Protein AF-A0A956TPA8-F1 (afdb_monomer)

Sequence (389 aa):
PYFHRTILRAEAQQQVDDAGLQKSSTLLAVACAQPASVFDPKPFPGALTVSFPDGMPDGTQQLTMPLDLYGPLLADPSDYYHADAGDYPVDASSTVQADTSWPVASDAQYLASNACVIAVYDWLKRAGTKADVNSVVGMHNTPFDAQGPPVAFGPGGILGTIPAGIVHIYRIDSDGLVSYQSKDQAPKPWYVVGENQGFVESFDVLDDGAIPFTVSPISLPSAFMAWPVTTSNASLEFTSSYDIYVRLYSRRMSTMTGGKHAGEPMDNTVTAKRPGILRLSHLVPGRAAFETVFSGRGAQGKKWWKKGQTGFNGAPPGLSAREDFPSAGSSGNLDTNPALYEKYDDAGGGPRLSYKTNGSVSDIRFRRVLKIDDDVSPPNSEFAYVAER

Structure (mmCIF, N/CA/C/O backbone):
data_AF-A0A956TPA8-F1
#
_entry.id   AF-A0A956TPA8-F1
#
loop_
_atom_site.group_PDB
_atom_site.id
_atom_site.type_symbol
_atom_site.label_atom_id
_atom_site.label_alt_id
_atom_site.label_comp_id
_atom_site.label_asym_id
_atom_site.label_entity_id
_atom_site.label_seq_id
_atom_site.pdbx_PDB_ins_code
_atom_site.Cartn_x
_atom_site.Cartn_y
_atom_site.Cartn_z
_atom_site.occupancy
_atom_site.B_iso_or_equiv
_atom_site.auth_seq_id
_atom_site.auth_comp_id
_atom_site.auth_asym_id
_atom_site.auth_atom_id
_atom_site.pdbx_PDB_model_num
ATOM 1 N N . PRO A 1 1 ? -4.328 -10.170 27.180 1.00 36.25 1 PRO A N 1
ATOM 2 C CA . PRO A 1 1 ? -5.425 -9.662 28.038 1.00 36.25 1 PRO A CA 1
ATOM 3 C C . PRO A 1 1 ? -5.990 -8.348 27.475 1.00 36.25 1 PRO A C 1
ATOM 5 O O . PRO A 1 1 ? -5.396 -7.288 27.647 1.00 36.25 1 PRO A O 1
ATOM 8 N N . TYR A 1 2 ? -7.095 -8.436 26.734 1.00 31.62 2 TYR A N 1
ATOM 9 C CA . TYR A 1 2 ? -7.781 -7.277 26.163 1.00 31.62 2 TYR A CA 1
ATOM 10 C C . TYR A 1 2 ? -8.676 -6.644 27.235 1.00 31.62 2 TYR A C 1
ATOM 12 O O . TYR A 1 2 ? -9.663 -7.242 2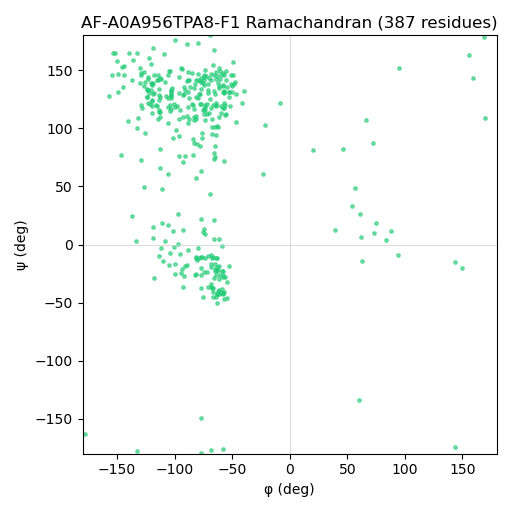7.655 1.00 31.62 2 TYR A O 1
ATOM 20 N N . PHE A 1 3 ? -8.331 -5.446 27.707 1.00 38.81 3 PHE A N 1
ATOM 21 C CA . PHE A 1 3 ? -9.206 -4.667 28.584 1.00 38.81 3 PHE A CA 1
ATOM 22 C C . PHE A 1 3 ? -10.220 -3.901 27.729 1.00 38.81 3 PHE A C 1
ATOM 24 O O . PHE A 1 3 ? -9.993 -2.747 27.364 1.00 38.81 3 PHE A O 1
ATOM 31 N N . HIS A 1 4 ? -11.350 -4.529 27.402 1.00 44.84 4 HIS A N 1
ATOM 32 C CA . HIS A 1 4 ? -12.496 -3.784 26.887 1.00 44.84 4 HIS A CA 1
ATOM 33 C C . HIS A 1 4 ? -13.120 -2.975 28.029 1.00 44.84 4 HIS A C 1
ATOM 35 O O . HIS A 1 4 ? -13.531 -3.519 29.057 1.00 44.84 4 HIS A O 1
ATOM 41 N N . ARG A 1 5 ? -13.164 -1.648 27.860 1.00 47.94 5 ARG A N 1
ATOM 42 C CA . ARG A 1 5 ? -13.798 -0.722 28.806 1.00 47.94 5 ARG A CA 1
ATOM 43 C C . ARG A 1 5 ? -15.305 -0.965 28.781 1.00 47.94 5 ARG A C 1
ATOM 45 O O . ARG A 1 5 ? -16.004 -0.450 27.918 1.00 47.94 5 ARG A O 1
ATOM 52 N N . THR A 1 6 ? -15.783 -1.782 29.707 1.00 52.88 6 THR A N 1
ATOM 53 C CA . THR A 1 6 ? -17.193 -2.170 29.795 1.00 52.88 6 THR A CA 1
ATOM 54 C C . THR A 1 6 ? -17.842 -1.364 30.915 1.00 52.88 6 THR A C 1
ATOM 56 O O . THR A 1 6 ? -17.254 -1.217 31.987 1.00 52.88 6 THR A O 1
ATOM 59 N N . ILE A 1 7 ? -19.032 -0.811 30.678 1.00 60.03 7 ILE A N 1
ATOM 60 C CA . ILE A 1 7 ? -19.837 -0.221 31.752 1.00 60.03 7 ILE A CA 1
ATOM 61 C C . ILE A 1 7 ? -20.398 -1.387 32.565 1.00 60.03 7 ILE A C 1
ATOM 63 O O . ILE A 1 7 ? -21.141 -2.207 32.030 1.00 60.03 7 ILE A O 1
ATOM 67 N N . LEU A 1 8 ? -20.038 -1.473 33.844 1.00 60.03 8 LEU A N 1
ATOM 68 C CA . LEU A 1 8 ? -20.611 -2.460 34.754 1.00 60.03 8 LEU A CA 1
ATOM 69 C C . LEU A 1 8 ? -21.767 -1.806 35.513 1.00 60.03 8 LEU A C 1
ATOM 71 O O . LEU A 1 8 ? -21.565 -0.859 36.282 1.00 60.03 8 LEU A O 1
ATOM 75 N N . ARG A 1 9 ? -22.978 -2.316 35.281 1.00 74.56 9 ARG A N 1
ATOM 76 C CA . ARG A 1 9 ? -24.160 -2.028 36.094 1.00 74.56 9 ARG A CA 1
ATOM 77 C C . ARG A 1 9 ? -24.356 -3.197 37.053 1.00 74.56 9 ARG A C 1
ATOM 79 O O . ARG A 1 9 ? -24.560 -4.322 36.608 1.00 74.56 9 ARG A O 1
ATOM 86 N N . ALA A 1 10 ? -24.278 -2.927 38.350 1.00 73.94 10 ALA A N 1
ATOM 87 C CA . ALA A 1 10 ? -24.653 -3.881 39.383 1.00 73.94 10 ALA A CA 1
ATOM 88 C C . ALA A 1 10 ? -26.025 -3.485 39.934 1.00 73.94 10 ALA A C 1
ATOM 90 O O . ALA A 1 10 ? -26.229 -2.340 40.348 1.00 73.94 10 ALA A O 1
ATOM 91 N N . GLU A 1 11 ? -26.960 -4.430 39.918 1.00 86.31 11 GLU A N 1
ATOM 92 C CA . GLU A 1 11 ? -28.310 -4.255 40.449 1.00 86.31 11 GLU A CA 1
ATOM 93 C C . GLU A 1 11 ? -28.533 -5.255 41.576 1.00 86.31 11 GLU A C 1
ATOM 95 O O . GLU A 1 11 ? -28.296 -6.450 41.409 1.00 86.31 11 GLU A O 1
ATOM 100 N N . ALA A 1 12 ? -28.998 -4.759 42.719 1.00 85.44 12 ALA A N 1
ATOM 101 C CA . ALA A 1 12 ? -29.437 -5.579 43.832 1.00 85.44 12 ALA A CA 1
ATOM 102 C C . ALA A 1 12 ? -30.875 -5.198 44.183 1.00 85.44 12 ALA A C 1
ATOM 104 O O . ALA A 1 12 ? -31.188 -4.025 44.393 1.00 85.44 12 ALA A O 1
ATOM 105 N N . GLN A 1 13 ? -31.747 -6.200 44.236 1.00 88.62 13 GLN A N 1
ATOM 106 C CA . GLN A 1 13 ? -33.119 -6.054 44.704 1.00 88.62 13 GLN A CA 1
ATOM 107 C C . GLN A 1 13 ? -33.268 -6.826 46.005 1.00 88.62 13 GLN A C 1
ATOM 109 O O . GLN A 1 13 ? -32.940 -8.010 46.069 1.00 88.62 13 GLN A O 1
ATOM 114 N N . GLN A 1 14 ? -33.768 -6.156 47.036 1.00 87.62 14 GLN A N 1
ATOM 115 C CA . GLN A 1 14 ? -34.110 -6.781 48.302 1.00 87.62 14 GLN A CA 1
ATOM 116 C C . GLN A 1 14 ? -35.586 -6.539 48.583 1.00 87.62 14 GLN A C 1
ATOM 118 O O . GLN A 1 14 ? -36.032 -5.397 48.682 1.00 87.62 14 GLN A O 1
ATOM 123 N N . GLN A 1 15 ? -36.345 -7.620 48.722 1.00 87.25 15 GLN A N 1
ATOM 124 C CA . GLN A 1 15 ? -37.694 -7.542 49.255 1.00 87.25 15 GLN A CA 1
ATOM 125 C C . GLN A 1 15 ? -37.604 -7.453 50.781 1.00 87.25 15 GLN A C 1
ATOM 127 O O . GLN A 1 15 ? -36.931 -8.265 51.417 1.00 87.25 15 GLN A O 1
ATOM 132 N N . VAL A 1 16 ? -38.239 -6.437 51.352 1.00 86.06 16 VAL A N 1
ATOM 133 C CA . VAL A 1 16 ? -38.328 -6.226 52.794 1.00 86.06 16 VAL A CA 1
ATOM 134 C C . VAL A 1 16 ? -39.784 -6.388 53.190 1.00 86.06 16 VAL A C 1
ATOM 136 O O . VAL A 1 16 ? -40.648 -5.612 52.768 1.00 86.06 16 VAL A O 1
ATOM 139 N N . ASP A 1 17 ? -40.033 -7.411 53.998 1.00 83.38 17 ASP A N 1
ATOM 140 C CA . ASP A 1 17 ? -41.318 -7.629 54.639 1.00 83.38 17 ASP A CA 1
ATOM 141 C C . ASP A 1 17 ? -41.270 -6.963 56.018 1.00 83.38 17 ASP A C 1
ATOM 143 O O . ASP A 1 17 ? -40.544 -7.402 56.912 1.00 83.38 17 ASP A O 1
ATOM 147 N N . ASP A 1 18 ? -42.015 -5.870 56.185 1.00 74.69 18 ASP A N 1
ATOM 148 C CA . ASP A 1 18 ? -42.133 -5.206 57.482 1.00 74.69 18 ASP A CA 1
ATOM 149 C C . ASP A 1 18 ? -42.979 -6.079 58.412 1.00 74.69 18 ASP A C 1
ATOM 151 O O . ASP A 1 18 ? -44.185 -6.256 58.212 1.00 74.69 18 ASP A O 1
ATOM 155 N N . ALA A 1 19 ? -42.347 -6.632 59.449 1.00 65.06 19 ALA A N 1
ATOM 156 C CA . ALA A 1 19 ? -43.006 -7.454 60.456 1.00 65.06 19 ALA A CA 1
ATOM 157 C C . ALA A 1 19 ? -44.018 -6.615 61.262 1.00 65.06 19 ALA A C 1
ATOM 159 O O . ALA A 1 19 ? -43.711 -6.079 62.324 1.00 65.06 19 ALA A O 1
ATOM 160 N N . GLY A 1 20 ? -45.236 -6.486 60.731 1.00 66.38 20 GLY A N 1
ATOM 161 C CA . GLY A 1 20 ? -46.350 -5.762 61.350 1.00 66.38 20 GLY A CA 1
ATOM 162 C C . GLY A 1 20 ? -47.249 -4.994 60.377 1.00 66.38 20 GLY A C 1
ATOM 163 O O . GLY A 1 20 ? -48.364 -4.634 60.749 1.00 66.38 20 GLY A O 1
ATOM 164 N N . LEU A 1 21 ? -46.824 -4.779 59.128 1.00 60.47 21 LEU A N 1
ATOM 165 C CA . LEU A 1 21 ? -47.636 -4.161 58.076 1.00 60.47 21 LEU A CA 1
ATOM 166 C C . LEU A 1 21 ? -47.735 -5.144 56.901 1.00 60.47 21 LEU A C 1
ATOM 168 O O . LEU A 1 21 ? -46.722 -5.656 56.447 1.00 60.47 21 LEU A O 1
ATOM 172 N N . GLN A 1 22 ? -48.941 -5.414 56.379 1.00 64.50 22 GLN A N 1
ATOM 173 C CA . GLN A 1 22 ? -49.160 -6.256 55.181 1.00 64.50 22 GLN A CA 1
ATOM 174 C C . GLN A 1 22 ? -48.650 -5.591 53.883 1.00 64.50 22 GLN A C 1
ATOM 176 O O . GLN A 1 22 ? -49.339 -5.548 52.864 1.00 64.50 22 GLN A O 1
ATOM 181 N N . LYS A 1 23 ? -47.463 -4.992 53.908 1.00 60.97 23 LYS A N 1
ATOM 182 C CA . LYS A 1 23 ? -46.899 -4.261 52.785 1.00 60.97 23 LYS A CA 1
ATOM 183 C C . LYS A 1 23 ? -45.456 -4.703 52.600 1.00 60.97 23 LYS A C 1
ATOM 185 O O . LYS A 1 23 ? -44.569 -4.258 53.317 1.00 60.97 23 LYS A O 1
ATOM 190 N N . SER A 1 24 ? -45.236 -5.583 51.628 1.00 73.56 24 SER A N 1
ATOM 191 C CA . SER A 1 24 ? -43.894 -5.875 51.132 1.00 73.56 24 SER A CA 1
ATOM 192 C C . SER A 1 24 ? -43.394 -4.661 50.352 1.00 73.56 24 SER A C 1
ATOM 194 O O . SER A 1 24 ? -44.101 -4.155 49.473 1.00 73.56 24 SER A O 1
ATOM 196 N N . SER A 1 25 ? -42.186 -4.196 50.645 1.00 80.00 25 SER A N 1
ATOM 197 C CA . SER A 1 25 ? -41.514 -3.169 49.846 1.00 80.00 25 SER A CA 1
ATOM 198 C C . SER A 1 25 ? -40.300 -3.770 49.146 1.00 80.00 25 SER A C 1
ATOM 200 O O . SER A 1 25 ? -39.630 -4.645 49.688 1.00 80.00 25 SER A O 1
ATOM 202 N N . THR A 1 26 ? -40.020 -3.337 47.918 1.00 85.50 26 THR A N 1
ATOM 203 C CA . THR A 1 26 ? -38.812 -3.744 47.191 1.00 85.50 26 THR A CA 1
ATOM 204 C C . THR A 1 26 ? -37.828 -2.589 47.216 1.00 85.50 26 THR A C 1
ATOM 206 O O . THR A 1 26 ? -38.086 -1.530 46.644 1.00 85.50 26 THR A O 1
ATOM 209 N N . LEU A 1 27 ? -36.693 -2.792 47.876 1.00 84.06 27 LEU A N 1
ATOM 210 C CA . LEU A 1 27 ? -35.561 -1.883 47.826 1.00 84.06 27 LEU A CA 1
ATOM 211 C C . LEU A 1 27 ? -34.714 -2.231 46.604 1.00 84.06 27 LEU A C 1
ATOM 213 O O . LEU A 1 27 ? -34.232 -3.355 46.471 1.00 84.06 27 LEU A O 1
ATOM 217 N N . LEU A 1 28 ? -34.540 -1.258 45.713 1.00 87.19 28 LEU A N 1
ATOM 218 C CA . LEU A 1 28 ? -33.656 -1.361 44.558 1.00 87.19 28 LEU A CA 1
ATOM 219 C C . LEU A 1 28 ? -32.402 -0.525 44.818 1.00 87.19 28 LEU A C 1
ATOM 221 O O . LEU A 1 28 ? -32.484 0.695 44.951 1.00 87.19 28 LEU A O 1
ATOM 225 N N . ALA A 1 29 ? -31.244 -1.179 44.844 1.00 80.94 29 ALA A N 1
ATOM 226 C CA . ALA A 1 29 ? -29.945 -0.524 44.842 1.00 80.94 29 ALA A CA 1
ATOM 227 C C . ALA A 1 29 ? -29.278 -0.723 43.477 1.00 80.94 29 ALA A C 1
ATOM 229 O O . ALA A 1 29 ? -29.158 -1.846 42.984 1.00 80.94 29 ALA A O 1
ATOM 230 N N . VAL A 1 30 ? -28.834 0.376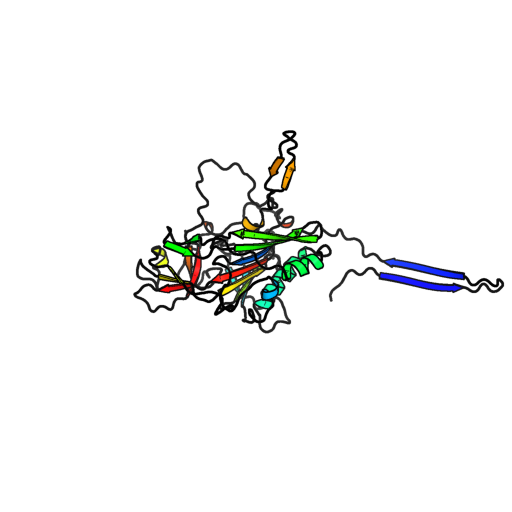 42.867 1.00 78.31 30 VAL A N 1
ATOM 231 C CA . VAL A 1 30 ? -28.108 0.357 41.592 1.00 78.31 30 VAL A CA 1
ATOM 232 C C . VAL A 1 30 ? -26.779 1.070 41.780 1.00 78.31 30 VAL A C 1
ATOM 234 O O . VAL A 1 30 ? -26.746 2.218 42.221 1.00 78.31 30 VAL A O 1
ATOM 237 N N . ALA A 1 31 ? -25.688 0.404 41.408 1.00 71.06 31 ALA A N 1
ATOM 238 C CA . ALA A 1 31 ? -24.366 1.006 41.315 1.00 71.06 31 ALA A CA 1
ATOM 239 C C . ALA A 1 31 ? -23.878 0.935 39.865 1.00 71.06 31 ALA A C 1
ATOM 241 O O . ALA A 1 31 ? -23.923 -0.118 39.227 1.00 71.06 31 ALA A O 1
ATOM 242 N N . CYS A 1 32 ? -23.411 2.069 39.344 1.00 68.88 32 CYS A N 1
ATOM 243 C CA . CYS A 1 32 ? -22.782 2.154 38.031 1.00 68.88 32 CYS A CA 1
ATOM 244 C C . CYS A 1 32 ? -21.329 2.581 38.223 1.00 68.88 32 CYS A C 1
ATOM 246 O O . CYS A 1 32 ? -21.066 3.663 38.745 1.00 68.88 32 CYS A O 1
ATOM 248 N N . ALA A 1 33 ? -20.390 1.745 37.788 1.00 58.78 33 ALA A N 1
ATOM 249 C CA . ALA A 1 33 ? -18.996 2.141 37.669 1.00 58.78 33 ALA A CA 1
ATOM 250 C C . ALA A 1 33 ? -18.742 2.508 36.206 1.00 58.78 33 ALA A C 1
ATOM 252 O O . ALA A 1 33 ? -18.548 1.637 35.356 1.00 58.78 33 ALA A O 1
ATOM 253 N N . GLN A 1 34 ? -18.780 3.805 35.900 1.00 54.19 34 GLN A N 1
ATOM 254 C CA . GLN A 1 34 ? -18.215 4.298 34.651 1.00 54.19 34 GLN A CA 1
ATOM 255 C C . GLN A 1 34 ? -16.695 4.344 34.858 1.00 54.19 34 GLN A C 1
ATOM 257 O O . GLN A 1 34 ? -16.244 5.033 35.780 1.00 54.19 34 GLN A O 1
ATOM 262 N N . PRO A 1 35 ? -15.884 3.626 34.056 1.00 56.09 35 PRO A N 1
ATOM 263 C CA . PRO A 1 35 ? -14.445 3.854 34.051 1.00 56.09 35 PRO A CA 1
ATOM 264 C C . PRO A 1 35 ? -14.227 5.351 33.871 1.00 56.09 35 PRO A C 1
ATOM 266 O O . PRO A 1 35 ? -14.948 5.952 33.070 1.00 56.09 35 PRO A O 1
ATOM 269 N N . ALA A 1 36 ? -13.284 5.953 34.607 1.00 48.28 36 ALA A N 1
ATOM 270 C CA . ALA A 1 36 ? -12.955 7.363 34.431 1.00 48.28 36 ALA A CA 1
ATOM 271 C C . ALA A 1 36 ? -12.933 7.656 32.928 1.00 48.28 36 ALA A C 1
ATOM 273 O O . ALA A 1 36 ? -12.242 6.958 32.180 1.00 48.28 36 ALA A O 1
ATOM 274 N N . SER A 1 37 ? -13.770 8.598 32.485 1.00 44.38 37 SER A N 1
ATOM 275 C CA . SER A 1 37 ? -13.779 9.079 31.108 1.00 44.38 37 SER A CA 1
ATOM 276 C C . SER A 1 37 ? -12.440 9.775 30.886 1.00 44.38 37 SER A C 1
ATOM 278 O O . SER A 1 37 ? -12.344 11.000 30.923 1.00 44.38 37 SER A O 1
ATOM 280 N N . VAL A 1 38 ? -11.379 8.984 30.726 1.00 45.53 38 VAL A N 1
ATOM 281 C CA . VAL A 1 38 ? -10.117 9.428 30.171 1.00 45.53 38 VAL A CA 1
ATOM 282 C C . VAL A 1 38 ? -10.523 9.976 28.827 1.00 45.53 38 VAL A C 1
ATOM 284 O O . VAL A 1 38 ? -11.022 9.201 28.010 1.00 45.53 38 VAL A O 1
ATOM 287 N N . PHE A 1 39 ? -10.410 11.301 28.700 1.00 43.56 39 PHE A N 1
ATOM 288 C CA . PHE A 1 39 ? -10.551 12.070 27.474 1.00 43.56 39 PHE A CA 1
ATOM 289 C C . PHE A 1 39 ? -10.323 11.146 26.285 1.00 43.56 39 PHE A C 1
ATOM 291 O O . PHE A 1 39 ? -9.188 10.731 26.068 1.00 43.56 39 PHE A O 1
ATOM 298 N N . ASP A 1 40 ? -11.407 10.731 25.625 1.00 47.47 40 ASP A N 1
ATOM 299 C CA . ASP A 1 40 ? -11.319 9.944 24.403 1.00 47.47 40 ASP A CA 1
ATOM 300 C C . ASP A 1 40 ? -10.712 10.913 23.394 1.00 47.47 40 ASP A C 1
ATOM 302 O O . ASP A 1 40 ? -11.394 11.879 23.017 1.00 47.47 40 ASP A O 1
ATOM 306 N N . PRO A 1 41 ? -9.399 10.809 23.102 1.00 53.16 41 PRO A N 1
ATOM 307 C CA . PRO A 1 41 ? -8.784 11.773 22.220 1.00 53.16 41 PRO A CA 1
ATOM 308 C C . PRO A 1 41 ? -9.581 11.719 20.927 1.00 53.16 41 PRO A C 1
ATOM 310 O O . PRO A 1 41 ? -9.869 10.629 20.432 1.00 53.16 41 PRO A O 1
ATOM 313 N N . LYS A 1 42 ? -9.991 12.895 20.424 1.00 54.31 42 LYS A N 1
ATOM 314 C CA . LYS A 1 42 ? -10.636 13.004 19.109 1.00 54.31 42 LYS A CA 1
ATOM 315 C C . LYS A 1 42 ? -9.912 12.045 18.174 1.00 54.31 42 LYS A C 1
ATOM 317 O O . LYS A 1 42 ? -8.676 12.076 18.203 1.00 54.31 42 LYS A O 1
ATOM 322 N N . PRO A 1 43 ? -10.634 11.207 17.410 1.00 52.62 43 PRO A N 1
ATOM 323 C CA . PRO A 1 43 ? -9.969 10.270 16.536 1.00 52.62 43 PRO A CA 1
ATOM 324 C C . PRO A 1 43 ? -8.948 11.085 15.740 1.00 52.62 43 PRO A C 1
ATOM 326 O O . PRO A 1 43 ? -9.256 12.164 15.216 1.00 52.62 43 PRO A O 1
ATOM 329 N N . PHE A 1 44 ? -7.717 10.586 15.692 1.00 64.31 44 PHE A N 1
ATOM 330 C CA . PHE A 1 44 ? -6.677 11.095 14.805 1.00 64.31 44 PHE A CA 1
ATOM 331 C C . PHE A 1 44 ? -6.502 10.073 13.678 1.00 64.31 44 PHE A C 1
ATOM 333 O O . PHE A 1 44 ? -5.438 9.441 13.584 1.00 64.31 44 PHE A O 1
ATOM 340 N N . PRO A 1 45 ? -7.574 9.822 12.897 1.00 63.97 45 PRO A N 1
ATOM 341 C CA . PRO A 1 45 ? -7.596 8.763 11.920 1.00 63.97 45 PRO A CA 1
ATOM 342 C C . PRO A 1 45 ? -6.733 9.244 10.769 1.00 63.97 45 PRO A C 1
ATOM 344 O O . PRO A 1 45 ? -7.015 10.241 10.103 1.00 63.97 45 PRO A O 1
ATOM 347 N N . GLY A 1 46 ? -5.607 8.575 10.589 1.00 79.31 46 GLY A N 1
ATOM 348 C CA . GLY A 1 46 ? -4.929 8.690 9.318 1.00 79.31 46 GLY A CA 1
ATOM 349 C C . GLY A 1 46 ? -5.736 8.013 8.215 1.00 79.31 46 GLY A C 1
ATOM 350 O O . GLY A 1 46 ? -6.845 7.513 8.428 1.00 79.31 46 GLY A O 1
ATOM 351 N N . ALA A 1 47 ? -5.165 7.999 7.024 1.00 88.31 47 ALA A N 1
ATOM 352 C CA . ALA A 1 47 ? -5.718 7.286 5.892 1.00 88.31 47 ALA A CA 1
ATOM 353 C C . ALA A 1 47 ? -5.219 5.835 5.852 1.00 88.31 47 ALA A C 1
ATOM 355 O O . ALA A 1 47 ? -4.045 5.579 6.122 1.00 88.31 47 ALA A O 1
ATOM 356 N N . LEU A 1 48 ? -6.103 4.914 5.486 1.00 93.44 48 LEU A N 1
ATOM 357 C CA . LEU A 1 48 ? -5.727 3.644 4.876 1.00 93.44 48 LEU A CA 1
ATOM 358 C C . LEU A 1 48 ? -5.751 3.858 3.364 1.00 93.44 48 LEU A C 1
ATOM 360 O O . LEU A 1 48 ? -6.745 4.371 2.840 1.00 93.44 48 LEU A O 1
ATOM 364 N N . THR A 1 49 ? -4.681 3.484 2.673 1.00 94.56 49 THR A N 1
ATOM 365 C CA . THR A 1 49 ? -4.639 3.519 1.211 1.00 94.56 49 THR A CA 1
ATOM 366 C C . THR A 1 49 ? -4.510 2.130 0.619 1.00 94.56 49 THR A C 1
ATOM 368 O O . THR A 1 49 ? -3.795 1.285 1.150 1.00 94.56 49 THR A O 1
ATOM 371 N N . VAL A 1 50 ? -5.217 1.917 -0.488 1.00 96.44 50 VAL A N 1
ATOM 372 C CA . VAL A 1 50 ? -5.002 0.794 -1.401 1.00 96.44 50 VAL A CA 1
ATOM 373 C C . VAL A 1 50 ? -4.659 1.397 -2.755 1.00 96.44 50 VAL A C 1
ATOM 375 O O . VAL A 1 50 ? -5.441 2.189 -3.279 1.00 96.44 50 VAL A O 1
ATOM 378 N N . SER A 1 51 ? -3.478 1.103 -3.282 1.00 94.00 51 SER A N 1
ATOM 379 C CA . SER A 1 51 ? -2.949 1.730 -4.491 1.00 94.00 51 SER A CA 1
ATOM 380 C C . SER A 1 51 ? -2.604 0.725 -5.577 1.00 94.00 51 SER A C 1
ATOM 382 O O . SER A 1 51 ? -2.041 -0.335 -5.311 1.00 94.00 51 SER A O 1
ATOM 384 N N . PHE A 1 52 ? -2.883 1.128 -6.813 1.00 94.00 52 PHE A N 1
ATOM 385 C CA . PHE A 1 52 ? -2.578 0.411 -8.044 1.00 94.00 52 PHE A CA 1
ATOM 386 C C . PHE A 1 52 ? -1.863 1.368 -9.011 1.00 94.00 52 PHE A C 1
ATOM 388 O O . PHE A 1 52 ? -2.487 1.855 -9.954 1.00 94.00 52 PHE A O 1
ATOM 395 N N . PRO A 1 53 ? -0.584 1.728 -8.783 1.00 87.88 53 PRO A N 1
ATOM 396 C CA . PRO A 1 53 ? 0.110 2.736 -9.591 1.00 87.88 53 PRO A CA 1
ATOM 397 C C . PRO A 1 53 ? 0.287 2.351 -11.066 1.00 87.88 53 PRO A C 1
ATOM 399 O O . PRO A 1 53 ? 0.429 3.242 -11.901 1.00 87.88 53 PRO A O 1
ATOM 402 N N . ASP A 1 54 ? 0.256 1.050 -11.370 1.00 87.50 54 ASP A N 1
ATOM 403 C CA . ASP A 1 54 ? 0.439 0.493 -12.719 1.00 87.50 54 ASP A CA 1
ATOM 404 C C . ASP A 1 54 ? -0.885 -0.001 -13.336 1.00 87.50 54 ASP A C 1
ATOM 406 O O . ASP A 1 54 ? -0.889 -0.765 -14.303 1.00 87.50 54 ASP A O 1
ATOM 410 N N . GLY A 1 55 ? -2.010 0.436 -12.763 1.00 91.25 55 GLY A N 1
ATOM 411 C CA . GLY A 1 55 ? -3.355 -0.005 -13.114 1.00 91.25 55 GLY A CA 1
ATOM 412 C C . GLY A 1 55 ? -3.872 -1.127 -12.221 1.00 91.25 55 GLY A C 1
ATOM 413 O O . GLY A 1 55 ? -3.106 -1.915 -11.659 1.00 91.25 55 GLY A O 1
ATOM 414 N N . MET A 1 56 ? -5.193 -1.174 -12.082 1.00 94.00 56 MET A N 1
ATOM 415 C CA . MET A 1 56 ? -5.895 -2.213 -11.337 1.00 94.00 56 MET A CA 1
ATOM 416 C C . MET A 1 56 ? -5.732 -3.586 -12.004 1.00 94.00 56 MET A C 1
ATOM 418 O O . MET A 1 56 ? -5.741 -3.649 -13.235 1.00 94.00 56 MET A O 1
ATOM 422 N N . PRO A 1 57 ? -5.664 -4.676 -11.217 1.00 94.06 57 PRO A N 1
ATOM 423 C CA . PRO A 1 57 ? -5.728 -6.030 -11.746 1.00 94.06 57 PRO A CA 1
ATOM 424 C C . PRO A 1 57 ? -7.014 -6.256 -12.560 1.00 94.06 57 PRO A C 1
ATOM 426 O O . PRO A 1 57 ? -8.120 -6.154 -12.024 1.00 94.06 57 PRO A O 1
ATOM 429 N N . ASP A 1 58 ? -6.865 -6.550 -13.852 1.00 91.19 58 ASP A N 1
ATOM 430 C CA . ASP A 1 58 ? -7.941 -6.794 -14.820 1.00 91.19 58 ASP A CA 1
ATOM 431 C C . ASP A 1 58 ? -7.914 -8.206 -15.447 1.00 91.19 58 ASP A C 1
ATOM 433 O O . ASP A 1 58 ? -8.725 -8.512 -16.324 1.00 91.19 58 ASP A O 1
ATOM 437 N N . GLY A 1 59 ? -7.019 -9.077 -14.969 1.00 92.31 59 GLY A N 1
ATOM 438 C CA . GLY A 1 59 ? -6.863 -10.476 -15.378 1.00 92.31 59 GLY A CA 1
ATOM 439 C C . GLY A 1 59 ? -7.920 -11.411 -14.781 1.00 92.31 59 GLY A C 1
ATOM 440 O O . GLY A 1 59 ? -9.059 -11.007 -14.538 1.00 92.31 59 GLY A O 1
ATOM 441 N N . THR A 1 60 ? -7.575 -12.682 -14.550 1.00 93.62 60 THR A N 1
ATOM 442 C CA . THR A 1 60 ? -8.494 -13.632 -13.890 1.00 93.62 60 THR A CA 1
ATOM 443 C C . THR A 1 60 ? -8.472 -13.508 -12.368 1.00 93.62 60 THR A C 1
ATOM 445 O O . THR A 1 60 ? -9.486 -13.774 -11.717 1.00 93.62 60 THR A O 1
ATOM 448 N N . GLN A 1 61 ? -7.360 -13.039 -11.800 1.00 93.44 61 GLN A N 1
ATOM 449 C CA . GLN A 1 61 ? -7.201 -12.768 -10.374 1.00 93.44 61 GLN A CA 1
ATOM 450 C C . GLN A 1 61 ? -7.466 -11.288 -10.076 1.00 93.44 61 GLN A C 1
ATOM 452 O O . GLN A 1 61 ? -6.555 -10.482 -9.889 1.00 93.44 61 GLN A O 1
ATOM 457 N N . GLN A 1 62 ? -8.744 -10.916 -10.064 1.00 89.94 62 GLN A N 1
ATOM 458 C CA . GLN A 1 62 ? -9.158 -9.526 -9.869 1.00 89.94 62 GLN A CA 1
ATOM 459 C C . GLN A 1 62 ? -9.306 -9.175 -8.390 1.00 89.94 62 GLN A C 1
ATOM 461 O O . GLN A 1 62 ? -9.855 -9.945 -7.602 1.00 89.94 62 GLN A O 1
ATOM 466 N N . LEU A 1 63 ? -8.888 -7.958 -8.044 1.00 94.44 63 LEU A N 1
ATOM 467 C CA . LEU A 1 63 ? -9.194 -7.322 -6.766 1.00 94.44 63 LEU A CA 1
ATOM 468 C C . LEU A 1 63 ? -10.243 -6.242 -7.018 1.00 94.44 63 LEU A C 1
ATOM 470 O O . LEU A 1 63 ? -9.947 -5.184 -7.571 1.00 94.44 63 LEU A O 1
ATOM 474 N N . THR A 1 64 ? -11.484 -6.523 -6.640 1.00 94.62 64 THR A N 1
ATOM 475 C CA . THR A 1 64 ? -12.645 -5.680 -6.956 1.00 94.62 64 THR A CA 1
ATOM 476 C C . THR A 1 64 ? -13.062 -4.789 -5.795 1.00 94.62 64 THR A C 1
ATOM 478 O O . THR A 1 64 ? -13.647 -3.729 -6.015 1.00 94.62 64 THR A O 1
ATOM 481 N N . MET A 1 65 ? -12.755 -5.191 -4.561 1.00 95.56 65 MET A N 1
ATOM 482 C CA . MET A 1 65 ? -13.097 -4.459 -3.343 1.00 95.56 65 MET A CA 1
ATOM 483 C C . MET A 1 65 ? -12.092 -4.746 -2.213 1.00 95.56 65 MET A C 1
ATOM 485 O O . MET A 1 65 ? -11.361 -5.735 -2.276 1.00 95.56 65 MET A O 1
ATOM 489 N N . PRO A 1 66 ? -12.056 -3.942 -1.131 1.00 96.12 66 PRO A N 1
ATOM 490 C CA . PRO A 1 66 ? -11.109 -4.164 -0.036 1.00 96.12 66 PRO A CA 1
ATOM 491 C C . PRO A 1 66 ? -11.251 -5.516 0.670 1.00 96.12 66 PRO A C 1
ATOM 493 O O . PRO A 1 66 ? -10.272 -6.002 1.228 1.00 96.12 66 PRO A O 1
ATOM 496 N N . LEU A 1 67 ? -12.438 -6.135 0.659 1.00 96.06 67 LEU A N 1
ATOM 497 C CA . LEU A 1 67 ? -12.639 -7.469 1.235 1.00 96.06 67 LEU A CA 1
ATOM 498 C C . LEU A 1 67 ? -11.780 -8.548 0.551 1.00 96.06 67 LEU A C 1
ATOM 500 O O . LEU A 1 67 ? -11.361 -9.497 1.216 1.00 96.06 67 LEU A O 1
ATOM 504 N N . ASP A 1 68 ? -11.472 -8.380 -0.737 1.00 96.44 68 ASP A N 1
ATOM 505 C CA . ASP A 1 68 ? -10.677 -9.339 -1.513 1.00 96.44 68 ASP A CA 1
ATOM 506 C C . ASP A 1 68 ? -9.231 -9.439 -0.988 1.00 96.44 68 ASP A C 1
ATOM 508 O O . ASP A 1 68 ? -8.581 -10.471 -1.143 1.00 96.44 68 ASP A O 1
ATOM 512 N N . LEU A 1 69 ? -8.754 -8.414 -0.266 1.00 96.62 69 LEU A N 1
ATOM 513 C CA . LEU A 1 69 ? -7.416 -8.361 0.338 1.00 96.62 69 LEU A CA 1
ATOM 514 C C . LEU A 1 69 ? -7.205 -9.381 1.471 1.00 96.62 69 LEU A C 1
ATOM 516 O O . LEU A 1 69 ? -6.085 -9.557 1.947 1.00 96.62 69 LEU A O 1
ATOM 520 N N . TYR A 1 70 ? -8.270 -10.031 1.939 1.00 94.25 70 TYR A N 1
ATOM 521 C CA . TYR A 1 70 ? -8.205 -11.074 2.973 1.00 94.25 70 TYR A CA 1
ATOM 522 C C . TYR A 1 70 ? -8.462 -12.469 2.406 1.00 94.25 70 TYR A C 1
ATOM 524 O O . TYR A 1 70 ? -8.575 -13.438 3.158 1.00 94.25 70 TYR A O 1
ATOM 532 N N . GLY A 1 71 ? -8.632 -12.554 1.088 1.00 92.12 71 GLY A N 1
ATOM 533 C CA . GLY A 1 71 ? -8.956 -13.780 0.390 1.00 92.12 71 GLY A CA 1
ATOM 534 C C . GLY A 1 71 ? -7.744 -14.686 0.162 1.00 92.12 71 GLY A C 1
ATOM 535 O O . GLY A 1 71 ? -6.598 -14.299 0.394 1.00 92.12 71 GLY A O 1
ATOM 536 N N . PRO A 1 72 ? -7.998 -15.896 -0.362 1.00 92.94 72 PRO A N 1
ATOM 537 C CA . PRO A 1 72 ? -6.955 -16.864 -0.693 1.00 92.94 72 PRO A CA 1
ATOM 538 C C . PRO A 1 72 ? -6.055 -16.422 -1.855 1.00 92.94 72 PRO A C 1
ATOM 540 O O . PRO A 1 72 ? -5.032 -17.054 -2.074 1.00 92.94 72 PRO A O 1
ATOM 543 N N . LEU A 1 73 ? -6.425 -15.363 -2.588 1.00 92.81 73 LEU A N 1
ATOM 544 C CA . LEU A 1 73 ? -5.591 -14.793 -3.649 1.00 92.81 73 LEU A CA 1
ATOM 545 C C . LEU A 1 73 ? -4.275 -14.224 -3.112 1.00 92.81 73 LEU A C 1
ATOM 547 O O . LEU A 1 73 ? -3.313 -14.182 -3.849 1.00 92.81 73 LEU A O 1
ATOM 551 N N . LEU A 1 74 ? -4.225 -13.809 -1.842 1.00 95.50 74 LEU A N 1
ATOM 552 C CA . LEU A 1 74 ? -3.021 -13.258 -1.210 1.00 95.50 74 LEU A CA 1
ATOM 553 C C . LEU A 1 74 ? -2.487 -14.229 -0.143 1.00 95.50 74 LEU A C 1
ATOM 555 O O . LEU A 1 74 ? -2.257 -13.857 1.014 1.00 95.50 74 LEU A O 1
ATOM 559 N N . ALA A 1 75 ? -2.386 -15.510 -0.502 1.00 94.94 75 ALA A N 1
ATOM 560 C CA . ALA A 1 75 ? -1.923 -16.584 0.381 1.00 94.94 75 ALA A CA 1
ATOM 561 C C . ALA A 1 75 ? -0.412 -16.853 0.269 1.00 94.94 75 ALA A C 1
ATOM 563 O O . ALA A 1 75 ? 0.076 -17.856 0.795 1.00 94.94 75 ALA A O 1
ATOM 564 N N . ASP A 1 76 ? 0.328 -15.966 -0.388 1.00 94.50 76 ASP A N 1
ATOM 565 C CA . ASP A 1 76 ? 1.771 -16.088 -0.522 1.00 94.50 76 ASP A CA 1
ATOM 566 C C . ASP A 1 76 ? 2.499 -15.668 0.759 1.00 94.50 76 ASP A C 1
ATOM 568 O O . ASP A 1 76 ? 2.103 -14.693 1.421 1.00 94.50 76 ASP A O 1
ATOM 572 N N . PRO A 1 77 ? 3.571 -16.391 1.131 1.00 94.44 77 PRO A N 1
ATOM 573 C CA . PRO A 1 77 ? 4.486 -15.952 2.168 1.00 94.44 77 PRO A CA 1
ATOM 574 C C . PRO A 1 77 ? 5.071 -14.578 1.843 1.00 94.44 77 PRO A C 1
ATOM 576 O O . PRO A 1 77 ? 5.312 -14.221 0.689 1.00 94.44 77 PRO A O 1
ATOM 579 N N . SER A 1 78 ? 5.295 -13.802 2.888 1.00 94.06 78 SER A N 1
ATOM 580 C CA . SER A 1 78 ? 5.805 -12.443 2.809 1.00 94.06 78 SER A CA 1
ATOM 581 C C . SER A 1 78 ? 6.977 -12.265 3.753 1.00 94.06 78 SER A C 1
ATOM 583 O O . SER A 1 78 ? 7.037 -12.876 4.824 1.00 94.06 78 SER A O 1
ATOM 585 N N . ASP A 1 79 ? 7.860 -11.350 3.385 1.00 89.88 79 ASP A N 1
ATOM 586 C CA . ASP A 1 79 ? 8.949 -10.912 4.237 1.00 89.88 79 ASP A CA 1
ATOM 587 C C . ASP A 1 79 ? 8.558 -9.629 4.970 1.00 89.88 79 ASP A C 1
ATOM 589 O O . ASP A 1 79 ? 7.842 -8.774 4.445 1.00 89.88 79 ASP A O 1
ATOM 593 N N . TYR A 1 80 ? 9.008 -9.495 6.217 1.00 91.75 80 TYR A N 1
ATOM 594 C CA . TYR A 1 80 ? 8.774 -8.309 7.035 1.00 91.75 80 TYR A CA 1
ATOM 595 C C . TYR A 1 80 ? 10.083 -7.590 7.298 1.00 91.75 80 TYR A C 1
ATOM 597 O O . TYR A 1 80 ? 11.077 -8.196 7.692 1.00 91.75 80 TYR A O 1
ATOM 605 N N . TYR A 1 81 ? 10.058 -6.281 7.121 1.00 89.00 81 TYR A N 1
ATOM 606 C CA . TYR A 1 81 ? 11.212 -5.413 7.225 1.00 89.00 81 TYR A CA 1
ATOM 607 C C . TYR A 1 81 ? 10.896 -4.199 8.087 1.00 89.00 81 TYR A C 1
ATOM 609 O O . TYR A 1 81 ? 9.738 -3.862 8.351 1.00 89.00 81 TYR A O 1
ATOM 617 N N . HIS A 1 82 ? 11.946 -3.507 8.507 1.00 86.94 82 HIS A N 1
ATOM 618 C CA . HIS A 1 82 ? 11.849 -2.177 9.085 1.00 86.94 82 HIS A CA 1
ATOM 619 C C . HIS A 1 82 ? 13.040 -1.317 8.669 1.00 86.94 82 HIS A C 1
ATOM 621 O O . HIS A 1 82 ? 14.115 -1.837 8.368 1.00 86.94 82 HIS A O 1
ATOM 627 N N . ALA A 1 83 ? 12.840 -0.001 8.656 1.00 81.31 83 ALA A N 1
ATOM 628 C CA . ALA A 1 83 ? 13.951 0.939 8.572 1.00 81.31 83 ALA A CA 1
ATOM 629 C C . ALA A 1 83 ? 14.671 1.035 9.930 1.00 81.31 83 ALA A C 1
ATOM 631 O O . ALA A 1 83 ? 14.012 1.073 10.971 1.00 81.31 83 ALA A O 1
ATOM 632 N N . ASP A 1 84 ? 15.998 1.091 9.906 1.00 81.88 84 ASP A N 1
ATOM 633 C CA . ASP A 1 84 ? 16.873 1.253 11.071 1.00 81.88 84 ASP A CA 1
ATOM 634 C C . ASP A 1 84 ? 17.876 2.389 10.832 1.00 81.88 84 ASP A C 1
ATOM 636 O O . ASP A 1 84 ? 18.336 2.590 9.705 1.00 81.88 84 ASP A O 1
ATOM 640 N N . ALA A 1 85 ? 18.257 3.094 11.898 1.00 80.06 85 ALA A N 1
ATOM 641 C CA . ALA A 1 85 ? 19.242 4.175 11.914 1.00 80.06 85 ALA A CA 1
ATOM 642 C C . ALA A 1 85 ? 18.922 5.409 11.035 1.00 80.06 85 ALA A C 1
ATOM 644 O O . ALA A 1 85 ? 19.832 6.144 10.627 1.00 80.06 85 ALA A O 1
ATOM 645 N N . GLY A 1 86 ? 17.644 5.678 10.779 1.00 73.62 86 GLY A N 1
ATOM 646 C CA . GLY A 1 86 ? 17.114 6.905 10.190 1.00 73.62 86 GLY A CA 1
ATOM 647 C C . GLY A 1 86 ? 15.937 6.672 9.243 1.00 73.62 86 GLY A C 1
ATOM 648 O O . GLY A 1 86 ? 15.435 5.566 9.064 1.00 73.62 86 GLY A O 1
ATOM 649 N N . ASP A 1 87 ? 15.503 7.745 8.590 1.00 73.12 87 ASP A N 1
ATOM 650 C CA . ASP A 1 87 ? 14.513 7.653 7.524 1.00 73.12 87 ASP A CA 1
ATOM 651 C C . ASP A 1 87 ? 15.153 7.084 6.251 1.00 73.12 87 ASP A C 1
ATOM 653 O O . ASP A 1 87 ? 16.024 7.722 5.650 1.00 73.12 87 ASP A O 1
ATOM 657 N N . TYR A 1 88 ? 14.696 5.918 5.801 1.00 71.38 88 TYR A N 1
ATOM 658 C CA . TYR A 1 88 ? 15.230 5.249 4.621 1.00 71.38 88 TYR A CA 1
ATOM 659 C C . TYR A 1 88 ? 14.562 5.722 3.323 1.00 71.38 88 TYR A C 1
ATOM 661 O O . TYR A 1 88 ? 13.329 5.812 3.268 1.00 71.38 88 TYR A O 1
ATOM 669 N N . PRO A 1 89 ? 15.326 5.986 2.244 1.00 65.75 89 PRO A N 1
ATOM 670 C CA . PRO A 1 89 ? 16.797 5.993 2.128 1.00 65.75 89 PRO A CA 1
ATOM 671 C C . PRO A 1 89 ? 17.402 7.402 2.258 1.00 65.75 89 PRO A C 1
ATOM 673 O O . PRO A 1 89 ? 18.427 7.720 1.656 1.00 65.75 89 PRO A O 1
ATOM 676 N N . VAL A 1 90 ? 16.725 8.313 2.959 1.00 65.38 90 VAL A N 1
ATOM 677 C CA . VAL A 1 90 ? 17.102 9.733 2.984 1.00 65.38 90 VAL A CA 1
ATOM 678 C C . VAL A 1 90 ? 18.303 9.989 3.888 1.00 65.38 90 VAL A C 1
ATOM 680 O O . VAL A 1 90 ? 19.138 10.841 3.572 1.00 65.38 90 VAL A O 1
ATOM 683 N N . ASP A 1 91 ? 18.387 9.282 5.011 1.00 65.94 91 ASP A N 1
ATOM 684 C CA . ASP A 1 91 ? 19.469 9.426 5.974 1.00 65.94 91 ASP A CA 1
ATOM 685 C C . ASP A 1 91 ? 20.640 8.502 5.613 1.00 65.94 91 ASP A C 1
ATOM 687 O O . ASP A 1 91 ? 20.466 7.311 5.377 1.00 65.94 91 ASP A O 1
ATOM 691 N N . ALA A 1 92 ? 21.863 9.040 5.595 1.00 68.25 92 ALA A N 1
ATOM 692 C CA . ALA A 1 92 ? 23.046 8.323 5.099 1.00 68.25 92 ALA A CA 1
ATOM 693 C C . ALA A 1 92 ? 23.410 7.050 5.892 1.00 68.25 92 ALA A C 1
ATOM 695 O O . ALA A 1 92 ? 24.123 6.197 5.373 1.00 68.25 92 ALA A O 1
ATOM 696 N N . SER A 1 93 ? 22.965 6.942 7.147 1.00 74.06 93 SER A N 1
ATOM 697 C CA . SER A 1 93 ? 23.131 5.752 7.991 1.00 74.06 93 SER A CA 1
ATOM 698 C C . SER A 1 93 ? 21.934 4.809 7.962 1.00 74.06 93 SER A C 1
ATOM 700 O O . SER A 1 93 ? 22.026 3.735 8.549 1.00 74.06 93 SER A O 1
ATOM 702 N N . SER A 1 94 ? 20.822 5.216 7.343 1.00 71.69 94 SER A N 1
ATOM 703 C CA . SER A 1 94 ? 19.601 4.420 7.356 1.00 71.69 94 SER A CA 1
ATOM 704 C C . SER A 1 94 ? 19.779 3.141 6.545 1.00 71.69 94 SER A C 1
ATOM 706 O O . SER A 1 94 ? 20.413 3.131 5.488 1.00 71.69 94 SER A O 1
ATOM 708 N N . THR A 1 95 ? 19.204 2.053 7.040 1.00 76.56 95 THR A N 1
ATOM 709 C CA . THR A 1 95 ? 19.182 0.756 6.361 1.00 76.56 95 THR A CA 1
ATOM 710 C C . THR A 1 95 ? 17.799 0.137 6.457 1.00 76.56 95 THR A C 1
ATOM 712 O O . THR A 1 95 ? 17.019 0.479 7.341 1.00 76.56 95 THR A O 1
ATOM 715 N N . VAL A 1 96 ? 17.498 -0.788 5.552 1.00 79.12 96 VAL A N 1
ATOM 716 C CA . VAL A 1 96 ? 16.365 -1.702 5.687 1.00 79.12 96 VAL A CA 1
ATOM 717 C C . VAL A 1 96 ? 16.880 -3.005 6.280 1.00 79.12 96 VAL A C 1
ATOM 719 O O . VAL A 1 96 ? 17.852 -3.572 5.780 1.00 79.12 96 VAL A O 1
ATOM 722 N N . GLN A 1 97 ? 16.222 -3.493 7.326 1.00 82.69 97 GLN A N 1
ATOM 723 C CA . GLN A 1 97 ? 16.568 -4.746 7.985 1.00 82.69 97 GLN A CA 1
ATOM 724 C C . GLN A 1 97 ? 15.377 -5.695 7.996 1.00 82.69 97 GLN A C 1
ATOM 726 O O . GLN A 1 97 ? 14.264 -5.313 8.366 1.00 82.69 97 GLN A O 1
ATOM 731 N N . ALA A 1 98 ? 15.633 -6.950 7.618 1.00 86.50 98 ALA A N 1
ATOM 732 C CA . ALA A 1 98 ? 14.669 -8.026 7.784 1.00 86.50 98 ALA A CA 1
ATOM 733 C C . ALA A 1 98 ? 14.359 -8.208 9.271 1.00 86.50 98 ALA A C 1
ATOM 735 O O . ALA A 1 98 ? 15.255 -8.243 10.120 1.00 86.50 98 ALA A O 1
ATOM 736 N N . ASP A 1 99 ? 13.081 -8.334 9.584 1.00 86.50 99 ASP A N 1
ATOM 737 C CA . ASP A 1 99 ? 12.593 -8.504 10.931 1.00 86.50 99 ASP A CA 1
ATOM 738 C C . ASP A 1 99 ? 11.966 -9.883 11.110 1.00 86.50 99 ASP A C 1
ATOM 740 O O . ASP A 1 99 ? 10.915 -10.212 10.567 1.00 86.50 99 ASP A O 1
ATOM 744 N N . THR A 1 100 ? 12.615 -10.686 11.945 1.00 85.38 100 THR A N 1
ATOM 745 C CA . THR A 1 100 ? 12.171 -12.050 12.259 1.00 85.38 100 THR A CA 1
ATOM 746 C C . THR A 1 100 ? 10.942 -12.094 13.173 1.00 85.38 100 THR A C 1
ATOM 748 O O . THR A 1 100 ? 10.331 -13.148 13.347 1.00 85.38 100 THR A O 1
ATOM 751 N N . SER A 1 101 ? 10.558 -10.965 13.771 1.00 87.81 101 SER A N 1
ATOM 752 C CA . SER A 1 101 ? 9.390 -10.830 14.635 1.00 87.81 101 SER A CA 1
ATOM 753 C C . SER A 1 101 ? 8.153 -10.437 13.829 1.00 87.81 101 SER A C 1
ATOM 755 O O . SER A 1 101 ? 7.682 -9.294 13.868 1.00 87.81 101 SER A O 1
ATOM 757 N N . TRP A 1 102 ? 7.595 -11.420 13.113 1.00 90.38 102 TRP A N 1
ATOM 758 C CA . TRP A 1 102 ? 6.347 -11.216 12.385 1.00 90.38 102 TRP A CA 1
ATOM 759 C C . TRP A 1 102 ? 5.264 -10.643 13.318 1.00 90.38 102 TRP A C 1
ATOM 761 O O . TRP A 1 102 ? 5.043 -11.149 14.426 1.00 90.38 102 TRP A O 1
ATOM 771 N N . PRO A 1 103 ? 4.569 -9.572 12.904 1.00 86.31 103 PRO A N 1
ATOM 772 C CA . PRO A 1 103 ? 3.639 -8.835 13.752 1.00 86.31 103 PRO A CA 1
ATOM 773 C C . PRO A 1 103 ? 2.416 -9.618 14.256 1.00 86.31 103 PRO A C 1
ATOM 775 O O . PRO A 1 103 ? 1.709 -9.095 15.127 1.00 86.31 103 PRO A O 1
ATOM 778 N N . VAL A 1 104 ? 2.142 -10.816 13.731 1.00 87.19 104 VAL A N 1
ATOM 779 C CA . VAL A 1 104 ? 1.011 -11.674 14.116 1.00 87.19 104 VAL A CA 1
ATOM 780 C C . VAL A 1 104 ? 1.527 -13.056 14.506 1.00 87.19 104 VAL A C 1
ATOM 782 O O . VAL A 1 104 ? 1.703 -13.926 13.672 1.00 87.19 104 VAL A O 1
ATOM 785 N N . ALA A 1 105 ? 1.722 -13.294 15.803 1.00 86.31 105 ALA A N 1
ATOM 786 C CA . ALA A 1 105 ? 2.302 -14.550 16.296 1.00 86.31 105 ALA A CA 1
ATOM 787 C C . ALA A 1 105 ? 1.513 -15.823 15.916 1.00 86.31 105 ALA A C 1
ATOM 789 O O . ALA A 1 105 ? 2.071 -16.915 15.931 1.00 86.31 105 ALA A O 1
ATOM 790 N N . SER A 1 106 ? 0.216 -15.701 15.615 1.00 86.88 106 SER A N 1
ATOM 791 C CA . SER A 1 106 ? -0.622 -16.819 15.161 1.00 86.88 106 SER A CA 1
ATOM 792 C C . SER A 1 106 ? -0.487 -17.128 13.669 1.00 86.88 106 SER A C 1
ATOM 794 O O . SER A 1 106 ? -1.004 -18.146 13.219 1.00 86.88 106 SER A O 1
ATOM 796 N N . ASP A 1 107 ? 0.154 -16.250 12.903 1.00 90.69 107 ASP A N 1
ATOM 797 C CA . ASP A 1 107 ? 0.393 -16.424 11.480 1.00 90.69 107 ASP A CA 1
ATOM 798 C C . ASP A 1 107 ? 1.788 -17.007 11.269 1.00 90.69 107 ASP A C 1
ATOM 800 O O . ASP A 1 107 ? 2.782 -16.288 11.222 1.00 90.69 107 ASP A O 1
ATOM 804 N N . ALA A 1 108 ? 1.849 -18.332 11.185 1.00 90.12 108 ALA A N 1
ATOM 805 C CA . ALA A 1 108 ? 3.098 -19.057 10.987 1.00 90.12 108 ALA A CA 1
ATOM 806 C C . ALA A 1 108 ? 3.588 -19.048 9.529 1.00 90.12 108 ALA A C 1
ATOM 808 O O . ALA A 1 108 ? 4.706 -19.489 9.275 1.00 90.12 108 ALA A O 1
ATOM 809 N N . GLN A 1 109 ? 2.748 -18.620 8.581 1.00 92.38 109 GLN A N 1
ATOM 810 C CA . GLN A 1 109 ? 3.054 -18.638 7.147 1.00 92.38 109 GLN A CA 1
ATOM 811 C C . GLN A 1 109 ? 3.393 -17.249 6.595 1.00 92.38 109 GLN A C 1
ATOM 813 O O . GLN A 1 109 ? 3.816 -17.155 5.448 1.00 92.38 109 GLN A O 1
ATOM 818 N N . TYR A 1 110 ? 3.231 -16.201 7.411 1.00 93.94 110 TYR A N 1
ATOM 819 C CA . TYR A 1 110 ? 3.552 -14.813 7.076 1.00 93.94 110 TYR A CA 1
ATOM 820 C C . TYR A 1 110 ? 2.820 -14.347 5.815 1.00 93.94 110 TYR A C 1
ATOM 822 O O . TYR A 1 110 ? 3.422 -13.825 4.888 1.00 93.94 110 TYR A O 1
ATOM 830 N N . LEU A 1 111 ? 1.511 -14.596 5.755 1.00 95.56 111 LEU A N 1
ATOM 831 C CA . LEU A 1 111 ? 0.728 -14.413 4.530 1.00 95.56 111 LEU A CA 1
ATOM 832 C C . LEU A 1 111 ? 0.555 -12.930 4.161 1.00 95.56 111 LEU A C 1
ATOM 834 O O . LEU A 1 111 ? 0.271 -12.095 5.029 1.00 95.56 111 LEU A O 1
ATOM 838 N N . ALA A 1 112 ? 0.583 -12.616 2.864 1.00 95.69 112 ALA A N 1
ATOM 839 C CA . ALA A 1 112 ? 0.332 -11.264 2.348 1.00 95.69 112 ALA A CA 1
ATOM 840 C C . ALA A 1 112 ? -1.063 -10.731 2.735 1.00 95.69 112 ALA A C 1
ATOM 842 O O . ALA A 1 112 ? -1.231 -9.569 3.122 1.00 95.69 112 ALA A O 1
ATOM 843 N N . SER A 1 113 ? -2.073 -11.602 2.727 1.00 96.56 113 SER A N 1
ATOM 844 C CA . SER A 1 113 ? -3.420 -11.312 3.239 1.00 96.56 113 SER A CA 1
ATOM 845 C C . SER A 1 113 ? -3.400 -10.879 4.707 1.00 96.56 113 SER A C 1
ATOM 847 O O . SER A 1 113 ? -4.065 -9.909 5.081 1.00 96.56 113 SER A O 1
ATOM 849 N N . ASN A 1 114 ? -2.589 -11.521 5.553 1.00 95.94 114 ASN A N 1
ATOM 850 C CA . ASN A 1 114 ? -2.455 -11.133 6.957 1.00 95.94 114 ASN A CA 1
ATOM 851 C C . ASN A 1 114 ? -1.759 -9.777 7.108 1.00 95.94 114 ASN A C 1
ATOM 853 O O . ASN A 1 114 ? -2.150 -8.998 7.978 1.00 95.94 114 ASN A O 1
ATOM 857 N N . ALA A 1 115 ? -0.806 -9.430 6.240 1.00 95.19 115 ALA A N 1
ATOM 858 C CA . ALA A 1 115 ? -0.249 -8.078 6.194 1.00 95.19 115 ALA A CA 1
ATOM 859 C C . ALA A 1 115 ? -1.327 -7.022 5.890 1.00 95.19 115 ALA A C 1
ATOM 861 O O . ALA A 1 115 ? -1.399 -5.992 6.570 1.00 95.19 115 ALA A O 1
ATOM 862 N N . CYS A 1 116 ? -2.235 -7.307 4.952 1.00 96.88 116 CYS A N 1
ATOM 863 C CA . CYS A 1 116 ? -3.384 -6.447 4.654 1.00 96.88 116 CYS A CA 1
ATOM 864 C C . CYS A 1 116 ? -4.340 -6.320 5.852 1.00 96.88 116 CYS A C 1
ATOM 866 O O . CYS A 1 116 ? -4.776 -5.214 6.190 1.00 96.88 116 CYS A O 1
ATOM 868 N N . VAL A 1 117 ? -4.629 -7.426 6.548 1.00 95.50 117 VAL A N 1
ATOM 869 C CA . VAL A 1 117 ? -5.423 -7.418 7.792 1.00 95.50 117 VAL A CA 1
ATOM 870 C C . VAL A 1 117 ? -4.765 -6.528 8.847 1.00 95.50 117 VAL A C 1
ATOM 872 O O . VAL A 1 117 ? -5.448 -5.752 9.519 1.00 95.50 117 VAL A O 1
ATOM 875 N N . ILE A 1 118 ? -3.441 -6.595 8.988 1.00 94.19 118 ILE A N 1
ATOM 876 C CA . ILE A 1 118 ? -2.690 -5.774 9.942 1.00 94.19 118 ILE A CA 1
ATOM 877 C C . ILE A 1 118 ? -2.793 -4.289 9.601 1.00 94.19 118 ILE A C 1
ATOM 879 O O . ILE A 1 118 ? -3.045 -3.495 10.507 1.00 94.19 118 ILE A O 1
ATOM 883 N N . ALA A 1 119 ? -2.643 -3.914 8.330 1.00 94.75 119 ALA A N 1
ATOM 884 C CA . ALA A 1 119 ? -2.795 -2.533 7.877 1.00 94.75 119 ALA A CA 1
ATOM 885 C C . ALA A 1 119 ? -4.178 -1.968 8.242 1.00 94.75 119 ALA A C 1
ATOM 887 O O . ALA A 1 119 ? -4.293 -0.891 8.834 1.00 94.75 119 ALA A O 1
ATOM 888 N N . VAL A 1 120 ? -5.242 -2.732 7.978 1.00 94.56 120 VAL A N 1
ATOM 889 C CA . VAL A 1 120 ? -6.612 -2.333 8.334 1.00 94.56 120 VAL A CA 1
ATOM 890 C C . VAL A 1 120 ? -6.803 -2.281 9.848 1.00 94.56 120 VAL A C 1
ATOM 892 O O . VAL A 1 120 ? -7.397 -1.335 10.366 1.00 94.56 120 VAL A O 1
ATOM 895 N N . TYR A 1 121 ? -6.253 -3.242 10.588 1.00 92.56 121 TYR A N 1
ATOM 896 C CA . TYR A 1 121 ? -6.307 -3.252 12.047 1.00 92.56 121 TYR A CA 1
ATOM 897 C C . TYR A 1 121 ? -5.583 -2.048 12.669 1.00 92.56 121 TYR A C 1
ATOM 899 O O . TYR A 1 121 ? -6.100 -1.431 13.605 1.00 92.56 121 TYR A O 1
ATOM 907 N N . ASP A 1 122 ? -4.407 -1.683 12.160 1.00 88.94 122 ASP A N 1
ATOM 908 C CA . ASP A 1 122 ? -3.633 -0.530 12.625 1.00 88.94 122 ASP A CA 1
ATOM 909 C C . ASP A 1 122 ? -4.357 0.788 12.321 1.00 88.94 122 ASP A C 1
ATOM 911 O O . ASP A 1 122 ? -4.417 1.673 13.182 1.00 88.94 122 ASP A O 1
ATOM 915 N N . TRP A 1 123 ? -5.017 0.881 11.167 1.00 90.56 123 TRP A N 1
ATOM 916 C CA . TRP A 1 123 ? -5.908 1.989 10.833 1.00 90.56 123 TRP A CA 1
ATOM 917 C C . TRP A 1 123 ? -7.124 2.086 11.770 1.00 90.56 123 TRP A C 1
ATOM 919 O O . TRP A 1 123 ? -7.356 3.143 12.367 1.00 90.56 123 TRP A O 1
ATOM 929 N N . LEU A 1 124 ? -7.853 0.986 11.990 1.00 90.12 124 LEU A N 1
ATOM 930 C CA . LEU A 1 124 ? -9.031 0.946 12.868 1.00 90.12 124 LEU A CA 1
ATOM 931 C C . LEU A 1 124 ? -8.688 1.275 14.325 1.00 90.12 124 LEU A C 1
ATOM 933 O O . LEU A 1 124 ? -9.413 2.029 14.980 1.00 90.12 124 LEU A O 1
ATOM 937 N N . LYS A 1 125 ? -7.549 0.785 14.834 1.00 85.88 125 LYS A N 1
ATOM 938 C CA . LYS A 1 125 ? -7.081 1.093 16.195 1.00 85.88 125 LYS A CA 1
ATOM 939 C C . LYS A 1 125 ? -6.973 2.593 16.460 1.00 85.88 125 LYS A C 1
ATOM 941 O O . LYS A 1 125 ? -7.208 3.020 17.589 1.00 85.88 125 LYS A O 1
ATOM 946 N N . ARG A 1 126 ? -6.655 3.403 15.445 1.00 79.62 126 ARG A N 1
ATOM 947 C CA . ARG A 1 126 ? -6.539 4.864 15.593 1.00 79.62 126 ARG A CA 1
ATOM 948 C C . ARG A 1 126 ? -7.872 5.594 15.645 1.00 79.62 126 ARG A C 1
ATOM 950 O O . ARG A 1 126 ? -7.935 6.678 16.222 1.00 79.62 126 ARG A O 1
ATOM 957 N N . ALA A 1 127 ? -8.919 5.029 15.057 1.00 79.81 127 ALA A N 1
ATOM 958 C CA . ALA A 1 127 ? -10.268 5.558 15.219 1.00 79.81 127 ALA A CA 1
ATOM 959 C C . ALA A 1 127 ? -10.855 5.243 16.601 1.00 79.81 127 ALA A C 1
ATOM 961 O O . ALA A 1 127 ? -11.726 5.969 17.085 1.00 79.81 127 ALA A O 1
ATOM 962 N N . GLY A 1 128 ? -10.350 4.194 17.256 1.00 79.94 128 GLY A N 1
ATOM 963 C CA . GLY A 1 128 ? -10.733 3.836 18.614 1.00 79.94 128 GLY A CA 1
ATOM 964 C C . GLY A 1 128 ? -12.226 3.534 18.716 1.00 79.94 128 GLY A C 1
ATOM 965 O O . GLY A 1 128 ? -12.788 2.822 17.890 1.00 79.94 128 GLY A O 1
ATOM 966 N N . THR A 1 129 ? -12.886 4.084 19.736 1.00 79.56 129 THR A N 1
ATOM 967 C CA . THR A 1 129 ? -14.308 3.795 20.006 1.00 79.56 129 THR A CA 1
ATOM 968 C C . THR A 1 129 ? -15.287 4.563 19.120 1.00 79.56 129 THR A C 1
ATOM 970 O O . THR A 1 129 ? -16.494 4.363 19.234 1.00 79.56 129 THR A O 1
ATOM 973 N N . LYS A 1 130 ? -14.791 5.454 18.253 1.00 77.81 130 LYS A N 1
ATOM 974 C CA . LYS A 1 130 ? -15.633 6.280 17.385 1.00 77.81 130 LYS A CA 1
ATOM 975 C C . LYS A 1 130 ? -15.953 5.635 16.048 1.00 77.81 130 LYS A C 1
ATOM 977 O O . LYS A 1 130 ? -16.889 6.099 15.424 1.00 77.81 130 LYS A O 1
ATOM 982 N N . ALA A 1 131 ? -15.210 4.618 15.610 1.00 87.44 131 ALA A N 1
ATOM 983 C CA . ALA A 1 131 ? -15.454 3.991 14.315 1.00 87.44 131 ALA A CA 1
ATOM 984 C C . ALA A 1 131 ? -16.896 3.465 14.220 1.00 87.44 131 ALA A C 1
ATOM 986 O O . ALA A 1 131 ? -17.313 2.629 15.025 1.00 87.44 131 ALA A O 1
ATOM 987 N N . ASP A 1 132 ? -17.645 3.946 13.231 1.00 88.38 132 ASP A N 1
ATOM 988 C CA . ASP A 1 132 ? -18.961 3.409 12.923 1.00 88.38 132 ASP A CA 1
ATOM 989 C C . ASP A 1 132 ? -18.797 2.044 12.248 1.00 88.38 132 ASP A C 1
ATOM 991 O O . ASP A 1 132 ? -18.238 1.925 11.154 1.00 88.38 132 ASP A O 1
ATOM 995 N N . VAL A 1 133 ? -19.273 0.996 12.919 1.00 89.69 133 VAL A N 1
ATOM 996 C CA . VAL A 1 133 ? -19.091 -0.389 12.467 1.00 89.69 133 VAL A CA 1
ATOM 997 C C . VAL A 1 133 ? -19.748 -0.622 11.109 1.00 89.69 133 VAL A C 1
ATOM 999 O O . VAL A 1 133 ? -19.158 -1.289 10.263 1.00 89.69 133 VAL A O 1
ATOM 1002 N N . ASN A 1 134 ? -20.930 -0.051 10.865 1.00 93.19 134 ASN A N 1
ATOM 1003 C CA . ASN A 1 134 ? -21.624 -0.232 9.591 1.00 93.19 134 ASN A CA 1
ATOM 1004 C C . ASN A 1 134 ? -20.865 0.449 8.454 1.00 93.19 134 ASN A C 1
ATOM 1006 O O . ASN A 1 134 ? -20.776 -0.107 7.365 1.00 93.19 134 ASN A O 1
ATOM 1010 N N . SER A 1 135 ? -20.273 1.614 8.705 1.00 92.88 135 SER A N 1
ATOM 1011 C CA . SER A 1 135 ? -19.443 2.313 7.733 1.00 92.88 135 SER A CA 1
ATOM 1012 C C . SER A 1 135 ? -18.137 1.571 7.448 1.00 92.88 135 SER A C 1
ATOM 1014 O O . SER A 1 135 ? -17.702 1.543 6.299 1.00 92.88 135 SER A O 1
ATOM 1016 N N . VAL A 1 136 ? -17.529 0.935 8.456 1.00 93.44 136 VAL A N 1
ATOM 1017 C CA . VAL A 1 136 ? -16.358 0.062 8.270 1.00 93.44 136 VAL A CA 1
ATOM 1018 C C . VAL A 1 136 ? -16.732 -1.182 7.466 1.00 93.44 136 VAL A C 1
ATOM 1020 O O . VAL A 1 136 ? -16.022 -1.535 6.531 1.00 93.44 136 VAL A O 1
ATOM 1023 N N . VAL A 1 137 ? -17.854 -1.836 7.767 1.00 93.00 137 VAL A N 1
ATOM 1024 C CA . VAL A 1 137 ? -18.354 -2.968 6.967 1.00 93.00 137 VAL A CA 1
ATOM 1025 C C . VAL A 1 137 ? -18.669 -2.520 5.538 1.00 93.00 137 VAL A C 1
ATOM 1027 O O . VAL A 1 137 ? -18.289 -3.196 4.585 1.00 93.00 137 VAL A O 1
ATOM 1030 N N . GLY A 1 138 ? -19.301 -1.357 5.376 1.00 93.50 138 GLY A N 1
ATOM 1031 C CA . GLY A 1 138 ? -19.599 -0.758 4.078 1.00 93.50 138 GLY A CA 1
ATOM 1032 C C . GLY A 1 138 ? -18.342 -0.520 3.246 1.00 93.50 138 GLY A C 1
ATOM 1033 O O . GLY A 1 138 ? -18.337 -0.862 2.068 1.00 93.50 138 GLY A O 1
ATOM 1034 N N . MET A 1 139 ? -17.258 -0.035 3.862 1.00 95.25 139 MET A N 1
ATOM 1035 C CA . MET A 1 139 ? -15.964 0.145 3.195 1.00 95.25 139 MET A CA 1
ATOM 1036 C C . MET A 1 139 ? -15.465 -1.149 2.541 1.00 95.25 139 MET A C 1
ATOM 1038 O O . MET A 1 139 ? -15.103 -1.127 1.371 1.00 95.25 139 MET A O 1
ATOM 1042 N N . HIS A 1 140 ? -15.522 -2.280 3.248 1.00 95.62 140 HIS A N 1
ATOM 1043 C CA . HIS A 1 140 ? -15.031 -3.555 2.716 1.00 95.62 140 HIS A CA 1
ATOM 1044 C C . HIS A 1 140 ? -15.844 -4.073 1.526 1.00 95.62 140 HIS A C 1
ATOM 1046 O O . HIS A 1 140 ? -15.297 -4.758 0.670 1.00 95.62 140 HIS A O 1
ATOM 1052 N N . ASN A 1 141 ? -17.132 -3.730 1.469 1.00 95.56 141 ASN A N 1
ATOM 1053 C CA . ASN A 1 141 ? -18.052 -4.159 0.415 1.00 95.56 141 ASN A CA 1
ATOM 1054 C C . ASN A 1 141 ? -18.218 -3.116 -0.701 1.00 95.56 141 ASN A C 1
ATOM 1056 O O . ASN A 1 141 ? -19.010 -3.324 -1.617 1.00 95.56 141 ASN A O 1
ATOM 1060 N N . THR A 1 142 ? -17.537 -1.972 -0.607 1.00 93.94 142 THR A N 1
ATOM 1061 C CA . THR A 1 142 ? -17.594 -0.936 -1.639 1.00 93.94 142 THR A CA 1
ATOM 1062 C C . THR A 1 142 ? -16.589 -1.294 -2.730 1.00 93.94 142 THR A C 1
ATOM 1064 O O . THR A 1 142 ? -15.399 -1.395 -2.419 1.00 93.94 142 THR A O 1
ATOM 1067 N N . PRO A 1 143 ? -17.030 -1.485 -3.987 1.00 96.44 143 PRO A N 1
ATOM 1068 C CA . PRO A 1 143 ? -16.110 -1.727 -5.086 1.00 96.44 143 PRO A CA 1
ATOM 1069 C C . PRO A 1 143 ? -15.114 -0.581 -5.240 1.00 96.44 143 PRO A C 1
ATOM 1071 O O . PRO A 1 143 ? -15.436 0.584 -4.989 1.00 96.44 143 PRO A O 1
ATOM 1074 N N . PHE A 1 144 ? -13.909 -0.910 -5.680 1.00 95.62 144 PHE A N 1
ATOM 1075 C CA . PHE A 1 144 ? -12.944 0.085 -6.108 1.00 95.62 144 PHE A CA 1
ATOM 1076 C C . PHE A 1 144 ? -13.485 0.871 -7.312 1.00 95.62 144 PHE A C 1
ATOM 1078 O O . PHE A 1 144 ? -14.092 0.304 -8.223 1.00 95.62 144 PHE A O 1
ATOM 1085 N N . ASP A 1 145 ? -13.266 2.188 -7.316 1.00 94.50 145 ASP A N 1
ATOM 1086 C CA . ASP A 1 145 ? -13.524 3.020 -8.488 1.00 94.50 145 ASP A CA 1
ATOM 1087 C C . ASP A 1 145 ? -12.675 2.551 -9.675 1.00 94.50 145 ASP A C 1
ATOM 1089 O O . ASP A 1 145 ? -11.530 2.136 -9.508 1.00 94.50 145 ASP A O 1
ATOM 1093 N N . ALA A 1 146 ? -13.220 2.664 -10.885 1.00 90.44 146 ALA A N 1
ATOM 1094 C CA . ALA A 1 146 ? -12.489 2.316 -12.095 1.00 90.44 146 ALA A CA 1
ATOM 1095 C C . ALA A 1 146 ? -11.277 3.239 -12.305 1.00 90.44 146 ALA A C 1
ATOM 1097 O O . ALA A 1 146 ? -11.356 4.451 -12.085 1.00 90.44 146 ALA A O 1
ATOM 1098 N N . GLN A 1 147 ? -10.178 2.666 -12.796 1.00 90.25 147 GLN A N 1
ATOM 1099 C CA . GLN A 1 147 ? -9.002 3.43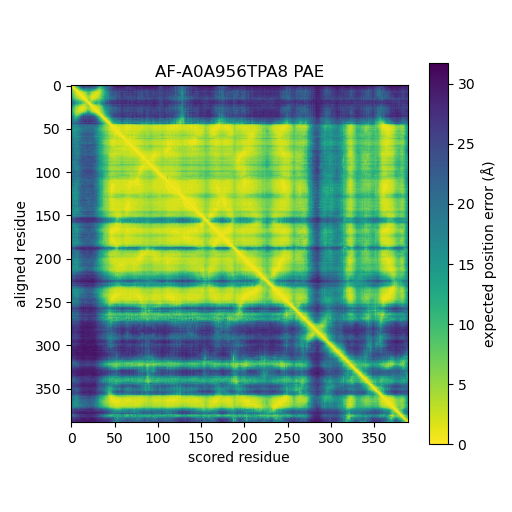6 -13.193 1.00 90.25 147 GLN A CA 1
ATOM 1100 C C . GLN A 1 147 ? -9.313 4.426 -14.329 1.00 90.25 147 GLN A C 1
ATOM 1102 O O . GLN A 1 147 ? -10.198 4.203 -15.161 1.00 90.25 147 GLN A O 1
ATOM 1107 N N . GLY A 1 148 ? -8.556 5.523 -14.371 1.00 85.75 148 GLY A N 1
ATOM 1108 C CA . GLY A 1 148 ? -8.659 6.543 -15.413 1.00 85.75 148 GLY A CA 1
ATOM 1109 C C . GLY A 1 148 ? -8.178 6.081 -16.802 1.00 85.75 148 GLY A C 1
ATOM 1110 O O . GLY A 1 148 ? -7.736 4.944 -16.987 1.00 85.75 148 GLY A O 1
ATOM 1111 N N . PRO A 1 149 ? -8.245 6.966 -17.815 1.00 87.56 149 PRO A N 1
ATOM 1112 C CA . PRO A 1 149 ? -7.740 6.666 -19.154 1.00 87.56 149 PRO A CA 1
ATOM 1113 C C . PRO A 1 149 ? -6.216 6.457 -19.141 1.00 87.56 149 PRO A C 1
ATOM 1115 O O . PRO A 1 149 ? -5.540 7.143 -18.375 1.00 87.56 149 PRO A O 1
ATOM 1118 N N . PRO A 1 150 ? -5.654 5.595 -20.012 1.00 88.19 150 PRO A N 1
ATOM 1119 C CA . PRO A 1 150 ? -4.216 5.340 -20.068 1.00 88.19 150 PRO A CA 1
ATOM 1120 C C . PRO A 1 150 ? -3.368 6.616 -20.087 1.00 88.19 150 PRO A C 1
ATOM 1122 O O . PRO A 1 150 ? -3.683 7.585 -20.783 1.00 88.19 150 PRO A O 1
ATOM 1125 N N . VAL A 1 151 ? -2.270 6.601 -19.336 1.00 84.31 151 VAL A N 1
ATOM 1126 C CA . VAL A 1 151 ? -1.355 7.735 -19.186 1.00 84.31 151 VAL A CA 1
ATOM 1127 C C . VAL A 1 151 ? -0.079 7.509 -19.979 1.00 84.31 151 VAL A C 1
ATOM 1129 O O . VAL A 1 151 ? 0.371 6.379 -20.160 1.00 84.31 151 VAL A O 1
ATOM 1132 N N . ALA A 1 152 ? 0.523 8.599 -20.448 1.00 81.19 152 ALA A N 1
ATOM 1133 C CA . ALA A 1 152 ? 1.814 8.547 -21.115 1.00 81.19 152 ALA A CA 1
ATOM 1134 C C . ALA A 1 152 ? 2.904 7.995 -20.178 1.00 81.19 152 ALA A C 1
ATOM 1136 O O . ALA A 1 152 ? 3.006 8.404 -19.020 1.00 81.19 152 ALA A O 1
ATOM 1137 N N . PHE A 1 153 ? 3.746 7.111 -20.707 1.00 76.50 153 PHE A N 1
ATOM 1138 C CA . PHE A 1 153 ? 4.829 6.455 -19.985 1.00 76.50 153 PHE A CA 1
ATOM 1139 C C . PHE A 1 153 ? 6.151 6.552 -20.748 1.00 76.50 153 PHE A C 1
ATOM 1141 O O . PHE A 1 153 ? 6.179 6.373 -21.966 1.00 76.50 153 PHE A O 1
ATOM 1148 N N . GLY A 1 154 ? 7.245 6.803 -20.023 1.00 63.56 154 GLY A N 1
ATOM 1149 C CA . GLY A 1 154 ? 8.608 6.687 -20.540 1.00 63.56 154 GLY A CA 1
ATOM 1150 C C . GLY A 1 154 ? 9.664 7.472 -19.737 1.00 63.56 154 GLY A C 1
ATOM 1151 O O . GLY A 1 154 ? 9.376 8.569 -19.243 1.00 63.56 154 GLY A O 1
ATOM 1152 N N . PRO A 1 155 ? 10.892 6.938 -19.572 1.00 52.91 155 PRO A N 1
ATOM 1153 C CA . PRO A 1 155 ? 12.047 7.715 -19.115 1.00 52.91 155 PRO A CA 1
ATOM 1154 C C . PRO A 1 155 ? 12.408 8.801 -20.125 1.00 52.91 155 PRO A C 1
ATOM 1156 O O . PRO A 1 155 ? 12.708 8.514 -21.277 1.00 52.91 155 PRO A O 1
ATOM 1159 N N . GLY A 1 156 ? 12.358 10.071 -19.711 1.00 52.53 156 GLY A N 1
ATOM 1160 C CA . GLY A 1 156 ? 12.810 11.194 -20.543 1.00 52.53 156 GLY A CA 1
ATOM 1161 C C . GLY A 1 156 ? 11.900 11.580 -21.722 1.00 52.53 156 GLY A C 1
ATOM 1162 O O . GLY A 1 156 ? 12.303 12.403 -22.540 1.00 52.53 156 GLY A O 1
ATOM 1163 N N . GLY A 1 157 ? 10.678 11.040 -21.817 1.00 59.91 157 GLY A N 1
ATOM 1164 C CA . GLY A 1 157 ? 9.727 11.352 -22.891 1.00 59.91 157 GLY A CA 1
ATOM 1165 C C . GLY A 1 157 ? 8.521 10.410 -22.924 1.00 59.91 157 GLY A C 1
ATOM 1166 O O . GLY A 1 157 ? 8.420 9.490 -22.118 1.00 59.91 157 GLY A O 1
ATOM 1167 N N . ILE A 1 158 ? 7.591 10.641 -23.856 1.00 66.81 158 ILE A N 1
ATOM 1168 C CA . ILE A 1 158 ? 6.460 9.731 -24.101 1.00 66.81 158 ILE A CA 1
ATOM 1169 C C . ILE A 1 158 ? 6.960 8.593 -24.999 1.00 66.81 158 ILE A C 1
ATOM 1171 O O . ILE A 1 158 ? 7.215 8.823 -26.178 1.00 66.81 158 ILE A O 1
ATOM 1175 N N . LEU A 1 159 ? 7.105 7.391 -24.442 1.00 69.38 159 LEU A N 1
ATOM 1176 C CA . LEU A 1 159 ? 7.522 6.173 -25.156 1.00 69.38 159 LEU A CA 1
ATOM 1177 C C . LEU A 1 159 ? 6.347 5.217 -25.411 1.00 69.38 159 LEU A C 1
ATOM 1179 O O . LEU A 1 159 ? 6.420 4.355 -26.278 1.00 69.38 159 LEU A O 1
ATOM 1183 N N . GLY A 1 160 ? 5.244 5.393 -24.685 1.00 77.12 160 GLY A N 1
ATOM 1184 C CA . GLY A 1 160 ? 4.005 4.648 -24.865 1.00 77.12 160 GLY A CA 1
ATOM 1185 C C . GLY A 1 160 ? 2.922 5.122 -23.904 1.00 77.12 160 GLY A C 1
ATOM 1186 O O . GLY A 1 160 ? 3.027 6.202 -23.312 1.00 77.12 160 GLY A O 1
ATOM 1187 N N . THR A 1 161 ? 1.889 4.304 -23.735 1.00 83.44 161 THR A N 1
ATOM 1188 C CA . THR A 1 161 ? 0.856 4.504 -22.714 1.00 83.44 161 THR A CA 1
ATOM 1189 C C . THR A 1 161 ? 0.759 3.281 -21.823 1.00 83.44 161 THR A C 1
ATOM 1191 O O . THR A 1 161 ? 0.865 2.161 -22.315 1.00 83.44 161 THR A O 1
ATOM 1194 N N . ILE A 1 162 ? 0.504 3.500 -20.542 1.00 86.56 162 ILE A N 1
ATOM 1195 C CA . ILE A 1 162 ? 0.228 2.451 -19.558 1.00 86.56 162 ILE A CA 1
ATOM 1196 C C . ILE A 1 162 ? -1.144 2.712 -18.929 1.00 86.56 162 ILE A C 1
ATOM 1198 O O . ILE A 1 162 ? -1.627 3.850 -19.002 1.00 86.56 162 ILE A O 1
ATOM 1202 N N . PRO A 1 163 ? -1.783 1.709 -18.309 1.00 89.56 163 PRO A N 1
ATOM 1203 C CA . PRO A 1 163 ? -2.958 1.938 -17.475 1.00 89.56 163 PRO A CA 1
ATOM 1204 C C . PRO A 1 163 ? -2.743 3.089 -16.482 1.00 89.56 163 PRO A C 1
ATOM 1206 O O . PRO A 1 163 ? -1.657 3.241 -15.922 1.00 89.56 163 PRO A O 1
ATOM 1209 N N . ALA A 1 164 ? -3.760 3.932 -16.279 1.00 88.44 164 ALA A N 1
ATOM 1210 C CA . ALA A 1 164 ? -3.665 4.979 -15.268 1.00 88.44 164 ALA A CA 1
ATOM 1211 C C . ALA A 1 164 ? -3.578 4.359 -13.879 1.00 88.44 164 ALA A C 1
ATOM 1213 O O . ALA A 1 164 ? -4.409 3.528 -13.515 1.00 88.44 164 ALA A O 1
ATOM 1214 N N . GLY A 1 165 ? -2.620 4.827 -13.084 1.00 89.62 165 GLY A N 1
ATOM 1215 C CA . GLY A 1 165 ? -2.577 4.467 -11.683 1.00 89.62 165 GLY A CA 1
ATOM 1216 C C . GLY A 1 165 ? -3.747 5.075 -10.911 1.00 89.62 165 GLY A C 1
ATOM 1217 O O . GLY A 1 165 ? -4.184 6.194 -11.197 1.00 89.62 165 GLY A O 1
ATOM 1218 N N . ILE A 1 166 ? -4.235 4.365 -9.898 1.00 91.88 166 ILE A N 1
ATOM 1219 C CA . ILE A 1 166 ? -5.310 4.830 -9.014 1.00 91.88 166 ILE A CA 1
ATOM 1220 C C . ILE A 1 166 ? -4.988 4.502 -7.557 1.00 91.88 166 ILE A C 1
ATOM 1222 O O . ILE A 1 166 ? -4.449 3.443 -7.245 1.00 91.88 166 ILE A O 1
ATOM 1226 N N . VAL A 1 167 ? -5.331 5.416 -6.649 1.00 93.50 167 VAL A N 1
ATOM 1227 C CA . VAL A 1 167 ? -5.298 5.173 -5.204 1.00 93.50 167 VAL A CA 1
ATOM 1228 C C . VAL A 1 167 ? -6.676 5.359 -4.594 1.00 93.50 167 VAL A C 1
ATOM 1230 O O . VAL A 1 167 ? -7.343 6.372 -4.807 1.00 93.50 167 VAL A O 1
ATOM 1233 N N . HIS A 1 168 ? -7.064 4.397 -3.771 1.00 95.25 168 HIS A N 1
ATOM 1234 C CA . HIS A 1 168 ? -8.271 4.387 -2.963 1.00 95.25 168 HIS A CA 1
ATOM 1235 C C . HIS A 1 168 ? -7.914 4.779 -1.537 1.00 95.25 168 HIS A C 1
ATOM 1237 O O . HIS A 1 168 ? -7.080 4.142 -0.897 1.00 95.25 168 HIS A O 1
ATOM 1243 N N . ILE A 1 169 ? -8.522 5.853 -1.044 1.00 93.88 169 ILE A N 1
ATOM 1244 C CA . ILE A 1 169 ? -8.159 6.476 0.224 1.00 93.88 169 ILE A CA 1
ATOM 1245 C C . ILE A 1 169 ? -9.355 6.436 1.167 1.00 93.88 169 ILE A C 1
ATOM 1247 O O . ILE A 1 169 ? -10.344 7.146 0.963 1.00 93.88 169 ILE A O 1
ATOM 1251 N N . TYR A 1 170 ? -9.220 5.667 2.241 1.00 93.69 170 TYR A N 1
ATOM 1252 C CA . TYR A 1 170 ? -10.220 5.525 3.290 1.00 93.69 170 TYR A CA 1
ATOM 1253 C C . TYR A 1 170 ? -9.799 6.327 4.514 1.00 93.69 170 TYR A C 1
ATOM 1255 O O . TYR A 1 170 ? -8.677 6.204 5.011 1.00 93.69 170 TYR A O 1
ATOM 1263 N N . ARG A 1 171 ? -10.693 7.170 5.022 1.00 90.12 171 ARG A N 1
ATOM 1264 C CA . ARG A 1 171 ? -10.473 7.955 6.241 1.00 90.12 171 ARG A CA 1
ATOM 1265 C C . ARG A 1 171 ? -11.650 7.757 7.163 1.00 90.12 171 ARG A C 1
ATOM 1267 O O . ARG A 1 171 ? -12.768 7.634 6.697 1.00 90.12 171 ARG A O 1
ATOM 1274 N N . ILE A 1 172 ? -11.402 7.760 8.461 1.00 86.12 172 ILE A N 1
ATOM 1275 C CA . ILE A 1 172 ? -12.490 7.871 9.430 1.00 86.12 172 ILE A CA 1
ATOM 1276 C C . ILE A 1 172 ? -12.660 9.362 9.714 1.00 86.12 172 ILE A C 1
ATOM 1278 O O . ILE A 1 172 ? -11.681 10.087 9.851 1.00 86.12 172 ILE A O 1
ATOM 1282 N N . ASP A 1 173 ? -13.874 9.877 9.699 1.00 82.69 173 ASP A N 1
ATOM 1283 C CA . ASP A 1 173 ? -14.145 11.275 9.993 1.00 82.69 173 ASP A CA 1
ATOM 1284 C C . ASP A 1 173 ? -14.380 11.485 11.489 1.00 82.69 173 ASP A C 1
ATOM 1286 O O . ASP A 1 173 ? -14.384 10.555 12.299 1.00 82.69 173 ASP A O 1
ATOM 1290 N N . SER A 1 174 ? -14.492 12.747 11.905 1.00 79.31 174 SER A N 1
ATOM 1291 C CA . SER A 1 174 ? -14.637 13.090 13.326 1.00 79.31 174 SER A CA 1
ATOM 1292 C C . SER A 1 174 ? -15.919 12.548 13.965 1.00 79.31 174 SER A C 1
ATOM 1294 O O . SER A 1 174 ? -16.009 12.496 15.190 1.00 79.31 174 SER A O 1
ATOM 1296 N N . ASP A 1 175 ? -16.905 12.201 13.144 1.00 80.44 175 ASP A N 1
ATOM 1297 C CA . ASP A 1 175 ? -18.164 11.560 13.522 1.00 80.44 175 ASP A CA 1
ATOM 1298 C C . ASP A 1 175 ? -18.083 10.026 13.538 1.00 80.44 175 ASP A C 1
ATOM 1300 O O . ASP A 1 175 ? -19.040 9.389 13.968 1.00 80.44 175 ASP A O 1
ATOM 1304 N N . GLY A 1 176 ? -16.951 9.438 13.134 1.00 81.88 176 GLY A N 1
ATOM 1305 C CA . GLY A 1 176 ? -16.762 7.993 13.098 1.00 81.88 176 GLY A CA 1
ATOM 1306 C C . GLY A 1 176 ? -17.061 7.328 11.761 1.00 81.88 176 GLY A C 1
ATOM 1307 O O . GLY A 1 176 ? -16.741 6.150 11.599 1.00 81.88 176 GLY A O 1
ATOM 1308 N N . LEU A 1 177 ? -17.642 8.058 10.807 1.00 87.38 177 LEU A N 1
ATOM 1309 C CA . LEU A 1 177 ? -17.974 7.524 9.491 1.00 87.38 177 LEU A CA 1
ATOM 1310 C C . LEU A 1 177 ? -16.715 7.359 8.644 1.00 87.38 177 LEU A C 1
ATOM 1312 O O . LEU A 1 177 ? -15.778 8.147 8.739 1.00 87.38 177 LEU A O 1
ATOM 1316 N N . VAL A 1 178 ? -16.688 6.338 7.795 1.00 90.38 178 VAL A N 1
ATOM 1317 C CA . VAL A 1 178 ? -15.625 6.151 6.810 1.00 90.38 178 VAL A CA 1
ATOM 1318 C C . VAL A 1 178 ? -15.945 6.997 5.581 1.00 90.38 178 VAL A C 1
ATOM 1320 O O . VAL A 1 178 ? -16.931 6.745 4.892 1.00 90.38 178 VAL A O 1
ATOM 1323 N N . SER A 1 179 ? -15.099 7.976 5.271 1.00 91.94 179 SER A N 1
ATOM 1324 C CA . SER A 1 179 ? -15.084 8.632 3.969 1.00 91.94 179 SER A CA 1
ATOM 1325 C C . SER A 1 179 ? -14.152 7.916 3.001 1.00 91.94 179 SER A C 1
ATOM 1327 O O . SER A 1 179 ? -13.051 7.478 3.347 1.00 91.94 179 SER A O 1
ATOM 1329 N N . TYR A 1 180 ? -14.613 7.835 1.758 1.00 93.25 180 TYR A N 1
ATOM 1330 C CA . TYR A 1 180 ? -13.905 7.247 0.634 1.00 93.25 180 TYR A CA 1
ATOM 1331 C C . TYR A 1 180 ? -13.569 8.317 -0.401 1.00 93.25 180 TYR A C 1
ATOM 1333 O O . TYR A 1 180 ? -14.360 9.226 -0.662 1.00 93.25 180 TYR A O 1
ATOM 1341 N N . GLN A 1 181 ? -12.382 8.211 -0.988 1.00 92.38 181 GLN A N 1
ATOM 1342 C CA . GLN A 1 181 ? -11.975 9.011 -2.130 1.00 92.38 181 GLN A CA 1
ATOM 1343 C C . GLN A 1 181 ? -11.005 8.215 -2.999 1.00 92.38 181 GLN A C 1
ATOM 1345 O O . GLN A 1 181 ? -9.993 7.738 -2.488 1.00 92.38 181 GLN A O 1
ATOM 1350 N N . SER A 1 182 ? -11.247 8.173 -4.304 1.00 92.06 182 SER A N 1
ATOM 1351 C CA . SER A 1 182 ? -10.250 7.776 -5.294 1.00 92.06 182 SER A CA 1
ATOM 1352 C C . SER A 1 182 ? -9.507 8.992 -5.854 1.00 92.06 182 SER A C 1
ATOM 1354 O O . SER A 1 182 ? -10.024 10.119 -5.870 1.00 92.06 182 SER A O 1
ATOM 1356 N N . LYS A 1 183 ? -8.257 8.790 -6.268 1.00 88.62 183 LYS A N 1
ATOM 1357 C CA . LYS A 1 183 ? -7.468 9.773 -7.017 1.00 88.62 183 LYS A CA 1
ATOM 1358 C C . LYS A 1 183 ? -6.598 9.062 -8.037 1.00 88.62 183 LYS A C 1
ATOM 1360 O O . LYS A 1 183 ? -6.048 8.007 -7.727 1.00 88.62 183 LYS A O 1
ATOM 1365 N N . ASP A 1 184 ? -6.396 9.706 -9.180 1.00 86.31 184 ASP A N 1
ATOM 1366 C CA . ASP A 1 184 ? -5.336 9.314 -10.100 1.00 86.31 184 ASP A CA 1
ATOM 1367 C C . ASP A 1 184 ? -4.000 9.352 -9.356 1.00 86.31 184 ASP A C 1
ATOM 1369 O O . ASP A 1 184 ? -3.664 10.324 -8.664 1.00 86.31 184 ASP A O 1
ATOM 1373 N N . GLN A 1 185 ? -3.247 8.274 -9.489 1.00 82.94 185 GLN A N 1
ATOM 1374 C CA . GLN A 1 185 ? -1.932 8.128 -8.907 1.00 82.94 185 GLN A CA 1
ATOM 1375 C C . GLN A 1 185 ? -0.930 8.062 -10.045 1.00 82.94 185 GLN A C 1
ATOM 1377 O O . GLN A 1 185 ? -1.062 7.276 -10.980 1.00 82.94 185 GLN A O 1
ATOM 1382 N N . ALA A 1 186 ? 0.099 8.901 -9.966 1.00 73.25 186 ALA A N 1
ATOM 1383 C CA . ALA A 1 186 ? 1.234 8.719 -10.848 1.00 73.25 186 ALA A CA 1
ATOM 1384 C C . ALA A 1 186 ? 1.852 7.333 -10.575 1.00 73.25 186 ALA A C 1
ATOM 1386 O O . ALA A 1 186 ? 1.894 6.928 -9.413 1.00 73.25 186 ALA A O 1
ATOM 1387 N N . PRO A 1 187 ? 2.450 6.666 -11.572 1.00 63.03 187 PRO A N 1
ATOM 1388 C CA . PRO A 1 187 ? 3.142 5.383 -11.387 1.00 63.03 187 PRO A CA 1
ATOM 1389 C C . PRO A 1 187 ? 4.303 5.412 -10.372 1.00 63.03 187 PRO A C 1
ATOM 1391 O O . PRO A 1 187 ? 4.998 4.421 -10.181 1.00 63.03 187 PRO A O 1
ATOM 1394 N N . LYS A 1 188 ? 4.604 6.570 -9.769 1.00 60.53 188 LYS A N 1
ATOM 1395 C CA . LYS A 1 188 ? 5.806 6.806 -8.969 1.00 60.53 188 LYS A CA 1
ATOM 1396 C C . LYS A 1 188 ? 5.600 7.774 -7.813 1.00 60.53 188 LYS A C 1
ATOM 1398 O O . LYS A 1 188 ? 6.066 8.913 -7.880 1.00 60.53 188 LYS A O 1
ATOM 1403 N N . PRO A 1 189 ? 4.979 7.357 -6.715 1.00 54.19 189 PRO A N 1
ATOM 1404 C CA . PRO A 1 189 ? 5.230 8.026 -5.468 1.00 54.19 189 PRO A CA 1
ATOM 1405 C C . PRO A 1 189 ? 6.212 7.165 -4.673 1.00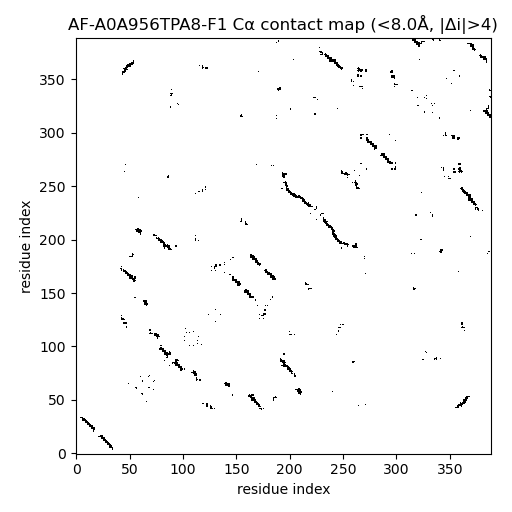 54.19 189 PRO A C 1
ATOM 1407 O O . PRO A 1 189 ? 5.837 6.231 -3.966 1.00 54.19 189 PRO A O 1
ATOM 1410 N N . TRP A 1 190 ? 7.501 7.447 -4.851 1.00 60.31 190 TRP A N 1
ATOM 1411 C CA . TRP A 1 190 ? 8.538 6.889 -3.993 1.00 60.31 190 TRP A CA 1
ATOM 1412 C C . TRP A 1 190 ? 8.399 7.542 -2.638 1.00 60.31 190 TRP A C 1
ATOM 1414 O O . TRP A 1 190 ? 8.610 8.750 -2.510 1.00 60.31 190 TRP A O 1
ATOM 1424 N N . TYR A 1 191 ? 8.017 6.763 -1.636 1.00 67.38 191 TYR A N 1
ATOM 1425 C CA . TYR A 1 191 ? 7.876 7.309 -0.299 1.00 67.38 191 TYR A CA 1
ATOM 1426 C C . TYR A 1 191 ? 8.985 6.804 0.594 1.00 67.38 191 TYR A C 1
ATOM 1428 O O . TYR A 1 191 ? 9.327 5.629 0.554 1.00 67.38 191 TYR A O 1
ATOM 1436 N N . VAL A 1 192 ? 9.484 7.711 1.418 1.00 68.44 192 VAL A N 1
ATOM 1437 C CA . VAL A 1 192 ? 10.404 7.425 2.513 1.00 68.44 192 VAL A CA 1
ATOM 1438 C C . VAL A 1 192 ? 9.746 6.461 3.505 1.00 68.44 192 VAL A C 1
ATOM 1440 O O . VAL A 1 192 ? 8.549 6.586 3.781 1.00 68.44 192 VAL A O 1
ATOM 1443 N N . VAL A 1 193 ? 10.519 5.530 4.064 1.00 73.94 193 VAL A N 1
ATOM 1444 C CA . VAL A 1 193 ? 10.130 4.764 5.260 1.00 73.94 193 VAL A CA 1
ATOM 1445 C C . VAL A 1 193 ? 10.787 5.434 6.445 1.00 73.94 193 VAL A C 1
ATOM 1447 O O . VAL A 1 193 ? 12.006 5.567 6.500 1.00 73.94 193 VAL A O 1
ATOM 1450 N N . GLY A 1 194 ? 9.972 5.910 7.373 1.00 75.00 194 GLY A N 1
ATOM 1451 C CA . GLY A 1 194 ? 10.462 6.530 8.589 1.00 75.00 194 GLY A CA 1
ATOM 1452 C C . GLY A 1 194 ? 11.183 5.528 9.483 1.00 75.00 194 GLY A C 1
ATOM 1453 O O . GLY A 1 194 ? 10.876 4.337 9.465 1.00 75.00 194 GLY A O 1
ATOM 1454 N N . GLU A 1 195 ? 12.089 6.030 10.316 1.00 77.75 195 GLU A N 1
ATOM 1455 C CA . GLU A 1 195 ? 12.817 5.213 11.294 1.00 77.75 195 GLU A CA 1
ATOM 1456 C C . GLU A 1 195 ? 11.891 4.267 12.082 1.00 77.75 195 GLU A C 1
ATOM 1458 O O . GLU A 1 195 ? 10.888 4.699 12.669 1.00 77.75 195 GLU A O 1
ATOM 1463 N N . ASN A 1 196 ? 12.262 2.985 12.141 1.00 82.75 196 ASN A N 1
ATOM 1464 C CA . ASN A 1 196 ? 11.535 1.883 12.779 1.00 82.75 196 ASN A CA 1
ATOM 1465 C C . ASN A 1 196 ? 10.142 1.576 12.192 1.00 82.75 196 ASN A C 1
ATOM 1467 O O . ASN A 1 196 ? 9.410 0.760 12.757 1.00 82.75 196 ASN A O 1
ATOM 1471 N N . GLN A 1 197 ? 9.725 2.201 11.086 1.00 84.44 197 GLN A N 1
ATOM 1472 C CA . GLN A 1 197 ? 8.465 1.843 10.435 1.00 84.44 197 GLN A CA 1
ATOM 1473 C C . GLN A 1 197 ? 8.596 0.479 9.761 1.00 84.44 197 GLN A C 1
ATOM 1475 O O . GLN A 1 197 ? 9.576 0.199 9.073 1.00 84.44 197 GLN A O 1
ATOM 1480 N N . GLY A 1 198 ? 7.591 -0.367 9.987 1.00 87.69 198 GLY A N 1
ATOM 1481 C CA . GLY A 1 198 ? 7.540 -1.701 9.411 1.00 87.69 198 GLY A CA 1
ATOM 1482 C C . GLY A 1 198 ? 6.950 -1.682 8.008 1.00 87.69 198 GLY A C 1
ATOM 1483 O O . GLY A 1 198 ? 6.039 -0.898 7.723 1.00 87.69 198 GLY A O 1
ATOM 1484 N N . PHE A 1 199 ? 7.413 -2.579 7.155 1.00 89.81 199 PHE A N 1
ATOM 1485 C CA . PHE A 1 199 ? 6.797 -2.849 5.866 1.00 89.81 199 PHE A CA 1
ATOM 1486 C C . PHE A 1 199 ? 6.929 -4.324 5.509 1.00 89.81 199 PHE A C 1
ATOM 1488 O O . PHE A 1 199 ? 7.815 -5.015 6.000 1.00 89.81 199 PHE A O 1
ATOM 1495 N N . VAL A 1 200 ? 5.992 -4.805 4.713 1.00 92.44 200 VAL A N 1
ATOM 1496 C CA . VAL A 1 200 ? 5.904 -6.182 4.250 1.00 92.44 200 VAL A CA 1
ATOM 1497 C C . VAL A 1 200 ? 5.997 -6.168 2.737 1.00 92.44 200 VAL A C 1
ATOM 1499 O O . VAL A 1 200 ? 5.368 -5.318 2.103 1.00 92.44 200 VAL A O 1
ATOM 1502 N N . GLU A 1 201 ? 6.730 -7.117 2.177 1.00 91.81 201 GLU A N 1
ATOM 1503 C CA . GLU A 1 201 ? 6.810 -7.333 0.735 1.00 91.81 201 GLU A CA 1
ATOM 1504 C C . GLU A 1 201 ? 6.450 -8.784 0.421 1.00 91.81 201 GLU A C 1
ATOM 1506 O O . GLU A 1 201 ? 6.811 -9.703 1.161 1.00 91.81 201 GLU A O 1
ATOM 1511 N N . SER A 1 202 ? 5.705 -8.986 -0.659 1.00 93.44 202 SER A N 1
ATOM 1512 C CA . SER A 1 202 ? 5.441 -10.310 -1.209 1.00 93.44 202 SER A CA 1
ATOM 1513 C C . SER A 1 202 ? 5.367 -10.214 -2.724 1.00 93.44 202 SER A C 1
ATOM 1515 O O . SER A 1 202 ? 4.789 -9.276 -3.280 1.00 93.44 202 SER A O 1
ATOM 1517 N N . PHE A 1 203 ? 6.014 -11.165 -3.381 1.00 92.50 203 PHE A N 1
ATOM 1518 C CA . PHE A 1 203 ? 6.251 -11.153 -4.815 1.00 92.50 203 PHE A CA 1
ATOM 1519 C C . PHE A 1 203 ? 5.349 -12.160 -5.519 1.00 92.50 203 PHE A C 1
ATOM 1521 O O . PHE A 1 203 ? 5.060 -13.216 -4.964 1.00 92.50 203 PHE A O 1
ATOM 1528 N N . ASP A 1 204 ? 4.930 -11.826 -6.740 1.00 92.56 204 ASP A N 1
ATOM 1529 C CA . ASP A 1 204 ? 4.054 -12.643 -7.587 1.00 92.56 204 ASP A CA 1
ATOM 1530 C C . ASP A 1 204 ? 2.738 -13.047 -6.899 1.00 92.56 204 ASP A C 1
ATOM 1532 O O . ASP A 1 204 ? 2.190 -14.111 -7.175 1.00 92.56 204 ASP A O 1
ATOM 1536 N N . VAL A 1 205 ? 2.205 -12.185 -6.023 1.00 94.19 205 VAL A N 1
ATOM 1537 C CA . VAL A 1 205 ? 0.965 -12.466 -5.277 1.00 94.19 205 VAL A CA 1
ATOM 1538 C C . VAL A 1 205 ? -0.265 -12.573 -6.165 1.00 94.19 205 VAL A C 1
ATOM 1540 O O . VAL A 1 205 ? -1.264 -13.165 -5.775 1.00 94.19 205 VAL A O 1
ATOM 1543 N N . LEU A 1 206 ? -0.218 -11.976 -7.354 1.00 96.00 206 LEU A N 1
ATOM 1544 C CA . LEU A 1 206 ? -1.151 -12.281 -8.429 1.00 96.00 206 LEU A CA 1
ATOM 1545 C C . LEU A 1 206 ? -0.300 -12.702 -9.622 1.00 96.00 206 LEU A C 1
ATOM 1547 O O . LEU A 1 206 ? 0.530 -11.909 -10.046 1.00 96.00 206 LEU A O 1
ATOM 1551 N N . ASP A 1 207 ? -0.478 -13.902 -10.165 1.00 94.06 207 ASP A N 1
ATOM 1552 C CA . ASP A 1 207 ? 0.254 -14.412 -11.334 1.00 94.06 207 ASP A CA 1
ATOM 1553 C C . ASP A 1 207 ? -0.503 -14.165 -12.652 1.00 94.06 207 ASP A C 1
ATOM 1555 O O . ASP A 1 207 ? 0.101 -14.015 -13.718 1.00 94.06 207 ASP A O 1
ATOM 1559 N N . ASP A 1 208 ? -1.827 -14.033 -12.570 1.00 95.00 208 ASP A N 1
ATOM 1560 C CA . ASP A 1 208 ? -2.730 -13.686 -13.672 1.00 95.00 208 ASP A CA 1
ATOM 1561 C C . ASP A 1 208 ? -3.607 -12.476 -13.306 1.00 95.00 208 ASP A C 1
ATOM 1563 O O . ASP A 1 208 ? -4.841 -12.482 -13.401 1.00 95.00 208 ASP A O 1
ATOM 1567 N N . GLY A 1 209 ? -2.941 -11.429 -12.814 1.00 94.38 209 GLY A N 1
ATOM 1568 C CA . GLY A 1 209 ? -3.562 -10.191 -12.364 1.00 94.38 209 GLY A CA 1
ATOM 1569 C C . GLY A 1 209 ? -3.887 -9.217 -13.494 1.00 94.38 209 GLY A C 1
ATOM 1570 O O . GLY A 1 209 ? -4.804 -8.421 -13.332 1.00 94.38 209 GLY A O 1
ATOM 1571 N N . ALA A 1 210 ? -3.197 -9.255 -14.638 1.00 94.38 210 ALA A N 1
ATOM 1572 C CA . ALA A 1 210 ? -3.497 -8.384 -15.782 1.00 94.38 210 ALA A CA 1
ATOM 1573 C C . ALA A 1 210 ? -3.073 -8.966 -17.134 1.00 94.38 210 ALA A C 1
ATOM 1575 O O . ALA A 1 210 ? -2.251 -9.873 -17.218 1.00 94.38 210 ALA A O 1
ATOM 1576 N N . ILE A 1 211 ? -3.582 -8.383 -18.222 1.00 93.75 211 ILE A N 1
ATOM 1577 C CA . ILE A 1 211 ? -3.177 -8.753 -19.588 1.00 93.75 211 ILE A CA 1
ATOM 1578 C C . ILE A 1 211 ? -1.766 -8.207 -19.895 1.00 93.75 211 ILE A C 1
ATOM 1580 O O . ILE A 1 211 ? -1.598 -6.979 -19.879 1.00 93.75 211 ILE A O 1
ATOM 1584 N N . PRO A 1 212 ? -0.762 -9.055 -20.221 1.00 92.81 212 PRO A N 1
ATOM 1585 C CA . PRO A 1 212 ? 0.594 -8.635 -20.593 1.00 92.81 212 PRO A CA 1
ATOM 1586 C C . PRO A 1 212 ? 0.636 -7.652 -21.768 1.00 92.81 212 PRO A C 1
ATOM 1588 O O . PRO A 1 212 ? -0.109 -7.804 -22.738 1.00 92.81 212 PRO A O 1
ATOM 1591 N N . PHE A 1 213 ? 1.527 -6.660 -21.716 1.00 92.25 213 PHE A N 1
ATOM 1592 C CA . PHE A 1 213 ? 1.796 -5.780 -22.858 1.00 92.25 213 PHE A CA 1
ATOM 1593 C C . PHE A 1 213 ? 3.236 -5.266 -22.852 1.00 92.25 213 PHE A C 1
ATOM 1595 O O . PHE A 1 213 ? 3.883 -5.204 -21.811 1.00 92.25 213 PHE A O 1
ATOM 1602 N N . THR A 1 214 ? 3.729 -4.850 -24.018 1.00 89.75 214 THR A N 1
ATOM 1603 C CA . THR A 1 214 ? 5.107 -4.374 -24.184 1.00 89.75 214 THR A CA 1
ATOM 1604 C C . THR A 1 214 ? 5.130 -2.930 -24.667 1.00 89.75 214 THR A C 1
ATOM 1606 O O . THR A 1 214 ? 4.392 -2.554 -25.579 1.00 89.75 214 THR A O 1
ATOM 1609 N N . VAL A 1 215 ? 6.020 -2.126 -24.090 1.00 85.56 215 VAL A N 1
ATOM 1610 C CA . VAL A 1 215 ? 6.372 -0.788 -24.573 1.00 85.56 215 VAL A CA 1
ATOM 1611 C C . VAL A 1 215 ? 7.735 -0.874 -25.256 1.00 85.56 215 VAL A C 1
ATOM 1613 O O . VAL A 1 215 ? 8.720 -1.268 -24.636 1.00 85.56 215 VAL A O 1
ATOM 1616 N N . SER A 1 216 ? 7.794 -0.532 -26.543 1.00 83.69 216 SER A N 1
ATOM 1617 C CA . SER A 1 216 ? 9.019 -0.582 -27.346 1.00 83.69 216 SER A CA 1
ATOM 1618 C C . SER A 1 216 ? 8.965 0.419 -28.513 1.00 83.69 216 SER A C 1
ATOM 1620 O O . SER A 1 216 ? 7.887 0.614 -29.084 1.00 83.69 216 SER A O 1
ATOM 1622 N N . PRO A 1 217 ? 10.099 1.031 -28.907 1.00 81.94 217 PRO A N 1
ATOM 1623 C CA . PRO A 1 217 ? 11.386 0.991 -28.214 1.00 81.94 217 PRO A CA 1
ATOM 1624 C C . PRO A 1 217 ? 11.383 1.931 -27.005 1.00 81.94 217 PRO A C 1
ATOM 1626 O O . PRO A 1 217 ? 10.826 3.031 -27.062 1.00 81.94 217 PRO A O 1
ATOM 1629 N N . ILE A 1 218 ? 12.043 1.530 -25.922 1.00 74.50 218 ILE A N 1
ATOM 1630 C CA . ILE A 1 218 ? 12.361 2.432 -24.818 1.00 74.50 218 ILE A CA 1
ATOM 1631 C C . ILE A 1 218 ? 13.830 2.847 -24.880 1.00 74.50 218 ILE A C 1
ATOM 1633 O O . ILE A 1 218 ? 14.720 2.010 -25.019 1.00 74.50 218 ILE A O 1
ATOM 1637 N N . SER A 1 219 ? 14.075 4.158 -24.784 1.00 70.81 219 SER A N 1
ATOM 1638 C CA . SER A 1 219 ? 15.428 4.689 -24.636 1.00 70.81 219 SER A CA 1
ATOM 1639 C C . SER A 1 219 ? 15.812 4.631 -23.168 1.00 70.81 219 SER A C 1
ATOM 1641 O O . SER A 1 219 ? 15.310 5.428 -22.374 1.00 70.81 219 SER A O 1
ATOM 1643 N N . LEU A 1 220 ? 16.696 3.707 -22.802 1.00 65.50 220 LEU A N 1
ATOM 1644 C CA . LEU A 1 220 ? 17.180 3.618 -21.429 1.00 65.50 220 LEU A CA 1
ATOM 1645 C C . LEU A 1 220 ? 18.260 4.685 -21.170 1.00 65.50 220 LEU A C 1
ATOM 1647 O O . LEU A 1 220 ? 19.192 4.829 -21.968 1.00 65.50 220 LEU A O 1
ATOM 1651 N N . PRO A 1 221 ? 18.139 5.471 -20.086 1.00 60.38 221 PRO A N 1
ATOM 1652 C CA . PRO A 1 221 ? 19.206 6.338 -19.600 1.00 60.38 221 PRO A CA 1
ATOM 1653 C C . PRO A 1 221 ? 20.532 5.585 -19.473 1.00 60.38 221 PRO A C 1
ATOM 1655 O O . PRO A 1 221 ? 20.568 4.412 -19.111 1.00 60.38 221 PRO A O 1
ATOM 1658 N N . SER A 1 222 ? 21.651 6.267 -19.727 1.00 59.75 222 SER A N 1
ATOM 1659 C CA . SER A 1 222 ? 22.976 5.633 -19.690 1.00 59.75 222 SER A CA 1
ATOM 1660 C C . SER A 1 222 ? 23.356 5.063 -18.319 1.00 59.75 222 SER A C 1
ATOM 1662 O O . SER A 1 222 ? 24.240 4.213 -18.246 1.00 59.75 222 SER A O 1
ATOM 1664 N N . ALA A 1 223 ? 22.689 5.500 -17.249 1.00 53.88 223 ALA A N 1
ATOM 1665 C CA . ALA A 1 223 ? 22.845 4.954 -15.906 1.00 53.88 223 ALA A CA 1
ATOM 1666 C C . ALA A 1 223 ? 22.226 3.547 -15.745 1.00 53.88 223 ALA A C 1
ATOM 1668 O O . ALA A 1 223 ? 22.731 2.778 -14.931 1.00 53.88 223 ALA A O 1
ATOM 1669 N N . PHE A 1 224 ? 21.250 3.161 -16.581 1.00 51.59 224 PHE A N 1
ATOM 1670 C CA . PHE A 1 224 ? 20.736 1.784 -16.671 1.00 51.59 224 PHE A CA 1
ATOM 1671 C C . PHE A 1 224 ? 21.591 0.854 -17.521 1.00 51.59 224 PHE A C 1
ATOM 1673 O O . PHE A 1 224 ? 21.399 -0.354 -17.460 1.00 51.59 224 PHE A O 1
ATOM 1680 N N . MET A 1 225 ? 22.571 1.374 -18.268 1.00 54.00 225 MET A N 1
ATOM 1681 C CA . MET A 1 225 ? 23.522 0.527 -19.003 1.00 54.00 225 MET A CA 1
ATOM 1682 C C . MET A 1 225 ? 24.568 -0.133 -18.081 1.00 54.00 225 MET A C 1
ATOM 1684 O O . MET A 1 225 ? 25.590 -0.649 -18.538 1.00 54.00 225 MET A O 1
ATOM 1688 N N . ALA A 1 226 ? 24.347 -0.103 -16.763 1.00 51.81 226 ALA A N 1
ATOM 1689 C CA . ALA A 1 226 ? 25.011 -1.002 -15.840 1.00 51.81 226 ALA A CA 1
ATOM 1690 C C . ALA A 1 226 ? 24.347 -2.382 -15.975 1.00 51.81 226 ALA A C 1
ATOM 1692 O O . ALA A 1 226 ? 23.160 -2.524 -15.719 1.00 51.81 226 ALA A O 1
ATOM 1693 N N . TRP A 1 227 ? 25.136 -3.353 -16.440 1.00 47.94 227 TRP A N 1
ATOM 1694 C CA . TRP A 1 227 ? 24.852 -4.787 -16.586 1.00 47.94 227 TRP A CA 1
ATOM 1695 C C . TRP A 1 227 ? 23.522 -5.282 -15.956 1.00 47.94 227 TRP A C 1
ATOM 1697 O O . TRP A 1 227 ? 23.373 -5.166 -14.737 1.00 47.94 227 TRP A O 1
ATOM 1707 N N . PRO A 1 228 ? 22.590 -5.883 -16.732 1.00 53.22 228 PRO A N 1
ATOM 1708 C CA . PRO A 1 228 ? 22.814 -6.542 -18.027 1.00 53.22 228 PRO A CA 1
ATOM 1709 C C . PRO A 1 228 ? 22.445 -5.741 -19.291 1.00 53.22 228 PRO A C 1
ATOM 1711 O O . PRO A 1 228 ? 22.693 -6.245 -20.380 1.00 53.22 228 PRO A O 1
ATOM 1714 N N . VAL A 1 229 ? 21.902 -4.522 -19.198 1.00 57.22 229 VAL A N 1
ATOM 1715 C CA . VAL A 1 229 ? 21.474 -3.772 -20.396 1.00 57.22 229 VAL A CA 1
ATOM 1716 C C . VAL A 1 229 ? 22.682 -3.170 -21.129 1.00 57.22 229 VAL A C 1
ATOM 1718 O O . VAL A 1 229 ? 23.425 -2.368 -20.565 1.00 57.22 229 VAL A O 1
ATOM 1721 N N . THR A 1 230 ? 22.887 -3.533 -22.394 1.00 60.44 230 THR A N 1
ATOM 1722 C CA . THR A 1 230 ? 24.050 -3.126 -23.210 1.00 60.44 230 THR A CA 1
ATOM 1723 C C . THR A 1 230 ? 23.709 -2.212 -24.385 1.00 60.44 230 THR A C 1
ATOM 1725 O O . THR A 1 230 ? 24.617 -1.645 -25.002 1.00 60.44 230 THR A O 1
ATOM 1728 N N . THR A 1 231 ? 22.424 -2.030 -24.693 1.00 66.00 231 THR A N 1
ATOM 1729 C CA . THR A 1 231 ? 21.957 -1.192 -25.802 1.00 66.00 231 THR A CA 1
ATOM 1730 C C . THR A 1 231 ? 21.055 -0.063 -25.308 1.00 66.00 231 THR A C 1
ATOM 1732 O O . THR A 1 231 ? 20.428 -0.136 -24.255 1.00 66.00 231 THR A O 1
ATOM 1735 N N . SER A 1 232 ? 20.987 1.026 -26.079 1.00 67.44 232 SER A N 1
ATOM 1736 C CA . SER A 1 232 ? 20.090 2.146 -25.776 1.00 67.44 232 SER A CA 1
ATOM 1737 C C . SER A 1 232 ? 18.633 1.864 -26.145 1.00 67.44 232 SER A C 1
ATOM 1739 O O . SER A 1 232 ? 17.779 2.666 -25.790 1.00 67.44 232 SER A O 1
ATOM 1741 N N . ASN A 1 233 ? 18.354 0.780 -26.875 1.00 74.75 233 ASN A N 1
ATOM 1742 C CA . ASN A 1 233 ? 17.017 0.401 -27.314 1.00 74.75 233 ASN A CA 1
ATOM 1743 C C . ASN A 1 233 ? 16.639 -0.902 -26.621 1.00 74.75 233 ASN A C 1
ATOM 1745 O O . ASN A 1 233 ? 17.160 -1.951 -26.975 1.00 74.75 233 ASN A O 1
ATOM 1749 N N . ALA A 1 234 ? 15.719 -0.824 -25.672 1.00 76.94 234 ALA A N 1
ATOM 1750 C CA . ALA A 1 234 ? 15.155 -2.002 -25.033 1.00 76.94 234 ALA A CA 1
ATOM 1751 C C . ALA A 1 234 ? 13.645 -2.074 -25.280 1.00 76.94 234 ALA A C 1
ATOM 1753 O O . ALA A 1 234 ? 13.019 -1.114 -25.746 1.00 76.94 234 ALA A O 1
ATOM 1754 N N . SER A 1 235 ? 13.051 -3.208 -24.944 1.00 83.25 235 SER A N 1
ATOM 1755 C CA . SER A 1 235 ? 11.614 -3.351 -24.768 1.00 83.25 235 SER A CA 1
ATOM 1756 C C . SER A 1 235 ? 11.301 -3.598 -23.296 1.00 83.25 235 SER A C 1
ATOM 1758 O O . SER A 1 235 ? 12.062 -4.255 -22.586 1.00 83.25 235 SER A O 1
ATOM 1760 N N . LEU A 1 236 ? 10.201 -3.012 -22.827 1.00 83.50 236 LEU A N 1
ATOM 1761 C CA . LEU A 1 236 ? 9.707 -3.188 -21.468 1.00 83.50 236 LEU A CA 1
ATO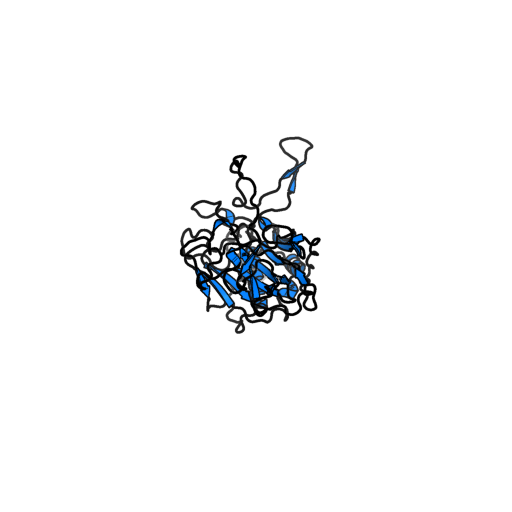M 1762 C C . LEU A 1 236 ? 8.390 -3.945 -21.514 1.00 83.50 236 LEU A C 1
ATOM 1764 O O . LEU A 1 236 ? 7.376 -3.400 -21.956 1.00 83.50 236 LEU A O 1
ATOM 1768 N N . GLU A 1 237 ? 8.403 -5.186 -21.061 1.00 88.88 237 GLU A N 1
ATOM 1769 C CA . GLU A 1 237 ? 7.208 -5.988 -20.865 1.00 88.88 237 GLU A CA 1
ATOM 1770 C C . GLU A 1 237 ? 6.636 -5.726 -19.471 1.00 88.88 237 GLU A C 1
ATOM 1772 O O . GLU A 1 237 ? 7.311 -5.868 -18.455 1.00 88.88 237 GLU A O 1
ATOM 1777 N N . PHE A 1 238 ? 5.362 -5.368 -19.435 1.00 90.62 238 PHE A N 1
ATOM 1778 C CA . PHE A 1 238 ? 4.526 -5.398 -18.251 1.00 90.62 238 PHE A CA 1
ATOM 1779 C C . PHE A 1 238 ? 3.900 -6.795 -18.196 1.00 90.62 238 PHE A C 1
ATOM 1781 O O . PHE A 1 238 ? 3.072 -7.125 -19.049 1.00 90.62 238 PHE A O 1
ATOM 1788 N N . THR A 1 239 ? 4.285 -7.633 -17.233 1.00 93.19 239 THR A N 1
ATOM 1789 C CA . THR A 1 239 ? 3.857 -9.050 -17.179 1.00 93.19 239 THR A CA 1
ATOM 1790 C C . THR A 1 239 ? 2.418 -9.185 -16.676 1.00 93.19 239 THR A C 1
ATOM 1792 O O . THR A 1 239 ? 1.778 -8.182 -16.402 1.00 93.19 239 THR A O 1
ATOM 1795 N N . SER A 1 240 ? 1.856 -10.383 -16.542 1.00 95.00 240 SER A N 1
ATOM 1796 C CA . SER A 1 240 ? 0.550 -10.549 -15.882 1.00 95.00 240 SER A CA 1
ATOM 1797 C C . SER A 1 240 ? 0.617 -10.447 -14.356 1.00 95.00 240 SER A C 1
ATOM 1799 O O . SER A 1 240 ? -0.431 -10.356 -13.713 1.00 95.00 240 SER A O 1
ATOM 1801 N N . SER A 1 241 ? 1.824 -10.443 -13.785 1.00 94.62 241 SER A N 1
ATOM 1802 C CA . SER A 1 241 ? 2.021 -10.590 -12.350 1.00 94.62 241 SER A CA 1
ATOM 1803 C C . SER A 1 241 ? 1.980 -9.266 -11.590 1.00 94.62 241 SER A C 1
ATOM 1805 O O . SER A 1 241 ? 2.442 -8.234 -12.091 1.00 94.62 241 SER A O 1
ATOM 1807 N N . TYR A 1 242 ? 1.502 -9.314 -10.348 1.00 95.06 242 TYR A N 1
ATOM 1808 C CA . TYR A 1 242 ? 1.601 -8.225 -9.385 1.00 95.06 242 TYR A CA 1
ATOM 1809 C C . TYR A 1 242 ? 2.355 -8.638 -8.124 1.00 95.06 242 TYR A C 1
ATOM 1811 O O . TYR A 1 242 ? 2.099 -9.690 -7.545 1.00 95.06 242 TYR A O 1
ATOM 1819 N N . ASP A 1 243 ? 3.198 -7.724 -7.662 1.00 93.88 243 ASP A N 1
ATOM 1820 C CA . ASP A 1 243 ? 3.821 -7.713 -6.345 1.00 93.88 243 ASP A CA 1
ATOM 1821 C C . ASP A 1 243 ? 2.983 -6.855 -5.391 1.00 93.88 243 ASP A C 1
ATOM 1823 O O . ASP A 1 243 ? 2.314 -5.903 -5.815 1.00 93.88 243 ASP A O 1
ATOM 1827 N N . ILE A 1 244 ? 3.035 -7.158 -4.094 1.00 94.50 244 ILE A N 1
ATOM 1828 C CA . ILE A 1 244 ? 2.392 -6.366 -3.044 1.00 94.50 244 ILE A CA 1
ATOM 1829 C C . ILE A 1 244 ? 3.412 -5.835 -2.042 1.00 94.50 244 ILE A C 1
ATOM 1831 O O . ILE A 1 244 ? 4.295 -6.541 -1.560 1.00 94.50 244 ILE A O 1
ATOM 1835 N N . TYR A 1 245 ? 3.210 -4.577 -1.669 1.00 92.75 245 TYR A N 1
ATOM 1836 C CA . TYR A 1 245 ? 3.989 -3.875 -0.663 1.00 92.75 245 TYR A CA 1
ATOM 1837 C C . TYR A 1 245 ? 3.029 -3.266 0.352 1.00 92.75 245 TYR A C 1
ATOM 1839 O O . TYR A 1 245 ? 2.192 -2.424 0.013 1.00 92.75 245 TYR A O 1
ATOM 1847 N N . VAL A 1 246 ? 3.124 -3.695 1.609 1.00 93.94 246 VAL A N 1
ATOM 1848 C CA . VAL A 1 246 ? 2.271 -3.213 2.698 1.00 93.94 246 VAL A CA 1
ATOM 1849 C C . VAL A 1 246 ? 3.106 -2.435 3.694 1.00 93.94 246 VAL A C 1
ATOM 1851 O O . VAL A 1 246 ? 3.938 -2.984 4.406 1.00 93.94 246 VAL A O 1
ATOM 1854 N N . ARG A 1 247 ? 2.848 -1.139 3.809 1.00 90.62 247 ARG A N 1
ATOM 1855 C CA . ARG A 1 247 ? 3.594 -0.245 4.694 1.00 90.62 247 ARG A CA 1
ATOM 1856 C C . ARG A 1 247 ? 2.785 0.049 5.943 1.00 90.62 247 ARG A C 1
ATOM 1858 O O . ARG A 1 247 ? 1.632 0.472 5.869 1.00 90.62 247 ARG A O 1
ATOM 1865 N N . LEU A 1 248 ? 3.400 -0.150 7.102 1.00 90.44 248 LEU A N 1
ATOM 1866 C CA . LEU A 1 248 ? 2.766 -0.089 8.418 1.00 90.44 248 LEU A CA 1
ATOM 1867 C C . LEU A 1 248 ? 3.305 1.106 9.215 1.00 90.44 248 LEU A C 1
ATOM 1869 O O . LEU A 1 248 ? 3.953 0.960 10.255 1.00 90.44 248 LEU A O 1
ATOM 1873 N N . TYR A 1 249 ? 3.005 2.312 8.730 1.00 84.56 249 TYR A N 1
ATOM 1874 C CA . TYR A 1 249 ? 3.623 3.560 9.188 1.00 84.56 249 TYR A CA 1
ATOM 1875 C C . TYR A 1 249 ? 3.467 3.863 10.674 1.00 84.56 249 TYR A C 1
ATOM 1877 O O . TYR A 1 249 ? 4.312 4.543 11.241 1.00 84.56 249 TYR A O 1
ATOM 1885 N N . SER A 1 250 ? 2.400 3.389 11.320 1.00 79.81 250 SER A N 1
ATOM 1886 C CA . SER A 1 250 ? 2.125 3.729 12.726 1.00 79.81 250 SER A CA 1
ATOM 1887 C C . SER A 1 250 ? 2.097 2.555 13.694 1.00 79.81 250 SER A C 1
ATOM 1889 O O . SER A 1 250 ? 1.634 2.691 14.828 1.00 79.81 250 SER A O 1
ATOM 1891 N N . ARG A 1 251 ? 2.610 1.398 13.266 1.00 84.62 251 ARG A N 1
ATOM 1892 C CA . ARG A 1 251 ? 2.674 0.205 14.113 1.00 84.62 251 ARG A CA 1
A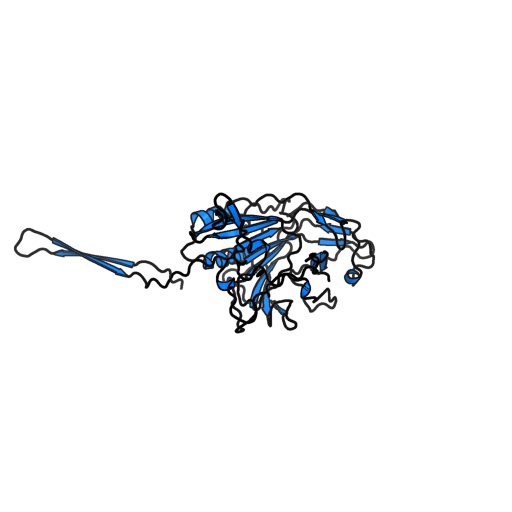TOM 1893 C C . ARG A 1 251 ? 3.779 0.291 15.159 1.00 84.62 251 ARG A C 1
ATOM 1895 O O . ARG A 1 251 ? 3.569 -0.068 16.318 1.00 84.62 251 ARG A O 1
ATOM 1902 N N . ARG A 1 252 ? 4.958 0.733 14.732 1.00 79.94 252 ARG A N 1
ATOM 1903 C CA . ARG A 1 252 ? 6.170 0.819 15.541 1.00 79.94 252 ARG A CA 1
ATOM 1904 C C . ARG A 1 252 ? 6.541 2.276 15.723 1.00 79.94 252 ARG A C 1
ATOM 1906 O O . ARG A 1 252 ? 6.682 3.014 14.756 1.00 79.94 252 ARG A O 1
ATOM 1913 N N . MET A 1 253 ? 6.661 2.681 16.979 1.00 69.06 253 MET A N 1
ATOM 1914 C CA . MET A 1 253 ? 7.149 4.010 17.327 1.00 69.06 253 MET A CA 1
ATOM 1915 C C . MET A 1 253 ? 8.675 3.989 17.272 1.00 69.06 253 MET A C 1
ATOM 1917 O O . MET A 1 253 ? 9.281 2.993 17.676 1.00 69.06 253 MET A O 1
ATOM 1921 N N . SER A 1 254 ? 9.311 5.060 16.797 1.00 63.84 254 SER A N 1
ATOM 1922 C CA . SER A 1 254 ? 10.778 5.126 16.833 1.00 63.84 254 SER A CA 1
ATOM 1923 C C . SER A 1 254 ? 11.279 5.110 18.276 1.00 63.84 254 SER A C 1
ATOM 1925 O O . SER A 1 254 ? 10.655 5.653 19.191 1.00 63.84 254 SER A O 1
ATOM 1927 N N . THR A 1 255 ? 12.427 4.471 18.468 1.00 62.88 255 THR A N 1
ATOM 1928 C CA . THR A 1 255 ? 13.192 4.470 19.718 1.00 62.88 255 THR A CA 1
ATOM 1929 C C . THR A 1 255 ? 14.036 5.739 19.875 1.00 62.88 255 THR A C 1
ATOM 1931 O O . THR A 1 255 ? 14.514 6.030 20.973 1.00 62.88 255 THR A O 1
ATOM 1934 N N . MET A 1 256 ? 14.194 6.527 18.807 1.00 55.56 256 MET A N 1
ATOM 1935 C CA . MET A 1 256 ? 14.929 7.784 18.811 1.00 55.56 256 MET A CA 1
ATOM 1936 C C . MET A 1 256 ? 14.009 8.947 19.189 1.00 55.56 256 MET A C 1
ATOM 1938 O O . MET A 1 256 ? 13.068 9.295 18.472 1.00 55.56 256 MET A O 1
ATOM 1942 N N . THR A 1 257 ? 14.319 9.620 20.297 1.00 45.53 257 THR A N 1
ATOM 1943 C CA . THR A 1 257 ? 13.681 10.898 20.640 1.00 45.53 257 THR A CA 1
ATOM 1944 C C . THR A 1 257 ? 14.000 11.924 19.550 1.00 45.53 257 THR A C 1
ATOM 1946 O O . THR A 1 257 ? 15.140 12.365 19.432 1.00 45.53 257 THR A O 1
ATOM 1949 N N . GLY A 1 258 ? 13.000 12.306 18.752 1.00 42.22 258 GLY A N 1
ATOM 1950 C CA . GLY A 1 258 ? 13.191 13.207 17.611 1.00 42.22 258 GLY A CA 1
ATOM 1951 C C . GLY A 1 258 ? 13.573 12.517 16.296 1.00 42.22 258 GLY A C 1
ATOM 1952 O O . GLY A 1 258 ? 13.937 13.222 15.356 1.00 42.22 258 GLY A O 1
ATOM 1953 N N . GLY A 1 259 ? 13.468 11.181 16.207 1.00 45.91 259 GLY A N 1
ATOM 1954 C CA . GLY A 1 259 ? 13.460 10.472 14.924 1.00 45.91 259 GLY A CA 1
ATOM 1955 C C . GLY A 1 259 ? 12.397 11.090 14.015 1.00 45.91 259 GLY A C 1
ATOM 1956 O O . GLY A 1 259 ? 11.259 11.293 14.442 1.00 45.91 259 GLY A O 1
ATOM 1957 N N . LYS A 1 260 ? 12.787 11.484 12.802 1.00 55.72 260 LYS A N 1
ATOM 1958 C CA . LYS A 1 260 ? 12.053 12.460 11.981 1.00 55.72 260 LYS A CA 1
ATOM 1959 C C . LYS A 1 260 ? 10.590 12.083 11.699 1.00 55.72 260 LYS A C 1
ATOM 1961 O O . LYS A 1 260 ? 9.795 13.014 11.554 1.00 55.72 260 LYS A O 1
ATOM 1966 N N . HIS A 1 261 ? 10.239 10.788 11.677 1.00 57.31 261 HIS A N 1
ATOM 1967 C CA . HIS A 1 261 ? 8.875 10.292 11.413 1.00 57.31 261 HIS A CA 1
ATOM 1968 C C . HIS A 1 261 ? 8.405 9.143 12.331 1.00 57.31 261 HIS A C 1
ATOM 1970 O O . HIS A 1 261 ? 7.512 8.394 11.960 1.00 57.31 261 HIS A O 1
ATOM 1976 N N . ALA A 1 262 ? 8.981 9.021 13.529 1.00 57.59 262 ALA A N 1
ATOM 1977 C CA . ALA A 1 262 ? 8.772 8.036 14.607 1.00 57.59 262 ALA A CA 1
ATOM 1978 C C . ALA A 1 262 ? 7.439 7.237 14.737 1.00 57.59 262 ALA A C 1
ATOM 1980 O O . ALA A 1 262 ? 6.796 7.286 15.787 1.00 57.59 262 ALA A O 1
ATOM 1981 N N . GLY A 1 263 ? 7.035 6.431 13.753 1.00 55.81 263 GLY A N 1
ATOM 1982 C CA . GLY A 1 263 ? 5.709 5.789 13.759 1.00 55.81 263 GLY A CA 1
ATOM 1983 C C . GLY A 1 263 ? 4.558 6.757 13.424 1.00 55.81 263 GLY A C 1
ATOM 1984 O O . GLY A 1 263 ? 3.392 6.533 13.770 1.00 55.81 263 GLY A O 1
ATOM 1985 N N . GLU A 1 264 ? 4.883 7.894 12.813 1.00 64.94 264 GLU A N 1
ATOM 1986 C CA . GLU A 1 264 ? 3.940 8.941 12.446 1.00 64.94 264 GLU A CA 1
ATOM 1987 C C . GLU A 1 264 ? 3.196 8.592 11.152 1.00 64.94 264 GLU A C 1
ATOM 1989 O O . GLU A 1 264 ? 3.774 7.989 10.247 1.00 64.94 264 GLU A O 1
ATOM 1994 N N . PRO A 1 265 ? 1.919 9.002 11.013 1.00 62.88 265 PRO A N 1
ATOM 1995 C CA . PRO A 1 265 ? 1.273 8.977 9.714 1.00 62.88 265 PRO A CA 1
ATOM 1996 C C . PRO A 1 265 ? 2.064 9.805 8.699 1.00 62.88 265 PRO A C 1
ATOM 1998 O O . PRO A 1 265 ? 2.394 10.962 8.972 1.00 62.88 265 PRO A O 1
ATOM 2001 N N . MET A 1 266 ? 2.309 9.241 7.520 1.00 66.38 266 MET A N 1
ATOM 2002 C CA . MET A 1 266 ? 3.109 9.896 6.486 1.00 66.38 266 MET A CA 1
ATOM 2003 C C . MET A 1 266 ? 2.305 10.983 5.773 1.00 66.38 266 MET A C 1
ATOM 2005 O O . MET A 1 266 ? 1.148 10.773 5.397 1.00 66.38 266 MET A O 1
ATOM 2009 N N . ASP A 1 267 ? 2.908 12.158 5.581 1.00 59.34 267 ASP A N 1
ATOM 2010 C CA . ASP A 1 267 ? 2.262 13.327 4.967 1.00 59.34 267 ASP A CA 1
ATOM 2011 C C . ASP A 1 267 ? 2.266 13.235 3.434 1.00 59.34 267 ASP A C 1
ATOM 2013 O O . ASP A 1 267 ? 2.804 14.071 2.716 1.00 59.34 267 ASP A O 1
ATOM 2017 N N . ASN A 1 268 ? 1.696 12.153 2.916 1.00 61.66 268 ASN A N 1
ATOM 2018 C CA . ASN A 1 268 ? 1.571 11.915 1.488 1.00 61.66 268 ASN A CA 1
ATOM 2019 C C . ASN A 1 268 ? 0.623 12.953 0.884 1.00 61.66 268 ASN A C 1
ATOM 2021 O O . ASN A 1 268 ? -0.555 12.998 1.250 1.00 61.66 268 ASN A O 1
ATOM 2025 N N . THR A 1 269 ? 1.107 13.760 -0.064 1.00 60.47 269 THR A N 1
ATOM 2026 C CA . THR A 1 269 ? 0.348 14.867 -0.669 1.00 60.47 269 THR A CA 1
ATOM 2027 C C . THR A 1 269 ? -0.962 14.423 -1.324 1.00 60.47 269 THR A C 1
ATOM 2029 O O . THR A 1 269 ? -1.930 15.197 -1.378 1.00 60.47 269 THR A O 1
ATOM 2032 N N . VAL A 1 270 ? -1.032 13.167 -1.768 1.00 59.72 270 VAL A N 1
ATOM 2033 C CA . VAL A 1 270 ? -2.238 12.539 -2.314 1.00 59.72 270 VAL A CA 1
ATOM 2034 C C . VAL A 1 270 ? -3.264 12.285 -1.204 1.00 59.72 270 VAL A C 1
ATOM 2036 O O . VAL A 1 270 ? -4.459 12.521 -1.392 1.00 59.72 270 VAL A O 1
ATOM 2039 N N . THR A 1 271 ? -2.816 11.924 -0.002 1.00 55.03 271 THR A N 1
ATOM 2040 C CA . THR A 1 271 ? -3.681 11.645 1.160 1.00 55.03 271 THR A CA 1
ATOM 2041 C C . THR A 1 271 ? -3.953 12.854 2.058 1.00 55.03 271 THR A C 1
ATOM 2043 O O . THR A 1 271 ? -5.035 12.952 2.639 1.00 55.03 271 THR A O 1
ATOM 2046 N N . ALA A 1 272 ? -3.053 13.832 2.112 1.00 53.19 272 ALA A N 1
ATOM 2047 C CA . ALA A 1 272 ? -3.150 14.982 3.008 1.00 53.19 272 ALA A CA 1
ATOM 2048 C C . ALA A 1 272 ? -4.164 16.045 2.542 1.00 53.19 272 ALA A C 1
ATOM 2050 O O . ALA A 1 272 ? -4.660 16.857 3.333 1.00 53.19 272 ALA A O 1
ATOM 2051 N N . LYS A 1 273 ? -4.511 16.037 1.247 1.00 50.97 273 LYS A N 1
ATOM 2052 C CA . LYS A 1 273 ? -5.501 16.943 0.649 1.00 50.97 273 LYS A CA 1
ATOM 2053 C C . LYS A 1 273 ? -6.912 16.361 0.757 1.00 50.97 273 LYS A C 1
ATOM 2055 O O . LYS A 1 273 ? -7.253 15.448 -0.001 1.00 50.97 273 LYS A O 1
ATOM 2060 N N . ARG A 1 274 ? -7.750 16.939 1.625 1.00 45.47 274 ARG A N 1
ATOM 2061 C CA . ARG A 1 274 ? -9.209 16.746 1.562 1.00 45.47 274 ARG A CA 1
ATOM 2062 C C . ARG A 1 274 ? -9.784 17.551 0.385 1.00 45.47 274 ARG A C 1
ATOM 2064 O O . ARG A 1 274 ? -9.282 18.648 0.114 1.00 45.47 274 ARG A O 1
ATOM 2071 N N . PRO A 1 275 ? -10.814 17.046 -0.321 1.00 45.16 275 PRO A N 1
ATOM 2072 C CA . PRO A 1 275 ? -11.573 17.875 -1.251 1.00 45.16 275 PRO A CA 1
ATOM 2073 C C . PRO A 1 275 ? -12.090 19.113 -0.505 1.00 45.16 275 PRO A C 1
ATOM 2075 O O . PRO A 1 275 ? -12.497 19.028 0.656 1.00 45.16 275 PRO A O 1
ATOM 2078 N N . GLY A 1 276 ? -11.961 20.281 -1.136 1.00 44.09 276 GLY A N 1
ATOM 2079 C CA . GLY A 1 276 ? -12.268 21.556 -0.495 1.00 44.09 276 GLY A CA 1
ATOM 2080 C C . GLY A 1 276 ? -13.712 21.603 -0.008 1.00 44.09 276 GLY A C 1
ATOM 2081 O O . GLY A 1 276 ? -14.628 21.189 -0.714 1.00 44.09 276 GLY A O 1
ATOM 2082 N N . ILE A 1 277 ? -13.918 22.112 1.205 1.00 46.81 277 ILE A N 1
ATOM 2083 C CA . ILE A 1 277 ? -15.264 22.392 1.703 1.00 46.81 277 ILE A CA 1
ATOM 2084 C C . ILE A 1 277 ? -15.661 23.744 1.120 1.00 46.81 277 ILE A C 1
ATOM 2086 O O . ILE A 1 277 ? -14.937 24.728 1.286 1.00 46.81 277 ILE A O 1
ATOM 2090 N N . LEU A 1 278 ? -16.817 23.805 0.459 1.00 37.50 278 LEU A N 1
ATOM 2091 C CA . LEU A 1 278 ? -17.397 25.070 0.027 1.00 37.50 278 LEU A CA 1
ATOM 2092 C C . LEU A 1 278 ? -17.764 25.868 1.286 1.00 37.50 278 LEU A C 1
ATOM 2094 O O . LEU A 1 278 ? -18.757 25.581 1.952 1.00 37.50 278 LEU A O 1
ATOM 2098 N N . ARG A 1 279 ? -16.933 26.842 1.660 1.00 46.44 279 ARG A N 1
ATOM 2099 C CA . ARG A 1 279 ? -17.232 27.751 2.768 1.00 46.44 279 ARG A CA 1
ATOM 2100 C C . ARG A 1 279 ? -17.681 29.083 2.195 1.00 46.44 279 ARG A C 1
ATOM 2102 O O . ARG A 1 279 ? -17.041 29.644 1.305 1.00 46.44 279 ARG A O 1
ATOM 2109 N N . LEU A 1 280 ? -18.788 29.603 2.717 1.00 41.69 280 LEU A N 1
ATOM 2110 C CA . LEU A 1 280 ? -19.169 30.993 2.488 1.00 41.69 280 LEU A CA 1
ATOM 2111 C C . LEU A 1 280 ? -18.008 31.877 2.955 1.00 41.69 280 LEU A C 1
ATOM 2113 O O . LEU A 1 280 ? -17.577 31.789 4.107 1.00 41.69 280 LEU A O 1
ATOM 2117 N N . SER A 1 281 ? -17.452 32.671 2.038 1.00 38.88 281 SER A N 1
ATOM 2118 C CA . SER A 1 281 ? -16.359 33.576 2.364 1.00 38.88 281 SER A CA 1
ATOM 2119 C C . SER A 1 281 ? -16.868 34.609 3.359 1.00 38.88 281 SER A C 1
ATOM 2121 O O . SER A 1 281 ? -17.777 35.378 3.062 1.00 38.88 281 SER A O 1
ATOM 2123 N N . HIS A 1 282 ? -16.258 34.655 4.540 1.00 46.16 282 HIS A N 1
ATOM 2124 C CA . HIS A 1 282 ? -16.531 35.696 5.532 1.00 46.16 282 HIS A CA 1
ATOM 2125 C C . HIS A 1 282 ? -15.973 37.066 5.105 1.00 46.16 282 HIS A C 1
ATOM 2127 O O . HIS A 1 282 ? -16.285 38.073 5.730 1.00 46.16 282 HIS A O 1
ATOM 2133 N N . LEU A 1 283 ? -15.157 37.112 4.042 1.00 46.88 283 LEU A N 1
ATOM 2134 C CA . LEU A 1 283 ? -14.536 38.332 3.523 1.00 46.88 283 LEU A CA 1
ATOM 2135 C C . LEU A 1 283 ? -15.348 38.985 2.396 1.00 46.88 283 LEU A C 1
ATOM 2137 O O . LEU A 1 283 ? -15.171 40.173 2.140 1.00 46.88 283 LEU A O 1
ATOM 2141 N N . VAL A 1 284 ? -16.224 38.236 1.715 1.00 54.53 284 VAL A N 1
ATOM 2142 C CA . VAL A 1 284 ? -17.068 38.762 0.631 1.00 54.53 284 VAL A CA 1
ATOM 2143 C C . VAL A 1 284 ? -18.470 38.147 0.728 1.00 54.53 284 VAL A C 1
ATOM 2145 O O . VAL A 1 284 ? -18.641 36.975 0.377 1.00 54.53 284 VAL A O 1
ATOM 2148 N N . PRO A 1 285 ? -19.486 38.915 1.166 1.00 50.06 285 PRO A N 1
ATOM 2149 C CA . PRO A 1 285 ? -20.870 38.452 1.194 1.00 50.06 285 PRO A CA 1
ATOM 2150 C C . PRO A 1 285 ? -21.308 37.920 -0.178 1.00 50.06 285 PRO A C 1
ATOM 2152 O O . PRO A 1 285 ? -21.094 38.568 -1.200 1.00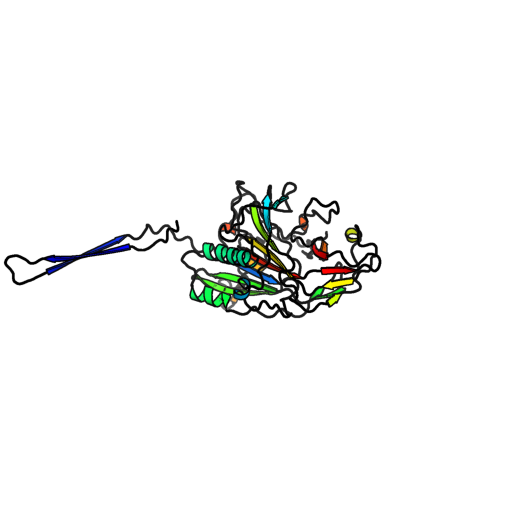 50.06 285 PRO A O 1
ATOM 2155 N N . GLY A 1 286 ? -21.906 36.727 -0.207 1.00 55.50 286 GLY A N 1
ATOM 2156 C CA . GLY A 1 286 ? -22.439 36.115 -1.432 1.00 55.50 286 GLY A CA 1
ATOM 2157 C C . GLY A 1 286 ? -21.428 35.360 -2.306 1.00 55.50 286 GLY A C 1
ATOM 2158 O O . GLY A 1 286 ? -21.813 34.854 -3.358 1.00 55.50 286 GLY A O 1
ATOM 2159 N N . ARG A 1 287 ? -20.157 35.230 -1.896 1.00 36.88 287 ARG A N 1
ATOM 2160 C CA . ARG A 1 287 ? -19.149 34.446 -2.629 1.00 36.88 287 ARG A CA 1
ATOM 2161 C C . ARG A 1 287 ? -18.695 33.246 -1.796 1.00 36.88 287 ARG A C 1
ATOM 2163 O O . ARG A 1 287 ? -18.152 33.410 -0.707 1.00 36.88 287 ARG A O 1
ATOM 2170 N N . ALA A 1 288 ? -18.903 32.030 -2.295 1.00 36.78 288 ALA A N 1
ATOM 2171 C CA . ALA A 1 288 ? -18.282 30.847 -1.708 1.00 36.78 288 ALA A CA 1
ATOM 2172 C C . ALA A 1 288 ? -16.818 30.774 -2.159 1.00 36.78 288 ALA A C 1
ATOM 2174 O O . ALA A 1 288 ? -16.526 30.898 -3.349 1.00 36.78 288 ALA A O 1
ATOM 2175 N N . ALA A 1 289 ? -15.896 30.612 -1.214 1.00 43.25 289 ALA A N 1
ATOM 2176 C CA . ALA A 1 289 ? -14.511 30.306 -1.529 1.00 43.25 289 ALA A CA 1
ATOM 2177 C C . ALA A 1 289 ? -14.350 28.785 -1.509 1.00 43.25 289 ALA A C 1
ATOM 2179 O O . ALA A 1 289 ? -14.739 28.123 -0.544 1.00 43.25 289 ALA A O 1
ATOM 2180 N N . PHE A 1 290 ? -13.780 28.234 -2.580 1.00 39.97 290 PHE A N 1
ATOM 2181 C CA . PHE A 1 290 ? -13.318 26.854 -2.572 1.00 39.97 290 PHE A CA 1
ATOM 2182 C C . PHE A 1 290 ? -12.010 26.830 -1.783 1.00 39.97 290 PHE A C 1
ATOM 2184 O O . PHE A 1 290 ? -10.939 27.129 -2.311 1.00 39.97 290 PHE A O 1
ATOM 2191 N N . GLU A 1 291 ? -12.105 26.584 -0.481 1.00 40.91 291 GLU A N 1
ATOM 2192 C CA . GLU A 1 291 ? -10.923 26.433 0.351 1.00 40.91 291 GLU A CA 1
ATOM 2193 C C . GLU A 1 291 ? -10.525 24.960 0.312 1.00 40.91 291 GLU A C 1
ATOM 2195 O O . GLU A 1 291 ? -11.175 24.105 0.915 1.00 40.91 291 GLU A O 1
ATOM 2200 N N . THR A 1 292 ? -9.468 24.640 -0.438 1.00 40.91 292 THR A N 1
ATOM 2201 C CA . THR A 1 292 ? -8.795 23.348 -0.308 1.00 40.91 292 THR A CA 1
ATOM 2202 C C . THR A 1 292 ? -8.247 23.285 1.111 1.00 40.91 292 THR A C 1
ATOM 2204 O O . THR A 1 292 ? -7.243 23.923 1.430 1.00 40.91 292 THR A O 1
ATOM 2207 N N . VAL A 1 293 ? -8.943 22.576 1.998 1.00 42.75 293 VAL A N 1
ATOM 2208 C CA . VAL A 1 293 ? -8.476 22.388 3.368 1.00 42.75 293 VAL A CA 1
ATOM 2209 C C . VAL A 1 293 ? -7.357 21.355 3.303 1.00 42.75 293 VAL A C 1
ATOM 2211 O O . VAL A 1 293 ? -7.598 20.150 3.261 1.00 42.75 293 VAL A O 1
ATOM 2214 N N . PHE A 1 294 ? -6.116 21.839 3.255 1.00 38.12 294 PHE A N 1
ATOM 2215 C CA . PHE A 1 294 ? -4.937 21.021 3.514 1.00 38.12 294 PHE A CA 1
ATOM 2216 C C . PHE A 1 294 ? -5.038 20.559 4.963 1.00 38.12 294 PHE A C 1
ATOM 2218 O O . PHE A 1 294 ? -4.853 21.332 5.904 1.00 38.12 294 PHE A O 1
ATOM 2225 N N . SER A 1 295 ? -5.451 19.314 5.157 1.00 36.06 295 SER A N 1
ATOM 2226 C CA . SER A 1 295 ? -5.688 18.778 6.485 1.00 36.06 295 SER A CA 1
ATOM 2227 C C . SER A 1 295 ? -4.416 18.102 6.972 1.00 36.06 295 SER A C 1
ATOM 2229 O O . SER A 1 295 ? -4.312 16.885 7.007 1.00 36.06 295 SER A O 1
ATOM 2231 N N . GLY A 1 296 ? -3.432 18.933 7.275 1.00 33.38 296 GLY A N 1
ATOM 2232 C CA . GLY A 1 296 ? -2.091 18.542 7.670 1.00 33.38 296 GLY A CA 1
ATOM 2233 C C . GLY A 1 296 ? -1.250 19.799 7.661 1.00 33.38 296 GLY A C 1
ATOM 2234 O O . GLY A 1 296 ? -0.991 20.352 6.603 1.00 33.38 296 GLY A O 1
ATOM 2235 N N . ARG A 1 297 ? -0.852 20.318 8.825 1.00 31.92 297 ARG A N 1
ATOM 2236 C CA . ARG A 1 297 ? 0.055 21.482 8.869 1.00 31.92 297 ARG A CA 1
ATOM 2237 C C . ARG A 1 297 ? 1.516 21.119 8.534 1.00 31.92 297 ARG A C 1
ATOM 2239 O O . ARG A 1 297 ? 2.378 21.972 8.712 1.00 31.92 297 ARG A O 1
ATOM 2246 N N . GLY A 1 298 ? 1.765 19.899 8.047 1.00 35.06 298 GLY A N 1
ATOM 2247 C CA . GLY A 1 298 ? 2.974 19.494 7.319 1.00 35.06 298 GLY A CA 1
ATOM 2248 C C . GLY A 1 298 ? 2.794 19.465 5.791 1.00 35.06 298 GLY A C 1
ATOM 2249 O O . GLY A 1 298 ? 3.783 19.551 5.071 1.00 35.06 298 GLY A O 1
ATOM 2250 N N . ALA A 1 299 ? 1.553 19.464 5.283 1.00 35.06 299 ALA A N 1
ATOM 2251 C CA . ALA A 1 299 ? 1.265 19.464 3.856 1.00 35.06 299 ALA A CA 1
ATOM 2252 C C . ALA A 1 299 ? 1.473 20.879 3.312 1.00 35.06 299 ALA A C 1
ATOM 2254 O O . ALA A 1 299 ? 0.539 21.680 3.255 1.00 35.06 299 ALA A O 1
ATOM 2255 N N . GLN A 1 300 ? 2.723 21.202 2.980 1.00 36.47 300 GLN A N 1
ATOM 2256 C CA . GLN A 1 300 ? 3.165 22.477 2.421 1.00 36.47 300 GLN A CA 1
ATOM 2257 C C . GLN A 1 300 ? 2.585 23.684 3.162 1.00 36.47 300 GLN A C 1
ATOM 2259 O O . GLN A 1 300 ? 1.643 24.355 2.719 1.00 36.47 300 GLN A O 1
ATOM 2264 N N . GLY A 1 301 ? 3.219 24.050 4.276 1.00 32.31 301 GLY A N 1
ATOM 2265 C CA . GLY A 1 301 ? 3.127 25.435 4.713 1.00 32.31 301 GLY A CA 1
ATOM 2266 C C . GLY A 1 301 ? 3.506 26.319 3.524 1.00 32.31 301 GLY A C 1
ATOM 2267 O O . GLY A 1 301 ? 4.614 26.203 3.013 1.00 32.31 301 GLY A O 1
ATOM 2268 N N . LYS A 1 302 ? 2.589 27.181 3.059 1.00 35.78 302 LYS A N 1
ATOM 2269 C CA . LYS A 1 302 ? 2.848 28.244 2.071 1.00 35.78 302 LYS A CA 1
ATOM 2270 C C . LYS A 1 302 ? 3.964 29.175 2.579 1.00 35.78 302 LYS A C 1
ATOM 2272 O O . LYS A 1 302 ? 3.716 30.324 2.938 1.00 35.78 302 LYS A O 1
ATOM 2277 N N . LYS A 1 303 ? 5.215 28.727 2.606 1.00 38.97 303 LYS A N 1
ATOM 2278 C CA . LYS A 1 303 ? 6.374 29.604 2.665 1.00 38.97 303 LYS A CA 1
ATOM 2279 C C . LYS A 1 303 ? 6.605 30.070 1.239 1.00 38.97 303 LYS A C 1
ATOM 2281 O O . LYS A 1 303 ? 7.286 29.413 0.473 1.00 38.97 303 LYS A O 1
ATOM 2286 N N . TRP A 1 304 ? 5.912 31.154 0.887 1.00 33.47 304 TRP A N 1
ATOM 2287 C CA . TRP A 1 304 ? 6.329 32.176 -0.076 1.00 33.47 304 TRP A CA 1
ATOM 2288 C C . TRP A 1 304 ? 7.411 31.692 -1.042 1.00 33.47 304 TRP A C 1
ATOM 2290 O O . TRP A 1 304 ? 8.608 31.897 -0.856 1.00 33.47 304 TRP A O 1
ATOM 2300 N N . TRP A 1 305 ? 6.931 30.985 -2.053 1.00 32.44 305 TRP A N 1
ATOM 2301 C CA . TRP A 1 305 ? 7.712 30.304 -3.054 1.00 32.44 305 TRP A CA 1
ATOM 2302 C C . TRP A 1 305 ? 8.372 31.414 -3.862 1.00 32.44 305 TRP A C 1
ATOM 2304 O O . TRP A 1 305 ? 7.679 32.258 -4.441 1.00 32.44 305 TRP A O 1
ATOM 2314 N N . LYS A 1 306 ? 9.705 31.478 -3.861 1.00 35.75 306 LYS A N 1
ATOM 2315 C CA . LYS A 1 306 ? 10.415 32.377 -4.770 1.00 35.75 306 LYS A CA 1
ATOM 2316 C C . LYS A 1 306 ? 10.017 31.964 -6.189 1.00 35.75 306 LYS A C 1
ATOM 2318 O O . LYS A 1 306 ? 10.333 30.858 -6.620 1.00 35.75 306 LYS A O 1
ATOM 2323 N N . LYS A 1 307 ? 9.286 32.840 -6.890 1.00 35.66 307 LYS A N 1
ATOM 2324 C CA . LYS A 1 307 ? 9.026 32.755 -8.336 1.00 35.66 307 LYS A CA 1
ATOM 2325 C C . LYS A 1 307 ? 10.365 32.458 -9.026 1.00 35.66 307 LYS A C 1
ATOM 2327 O O . LYS A 1 307 ? 11.223 33.334 -9.058 1.00 35.66 307 LYS A O 1
ATOM 2332 N N . GLY A 1 308 ? 10.565 31.224 -9.486 1.00 37.94 308 GLY A N 1
ATOM 2333 C CA . GLY A 1 308 ? 11.827 30.793 -10.098 1.00 37.94 308 GLY A CA 1
ATOM 2334 C C . GLY A 1 308 ? 12.187 29.318 -9.911 1.00 37.94 308 GLY A C 1
ATOM 2335 O O . GLY A 1 308 ? 12.948 28.803 -10.718 1.00 37.94 308 GLY A O 1
ATOM 2336 N N . GLN A 1 309 ? 11.630 28.610 -8.920 1.00 34.75 309 GLN A N 1
ATOM 2337 C CA . GLN A 1 309 ? 11.746 27.146 -8.875 1.00 34.75 309 GLN A CA 1
ATOM 2338 C C . GLN A 1 309 ? 10.663 26.521 -9.757 1.00 34.75 309 GLN A C 1
ATOM 2340 O O . GLN A 1 309 ? 9.522 26.315 -9.347 1.00 34.75 309 GLN A O 1
ATOM 2345 N N . THR A 1 310 ? 11.015 26.303 -11.019 1.00 31.70 310 THR A N 1
ATOM 2346 C CA . THR A 1 310 ? 10.246 25.494 -11.958 1.00 31.70 310 THR A CA 1
ATOM 2347 C C . THR A 1 310 ? 10.200 24.048 -11.477 1.00 31.70 310 THR A C 1
ATOM 2349 O O . THR A 1 310 ? 11.249 23.431 -11.345 1.00 31.70 310 THR A O 1
ATOM 2352 N N . GLY A 1 311 ? 8.983 23.541 -11.269 1.00 32.16 311 GLY A N 1
ATOM 2353 C CA . GLY A 1 311 ? 8.625 22.131 -11.406 1.00 32.16 311 GLY A CA 1
ATOM 2354 C C . GLY A 1 311 ? 9.259 21.173 -10.403 1.00 32.16 311 GLY A C 1
ATOM 2355 O O . GLY A 1 311 ? 10.392 20.743 -10.576 1.00 32.16 311 GLY A O 1
ATOM 2356 N N . PHE A 1 312 ? 8.453 20.681 -9.461 1.00 31.95 312 PHE A N 1
ATOM 2357 C CA . PHE A 1 312 ? 8.575 19.278 -9.066 1.00 31.95 312 PHE A CA 1
ATOM 2358 C C . PHE A 1 312 ? 8.160 18.433 -10.277 1.00 31.95 312 PHE A C 1
ATOM 2360 O O . PHE A 1 312 ? 7.044 17.924 -10.353 1.00 31.95 312 PHE A O 1
ATOM 2367 N N . ASN A 1 313 ? 9.026 18.387 -11.286 1.00 30.66 313 ASN A N 1
ATOM 2368 C CA . ASN A 1 313 ? 8.972 17.351 -12.293 1.00 30.66 313 ASN A CA 1
ATOM 2369 C C . ASN A 1 313 ? 9.344 16.086 -11.528 1.00 30.66 313 ASN A C 1
ATOM 2371 O O . ASN A 1 313 ? 10.481 15.962 -11.081 1.00 30.66 313 ASN A O 1
ATOM 2375 N N . GLY A 1 314 ? 8.369 15.209 -11.282 1.00 30.77 314 GLY A N 1
ATOM 2376 C CA . GLY A 1 314 ? 8.674 13.883 -10.761 1.00 30.77 314 GLY A CA 1
ATOM 2377 C C . GLY A 1 314 ? 9.773 13.261 -11.622 1.00 30.77 314 GLY A C 1
ATOM 2378 O O . GLY A 1 314 ? 9.736 13.396 -12.848 1.00 30.77 314 GLY A O 1
ATOM 2379 N N . ALA A 1 315 ? 10.756 12.640 -10.976 1.00 31.17 315 ALA A N 1
ATOM 2380 C CA . ALA A 1 315 ? 11.884 12.015 -11.652 1.00 31.17 315 ALA A CA 1
ATOM 2381 C C . ALA A 1 315 ? 11.421 11.054 -12.766 1.00 31.17 315 ALA A C 1
ATOM 2383 O O . ALA A 1 315 ? 10.360 10.424 -12.624 1.00 31.17 315 ALA A O 1
ATOM 2384 N N . PRO A 1 316 ? 12.163 10.922 -13.881 1.00 33.91 316 PRO A N 1
ATOM 2385 C CA . PRO A 1 316 ? 11.882 9.915 -14.906 1.00 33.91 316 PRO A CA 1
ATOM 2386 C C . PRO A 1 316 ? 11.835 8.491 -14.300 1.00 33.91 316 PRO A C 1
ATOM 2388 O O . PRO A 1 316 ? 12.427 8.252 -13.251 1.00 33.91 316 PRO A O 1
ATOM 2391 N N . PRO A 1 317 ? 11.022 7.559 -14.850 1.00 34.72 317 PRO A N 1
ATOM 2392 C CA . PRO A 1 317 ? 11.024 6.160 -14.401 1.00 34.72 317 PRO A CA 1
ATOM 2393 C C . PRO A 1 317 ? 12.410 5.542 -14.551 1.00 34.72 317 PRO A C 1
ATOM 2395 O O . PRO A 1 317 ? 12.988 5.609 -15.630 1.00 34.72 317 PRO A O 1
ATOM 2398 N N . GLY A 1 318 ? 12.877 4.893 -13.496 1.00 46.34 318 GLY A N 1
ATOM 2399 C CA . GLY A 1 318 ? 13.987 3.966 -13.535 1.00 46.34 318 GLY A CA 1
ATOM 2400 C C . GLY A 1 318 ? 13.546 2.521 -13.334 1.00 46.34 318 GLY A C 1
ATOM 2401 O O . GLY A 1 318 ? 12.427 2.290 -12.877 1.00 46.34 318 GLY A O 1
ATOM 2402 N N . LEU A 1 319 ? 14.404 1.559 -13.671 1.00 50.22 319 LEU A N 1
ATOM 2403 C CA . LEU A 1 319 ? 14.166 0.120 -13.515 1.00 50.22 319 LEU A CA 1
ATOM 2404 C C . LEU A 1 319 ? 15.232 -0.486 -12.584 1.00 50.22 319 LEU A C 1
ATOM 2406 O O . LEU A 1 319 ? 16.424 -0.343 -12.834 1.00 50.22 319 LEU A O 1
ATOM 2410 N N . SER A 1 320 ? 14.827 -1.153 -11.508 1.00 55.28 320 SER A N 1
ATOM 2411 C CA . SER A 1 320 ? 15.702 -1.778 -10.499 1.00 55.28 320 SER A CA 1
ATOM 2412 C C . SER A 1 320 ? 15.269 -3.197 -10.176 1.00 55.28 320 SER A C 1
ATOM 2414 O O . SER A 1 320 ? 14.272 -3.666 -10.699 1.00 55.28 320 SER A O 1
ATOM 2416 N N . ALA A 1 321 ? 15.956 -3.863 -9.246 1.00 62.25 321 ALA A N 1
ATOM 2417 C CA . ALA A 1 321 ? 15.430 -5.066 -8.604 1.00 62.25 321 ALA A CA 1
ATOM 2418 C C . ALA A 1 321 ? 13.988 -4.864 -8.088 1.00 62.25 321 ALA A C 1
ATOM 2420 O O . ALA A 1 321 ? 13.579 -3.731 -7.830 1.00 62.25 321 ALA A O 1
ATOM 2421 N N . ARG A 1 322 ? 13.249 -5.971 -7.926 1.00 71.69 322 ARG A N 1
ATOM 2422 C CA . ARG A 1 322 ? 11.822 -6.040 -7.543 1.00 71.69 322 ARG A CA 1
ATOM 2423 C C . ARG A 1 322 ? 11.467 -5.456 -6.156 1.00 71.69 322 ARG A C 1
ATOM 2425 O O . ARG A 1 322 ? 10.327 -5.544 -5.720 1.00 71.69 322 ARG A O 1
ATOM 2432 N N . GLU A 1 323 ? 12.422 -4.852 -5.460 1.00 68.44 323 GLU A N 1
ATOM 2433 C CA . GLU A 1 323 ? 12.276 -4.285 -4.114 1.00 68.44 323 GLU A CA 1
ATOM 2434 C C . GLU A 1 323 ? 11.592 -2.898 -4.179 1.00 68.44 323 GLU A C 1
ATOM 2436 O O . GLU A 1 323 ? 11.900 -2.100 -5.066 1.00 68.44 323 GLU A O 1
ATOM 2441 N N . ASP A 1 324 ? 10.706 -2.551 -3.230 1.00 66.12 324 ASP A N 1
ATOM 2442 C CA . ASP A 1 324 ? 10.119 -1.187 -3.129 1.00 66.12 324 ASP A CA 1
ATOM 2443 C C . ASP A 1 324 ? 11.180 -0.150 -2.720 1.00 66.12 324 ASP A C 1
ATOM 2445 O O . ASP A 1 324 ? 11.023 1.060 -2.913 1.00 66.12 324 ASP A O 1
ATOM 2449 N N . PHE A 1 325 ? 12.275 -0.650 -2.143 1.00 61.56 325 PHE A N 1
ATOM 2450 C CA . PHE A 1 325 ? 13.410 0.085 -1.616 1.00 61.56 325 PHE A CA 1
ATOM 2451 C C . PHE A 1 325 ? 14.695 -0.547 -2.143 1.00 61.56 325 PHE A C 1
ATOM 2453 O O . PHE A 1 325 ? 15.044 -1.628 -1.680 1.00 61.56 325 PHE A O 1
ATOM 2460 N N . PRO A 1 326 ? 15.435 0.100 -3.061 1.00 52.94 326 PRO A N 1
ATOM 2461 C CA . PRO A 1 326 ? 16.665 -0.485 -3.575 1.00 52.94 326 PRO A CA 1
ATOM 2462 C C . PRO A 1 326 ? 17.637 -0.703 -2.416 1.00 52.94 326 PRO A C 1
ATOM 2464 O O . PRO A 1 326 ? 18.001 0.256 -1.730 1.00 52.94 326 PRO A O 1
ATOM 2467 N N . SER A 1 327 ? 18.034 -1.948 -2.159 1.00 47.75 327 SER A N 1
ATOM 2468 C CA . SER A 1 327 ? 19.013 -2.266 -1.123 1.00 47.75 327 SER A CA 1
ATOM 2469 C C . SER A 1 327 ? 20.392 -1.679 -1.463 1.00 47.75 327 SER A C 1
ATOM 2471 O O . SER A 1 327 ? 20.946 -1.887 -2.541 1.00 47.75 327 SER A O 1
ATOM 2473 N N . ALA A 1 328 ? 21.004 -0.966 -0.511 1.00 43.97 328 ALA A N 1
ATOM 2474 C CA . ALA A 1 328 ? 22.315 -0.317 -0.673 1.00 43.97 328 ALA A CA 1
ATOM 2475 C C . ALA A 1 328 ? 23.513 -1.290 -0.860 1.00 43.97 328 ALA A C 1
ATOM 2477 O O . ALA A 1 328 ? 24.667 -0.860 -0.853 1.00 43.97 328 ALA A O 1
ATOM 2478 N N . GLY A 1 329 ? 23.263 -2.603 -0.966 1.00 39.88 329 GLY A N 1
ATOM 2479 C CA . GLY A 1 329 ? 24.264 -3.665 -0.812 1.00 39.88 329 GLY A CA 1
ATOM 2480 C C . GLY A 1 329 ? 24.655 -4.436 -2.075 1.00 39.88 329 GLY A C 1
ATOM 2481 O O . GLY A 1 329 ? 25.682 -5.115 -2.054 1.00 39.88 329 GLY A O 1
ATOM 2482 N N . SER A 1 330 ? 23.906 -4.346 -3.176 1.00 39.59 330 SER A N 1
ATOM 2483 C CA . SER A 1 330 ? 24.337 -4.940 -4.447 1.00 39.59 330 SER A CA 1
ATOM 2484 C C . SER A 1 330 ? 25.112 -3.897 -5.256 1.00 39.59 330 SER A C 1
ATOM 2486 O O . SER A 1 330 ? 24.754 -2.726 -5.317 1.00 39.59 330 SER A O 1
ATOM 2488 N N . SER A 1 331 ? 26.243 -4.288 -5.838 1.00 35.78 331 SER A N 1
ATOM 2489 C CA . SER A 1 331 ? 27.249 -3.414 -6.464 1.00 35.78 331 SER A CA 1
ATOM 2490 C C . SER A 1 331 ? 26.800 -2.658 -7.734 1.00 35.78 331 SER A C 1
ATOM 2492 O O . SER A 1 331 ? 27.644 -2.213 -8.510 1.00 35.78 331 SER A O 1
ATOM 2494 N N . GLY A 1 332 ? 25.497 -2.486 -7.950 1.00 39.34 332 GLY A N 1
ATOM 2495 C CA . GLY A 1 332 ? 24.894 -1.590 -8.932 1.00 39.34 332 GLY A CA 1
ATOM 2496 C C . GLY A 1 332 ? 24.160 -0.469 -8.206 1.00 39.34 332 GLY A C 1
ATOM 2497 O O . GLY A 1 332 ? 22.958 -0.544 -8.000 1.00 39.34 332 GLY A O 1
ATOM 2498 N N . ASN A 1 333 ? 24.902 0.555 -7.782 1.00 38.25 333 ASN A N 1
ATOM 2499 C CA . ASN A 1 333 ? 24.383 1.730 -7.080 1.00 38.25 333 ASN A CA 1
ATOM 2500 C C . ASN A 1 333 ? 23.466 2.554 -8.014 1.00 38.25 333 ASN A C 1
ATOM 2502 O O . ASN A 1 333 ? 23.886 3.559 -8.593 1.00 38.25 333 ASN A O 1
ATOM 2506 N N . LEU A 1 334 ? 22.220 2.116 -8.192 1.00 41.16 334 LEU A N 1
ATOM 2507 C CA . LEU A 1 334 ? 21.162 2.871 -8.861 1.00 41.16 334 LEU A CA 1
ATOM 2508 C C . LEU A 1 334 ? 20.520 3.816 -7.836 1.00 41.16 334 LEU A C 1
ATOM 2510 O O . LEU A 1 334 ? 19.445 3.587 -7.303 1.00 41.16 334 LEU A O 1
ATOM 2514 N N . ASP A 1 335 ? 21.259 4.891 -7.575 1.00 45.19 335 ASP A N 1
ATOM 2515 C CA . ASP A 1 335 ? 20.768 6.174 -7.069 1.00 45.19 335 ASP A CA 1
ATOM 2516 C C . ASP A 1 335 ? 20.312 6.253 -5.594 1.00 45.19 335 ASP A C 1
ATOM 2518 O O . ASP A 1 335 ? 19.135 6.243 -5.243 1.00 45.19 335 ASP A O 1
ATOM 2522 N N . THR A 1 336 ? 21.273 6.527 -4.707 1.00 42.91 336 THR A N 1
ATOM 2523 C CA . THR A 1 336 ? 21.026 6.990 -3.330 1.00 42.91 336 THR A CA 1
ATOM 2524 C C . THR A 1 336 ? 20.648 8.479 -3.260 1.00 42.91 336 THR A C 1
ATOM 2526 O O . THR A 1 336 ? 20.904 9.112 -2.236 1.00 42.91 336 THR A O 1
ATOM 2529 N N . ASN A 1 337 ? 20.144 9.105 -4.336 1.00 48.84 337 ASN A N 1
ATOM 2530 C CA . ASN A 1 337 ? 19.825 10.536 -4.326 1.00 48.84 337 ASN A CA 1
ATOM 2531 C C . ASN A 1 337 ? 18.551 10.794 -3.499 1.00 48.84 337 ASN A C 1
ATOM 2533 O O . ASN A 1 337 ? 17.438 10.554 -3.978 1.00 48.84 337 ASN A O 1
ATOM 2537 N N . PRO A 1 338 ? 18.658 11.375 -2.289 1.00 46.12 338 PRO A N 1
ATOM 2538 C CA . PRO A 1 338 ? 17.510 11.559 -1.408 1.00 46.12 338 PRO A CA 1
ATOM 2539 C C . PRO A 1 338 ? 16.471 12.526 -1.984 1.00 46.12 338 PRO A C 1
ATOM 2541 O O . PRO A 1 338 ? 15.362 12.603 -1.469 1.00 46.12 338 PRO A O 1
ATOM 2544 N N . ALA A 1 339 ? 16.834 13.332 -2.989 1.00 47.50 339 ALA A N 1
ATOM 2545 C CA . ALA A 1 339 ? 15.974 14.361 -3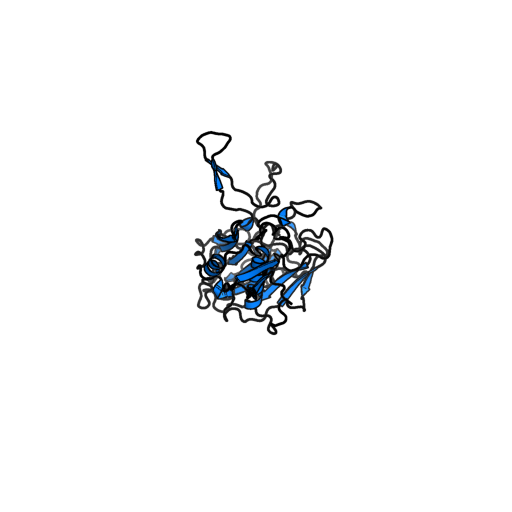.569 1.00 47.50 339 ALA A CA 1
ATOM 2546 C C . ALA A 1 339 ? 14.772 13.806 -4.352 1.00 47.50 339 ALA A C 1
ATOM 2548 O O . ALA A 1 339 ? 13.832 14.557 -4.599 1.00 47.50 339 ALA A O 1
ATOM 2549 N N . LEU A 1 340 ? 14.801 12.525 -4.729 1.00 49.38 340 LEU A N 1
ATOM 2550 C CA . LEU A 1 340 ? 13.767 11.898 -5.556 1.00 49.38 340 LEU A CA 1
ATOM 2551 C C . LEU A 1 340 ? 12.632 11.255 -4.764 1.00 49.38 340 LEU A C 1
ATOM 2553 O O . LEU A 1 340 ? 11.563 10.991 -5.315 1.00 49.38 340 LEU A O 1
ATOM 2557 N N . TYR A 1 341 ? 12.870 11.002 -3.482 1.00 52.22 341 TYR A N 1
ATOM 2558 C CA . TYR A 1 341 ? 11.851 10.505 -2.576 1.00 52.22 341 TYR A CA 1
ATOM 2559 C C . TYR A 1 341 ? 10.934 11.660 -2.185 1.00 52.22 341 TYR A C 1
ATOM 2561 O O . TYR A 1 341 ? 11.399 12.778 -1.940 1.00 52.22 341 TYR A O 1
ATOM 2569 N N . GLU A 1 342 ? 9.626 11.404 -2.110 1.00 56.09 342 GLU A N 1
ATOM 2570 C CA . GLU A 1 342 ? 8.683 12.353 -1.524 1.00 56.09 342 GLU A CA 1
ATOM 2571 C C . GLU A 1 342 ? 9.042 12.499 -0.041 1.00 56.09 342 GLU A C 1
ATOM 2573 O O . GLU A 1 342 ? 8.677 11.678 0.801 1.00 56.09 342 GLU A O 1
ATOM 2578 N N . LYS A 1 343 ? 9.853 13.519 0.257 1.00 54.41 343 LYS A N 1
ATOM 2579 C CA . LYS A 1 343 ? 10.247 13.869 1.617 1.00 54.41 343 LYS A CA 1
ATOM 2580 C C . LYS A 1 343 ? 9.083 14.533 2.316 1.00 54.41 343 LYS A C 1
ATOM 2582 O O . LYS A 1 343 ? 8.416 15.404 1.759 1.00 54.41 343 LYS A O 1
ATOM 2587 N N . TYR A 1 344 ? 8.937 14.213 3.588 1.00 56.50 344 TYR A N 1
ATOM 2588 C CA . TYR A 1 344 ? 7.894 14.789 4.423 1.00 56.50 344 TYR A CA 1
ATOM 2589 C C . TYR A 1 344 ? 8.434 15.892 5.337 1.00 56.50 344 TYR A C 1
ATOM 2591 O O . TYR A 1 344 ? 7.730 16.360 6.219 1.00 56.50 344 TYR A O 1
ATOM 2599 N N . ASP A 1 345 ? 9.671 16.347 5.113 1.00 48.81 345 ASP A N 1
ATOM 2600 C CA . ASP A 1 345 ? 10.557 17.056 6.053 1.00 48.81 345 ASP A CA 1
ATOM 2601 C C . ASP A 1 345 ? 10.210 18.521 6.380 1.00 48.81 345 ASP A C 1
ATOM 2603 O O . ASP A 1 345 ? 10.981 19.205 7.053 1.00 48.81 345 ASP A O 1
ATOM 2607 N N . ASP A 1 346 ? 9.052 19.033 5.962 1.00 50.62 346 ASP A N 1
ATOM 2608 C CA . ASP A 1 346 ? 8.702 20.450 6.158 1.00 50.62 346 ASP A CA 1
ATOM 2609 C C . ASP A 1 346 ? 8.455 20.846 7.631 1.00 50.62 346 ASP A C 1
ATOM 2611 O O . ASP A 1 346 ? 8.355 22.037 7.958 1.00 50.62 346 ASP A O 1
ATOM 2615 N N . ALA A 1 347 ? 8.394 19.880 8.552 1.00 45.19 347 ALA A N 1
ATOM 2616 C CA . ALA A 1 347 ? 8.372 20.144 9.983 1.00 45.19 347 ALA A CA 1
ATOM 2617 C C . ALA A 1 347 ? 9.796 20.021 10.546 1.00 45.19 347 ALA A C 1
ATOM 2619 O O . ALA A 1 347 ? 10.341 18.928 10.640 1.00 45.19 347 ALA A O 1
ATOM 2620 N N . GLY A 1 348 ? 10.411 21.153 10.906 1.00 49.25 348 GLY A N 1
ATOM 2621 C CA . GLY A 1 348 ? 11.732 21.184 11.550 1.00 49.25 348 GLY A CA 1
ATOM 2622 C C . GLY A 1 348 ? 11.803 20.389 12.867 1.00 49.25 348 GLY A C 1
ATOM 2623 O O . GLY A 1 348 ? 10.836 19.765 13.286 1.00 49.25 348 GLY A O 1
ATOM 2624 N N . GLY A 1 349 ? 12.949 20.440 13.557 1.00 39.47 349 GLY A N 1
ATOM 2625 C CA . GLY A 1 349 ? 13.180 19.663 14.783 1.00 39.47 349 GLY A CA 1
ATOM 2626 C C . GLY A 1 349 ? 12.119 19.893 15.871 1.00 39.47 349 GLY A C 1
ATOM 2627 O O . GLY A 1 349 ? 12.030 20.981 16.439 1.00 39.47 349 GLY A O 1
ATOM 2628 N N . GLY A 1 350 ? 11.318 18.865 16.159 1.00 48.78 350 GLY A N 1
ATOM 2629 C CA . GLY A 1 350 ? 10.297 18.846 17.208 1.00 48.78 350 GLY A CA 1
ATOM 2630 C C . GLY A 1 350 ? 9.181 17.828 16.919 1.00 48.78 350 GLY A C 1
ATOM 2631 O O . GLY A 1 350 ? 9.044 17.393 15.777 1.00 48.78 350 GLY A O 1
ATOM 2632 N N . PRO A 1 351 ? 8.360 17.446 17.919 1.00 41.03 351 PRO A N 1
ATOM 2633 C CA . PRO A 1 351 ? 7.188 16.599 17.699 1.00 41.03 351 PRO A CA 1
ATOM 2634 C C . PRO A 1 351 ? 6.252 17.272 16.693 1.00 41.03 351 PRO A C 1
ATOM 2636 O O . PRO A 1 351 ? 5.748 18.376 16.934 1.00 41.03 351 PRO A O 1
ATOM 2639 N N . ARG A 1 352 ? 6.040 16.637 15.543 1.00 46.38 352 ARG A N 1
ATOM 2640 C CA . ARG A 1 352 ? 5.335 17.257 14.425 1.00 46.38 352 ARG A CA 1
ATOM 2641 C C . ARG A 1 352 ? 3.836 17.362 14.704 1.00 46.38 352 ARG A C 1
ATOM 2643 O O . ARG A 1 352 ? 3.212 16.487 15.290 1.00 46.38 352 ARG A O 1
ATOM 2650 N N . LEU A 1 353 ? 3.180 18.423 14.237 1.00 40.28 353 LEU A N 1
ATOM 2651 C CA . LEU A 1 353 ? 1.714 18.519 14.353 1.00 40.28 353 LEU A CA 1
ATOM 2652 C C . LEU A 1 353 ? 0.973 17.423 13.551 1.00 40.28 353 LEU A C 1
ATOM 2654 O O . LEU A 1 353 ? -0.226 17.255 13.768 1.00 40.28 353 LEU A O 1
ATOM 2658 N N . SER A 1 354 ? 1.658 16.671 12.677 1.00 44.94 354 SER A N 1
ATOM 2659 C CA . SER A 1 354 ? 1.159 15.481 11.956 1.00 44.94 354 SER A CA 1
ATOM 2660 C C . SER A 1 354 ? 0.672 14.368 12.883 1.00 44.94 354 SER A C 1
ATOM 2662 O O . SER A 1 354 ? -0.244 13.643 12.496 1.00 44.94 354 SER A O 1
ATOM 2664 N N . TYR A 1 355 ? 1.121 14.316 14.150 1.00 41.12 355 TYR A N 1
ATOM 2665 C CA . TYR A 1 355 ? 0.477 13.489 15.186 1.00 41.12 355 TYR A CA 1
ATOM 2666 C C . TYR A 1 355 ? -1.039 13.759 15.308 1.00 41.12 355 TYR A C 1
ATOM 2668 O O . TYR A 1 355 ? -1.762 12.939 15.872 1.00 41.12 355 TYR A O 1
ATOM 2676 N N . LYS A 1 356 ? -1.534 14.900 14.797 1.00 44.84 356 LYS A N 1
ATOM 2677 C CA . LYS A 1 356 ? -2.903 15.391 14.992 1.00 44.84 356 LYS A CA 1
ATOM 2678 C C . LYS A 1 356 ? -3.796 15.394 13.740 1.00 44.84 356 LYS A C 1
ATOM 2680 O O . LYS A 1 356 ? -4.963 15.745 13.898 1.00 44.84 356 LYS A O 1
ATOM 2685 N N . THR A 1 357 ? -3.334 15.033 12.531 1.00 51.56 357 THR A N 1
ATOM 2686 C CA . THR A 1 357 ? -4.189 15.107 11.313 1.00 51.56 357 THR A CA 1
ATOM 2687 C C . THR A 1 357 ? -3.769 14.193 10.140 1.00 51.56 357 THR A C 1
ATOM 2689 O O . THR A 1 357 ? -2.640 14.299 9.682 1.00 51.56 357 THR A O 1
ATOM 2692 N N . ASN A 1 358 ? -4.722 13.389 9.630 1.00 59.28 358 ASN A N 1
ATOM 2693 C CA . ASN A 1 358 ? -4.935 12.797 8.280 1.00 59.28 358 ASN A CA 1
ATOM 2694 C C . ASN A 1 358 ? -3.775 12.249 7.407 1.00 59.28 358 ASN A C 1
ATOM 2696 O O . ASN A 1 358 ? -4.026 11.972 6.232 1.00 59.28 358 ASN A O 1
ATOM 2700 N N . GLY A 1 359 ? -2.554 12.058 7.911 1.00 71.50 359 GLY A N 1
ATOM 2701 C CA . GLY A 1 359 ? -1.502 11.357 7.153 1.00 71.50 359 GLY A CA 1
ATOM 2702 C C . GLY A 1 359 ? -1.831 9.876 6.903 1.00 71.50 359 GLY A C 1
ATOM 2703 O O . GLY A 1 359 ? -2.745 9.326 7.516 1.00 71.50 359 GLY A O 1
ATOM 2704 N N . SER A 1 360 ? -1.094 9.209 6.019 1.00 80.94 360 SER A N 1
ATOM 2705 C CA . SER A 1 360 ? -1.247 7.772 5.742 1.00 80.94 360 SER A CA 1
ATOM 2706 C C . SER A 1 360 ? -0.781 6.941 6.935 1.00 80.94 360 SER A C 1
ATOM 2708 O O . SER A 1 360 ? 0.341 7.098 7.402 1.00 80.94 360 SER A O 1
ATOM 2710 N N . VAL A 1 361 ? -1.641 6.068 7.446 1.00 87.31 361 VAL A N 1
ATOM 2711 C CA . VAL A 1 361 ? -1.354 5.145 8.560 1.00 87.31 361 VAL A CA 1
ATOM 2712 C C . VAL A 1 361 ? -0.871 3.804 8.052 1.00 87.31 361 VAL A C 1
ATOM 2714 O O . VAL A 1 361 ? 0.005 3.187 8.663 1.00 87.31 361 VAL A O 1
ATOM 2717 N N . SER A 1 362 ? -1.439 3.374 6.936 1.00 91.00 362 SER A N 1
ATOM 2718 C CA . SER A 1 362 ? -0.997 2.199 6.214 1.00 91.00 362 SER A CA 1
ATOM 2719 C C . SER A 1 362 ? -1.264 2.390 4.732 1.00 91.00 362 SER A C 1
ATOM 2721 O O . SER A 1 362 ? -2.244 3.041 4.364 1.00 91.00 362 SER A O 1
ATOM 2723 N N . ASP A 1 363 ? -0.384 1.829 3.913 1.00 92.19 363 ASP A N 1
ATOM 2724 C CA . ASP A 1 363 ? -0.494 1.825 2.459 1.00 92.19 363 ASP A CA 1
ATOM 2725 C C . ASP A 1 363 ? -0.312 0.398 1.960 1.00 92.19 363 ASP A C 1
ATOM 2727 O O . ASP A 1 363 ? 0.710 -0.222 2.238 1.00 92.19 363 ASP A O 1
ATOM 2731 N N . ILE A 1 364 ? -1.324 -0.120 1.276 1.00 95.62 364 ILE A N 1
ATOM 2732 C CA . ILE A 1 364 ? -1.303 -1.409 0.593 1.00 95.62 364 ILE A CA 1
ATOM 2733 C C . ILE A 1 364 ? -1.139 -1.090 -0.886 1.00 95.62 364 ILE A C 1
ATOM 2735 O O . ILE A 1 364 ? -2.002 -0.439 -1.474 1.00 95.62 364 ILE A O 1
ATOM 2739 N N . ARG A 1 365 ? -0.036 -1.510 -1.491 1.00 93.81 365 ARG A N 1
ATOM 2740 C CA . ARG A 1 365 ? 0.283 -1.176 -2.875 1.00 93.81 365 ARG A CA 1
ATOM 2741 C C . ARG A 1 365 ? 0.497 -2.425 -3.693 1.00 93.81 365 ARG A C 1
ATOM 2743 O O . ARG A 1 365 ? 1.298 -3.263 -3.308 1.00 93.81 365 ARG A O 1
ATOM 2750 N N . PHE A 1 366 ? -0.131 -2.463 -4.857 1.00 94.19 366 PHE A N 1
ATOM 2751 C CA . PHE A 1 366 ? 0.095 -3.478 -5.874 1.00 94.19 366 PHE A CA 1
ATOM 2752 C C . PHE A 1 366 ? 0.894 -2.871 -7.020 1.00 94.19 366 PHE A C 1
ATOM 2754 O O . PHE A 1 366 ? 0.502 -1.836 -7.565 1.00 94.19 366 PHE A O 1
ATOM 2761 N N . ARG A 1 367 ? 2.017 -3.489 -7.379 1.00 90.69 367 ARG A N 1
ATOM 2762 C CA . ARG A 1 367 ? 2.829 -3.095 -8.538 1.00 90.69 367 ARG A CA 1
ATOM 2763 C C . ARG A 1 367 ? 2.873 -4.223 -9.529 1.00 90.69 367 ARG A C 1
ATOM 2765 O O . ARG A 1 367 ? 2.922 -5.377 -9.137 1.00 90.69 367 ARG A O 1
ATOM 2772 N N . ARG A 1 368 ? 2.906 -3.875 -10.801 1.00 90.44 368 ARG A N 1
ATOM 2773 C CA . ARG A 1 368 ? 3.047 -4.857 -11.862 1.00 90.44 368 ARG A CA 1
ATOM 2774 C C . ARG A 1 368 ? 4.518 -5.216 -12.048 1.00 90.44 368 ARG A C 1
ATOM 2776 O O . ARG A 1 368 ? 5.365 -4.321 -12.041 1.00 90.44 368 ARG A O 1
ATOM 2783 N N . VAL A 1 369 ? 4.817 -6.500 -12.231 1.00 89.19 369 VAL A N 1
ATOM 2784 C CA . VAL A 1 369 ? 6.188 -6.959 -12.497 1.00 89.19 369 VAL A CA 1
ATOM 2785 C C . VAL A 1 369 ? 6.593 -6.540 -13.910 1.00 89.19 369 VAL A C 1
ATOM 2787 O O . VAL A 1 369 ? 5.804 -6.634 -14.857 1.00 89.19 369 VAL A O 1
ATOM 2790 N N . LEU A 1 370 ? 7.831 -6.067 -14.059 1.00 85.25 370 LEU A N 1
ATOM 2791 C CA . LEU A 1 370 ? 8.378 -5.648 -15.343 1.00 85.25 370 LEU A CA 1
ATOM 2792 C C . LEU A 1 370 ? 9.521 -6.558 -15.778 1.00 85.25 370 LEU A C 1
ATOM 2794 O O . LEU A 1 370 ? 10.335 -6.995 -14.964 1.00 85.25 370 LEU A O 1
ATOM 2798 N N . LYS A 1 371 ? 9.637 -6.778 -17.085 1.00 84.12 371 LYS A N 1
ATOM 2799 C CA . LYS A 1 371 ? 10.781 -7.449 -17.707 1.00 84.12 371 LYS A CA 1
ATOM 2800 C C . LYS A 1 371 ? 11.386 -6.543 -18.765 1.00 84.12 371 LYS A C 1
ATOM 2802 O O . LYS A 1 371 ? 10.663 -5.940 -19.557 1.00 84.12 371 LYS A O 1
ATOM 2807 N N . ILE A 1 372 ? 12.710 -6.430 -18.758 1.00 77.44 372 ILE A N 1
ATOM 2808 C CA . ILE A 1 372 ? 13.449 -5.720 -19.806 1.00 77.44 372 ILE A CA 1
ATOM 2809 C C . ILE A 1 372 ? 14.077 -6.751 -20.729 1.00 77.44 372 ILE A C 1
ATOM 2811 O O . ILE A 1 372 ? 14.738 -7.677 -20.258 1.00 77.44 372 ILE A O 1
ATOM 2815 N N . ASP A 1 373 ? 13.920 -6.530 -22.027 1.00 78.75 373 ASP A N 1
ATOM 2816 C CA . ASP A 1 373 ? 14.636 -7.243 -23.080 1.00 78.75 373 ASP A CA 1
ATOM 2817 C C . ASP A 1 373 ? 15.444 -6.227 -23.904 1.00 78.75 373 ASP A C 1
ATOM 2819 O O . ASP A 1 373 ? 14.883 -5.235 -24.378 1.00 78.75 373 ASP A O 1
ATOM 2823 N N . ASP A 1 374 ? 16.761 -6.421 -24.015 1.00 67.75 374 ASP A N 1
ATOM 2824 C CA . ASP A 1 374 ? 17.702 -5.486 -24.653 1.00 67.75 374 ASP A CA 1
ATOM 2825 C C . ASP A 1 374 ? 18.306 -6.005 -25.976 1.00 67.75 374 ASP A C 1
ATOM 2827 O O . ASP A 1 374 ? 19.326 -5.477 -26.429 1.00 67.75 374 ASP A O 1
ATOM 2831 N N . ASP A 1 375 ? 17.681 -7.015 -26.598 1.00 65.56 375 ASP A N 1
ATOM 2832 C CA . ASP A 1 375 ? 18.093 -7.733 -27.824 1.00 65.56 375 ASP A CA 1
ATOM 2833 C C . ASP A 1 375 ? 19.431 -8.509 -27.720 1.00 65.56 375 ASP A C 1
ATOM 2835 O O . ASP A 1 375 ? 19.737 -9.330 -28.591 1.00 65.56 375 ASP A O 1
ATOM 2839 N N . VAL A 1 376 ? 20.255 -8.271 -26.690 1.00 59.19 376 VAL A N 1
ATOM 2840 C CA . VAL A 1 376 ? 21.646 -8.767 -26.605 1.00 59.19 376 VAL A CA 1
ATOM 2841 C C . VAL A 1 376 ? 21.868 -9.713 -25.419 1.00 59.19 376 VAL A C 1
ATOM 2843 O O . VAL A 1 376 ? 22.701 -10.621 -25.509 1.00 59.19 376 VAL A O 1
ATOM 2846 N N . SER A 1 377 ? 21.115 -9.553 -24.332 1.00 54.97 377 SER A N 1
ATOM 2847 C CA . SER A 1 377 ? 21.149 -10.413 -23.148 1.00 54.97 377 SER A CA 1
ATOM 2848 C C . SER A 1 377 ? 19.936 -11.355 -23.106 1.00 54.97 377 SER A C 1
ATOM 2850 O O . SER A 1 377 ? 18.869 -11.008 -23.602 1.00 54.97 377 SER A O 1
ATOM 2852 N N . PRO A 1 378 ? 20.050 -12.566 -22.523 1.00 53.22 378 PRO A N 1
ATOM 2853 C CA . PRO A 1 378 ? 18.888 -13.430 -22.333 1.00 53.22 378 PRO A CA 1
ATOM 2854 C C . PRO A 1 378 ? 17.808 -12.711 -21.489 1.00 53.22 378 PRO A C 1
ATOM 2856 O O . PRO A 1 378 ? 18.158 -12.088 -20.481 1.00 53.22 378 PRO A O 1
ATOM 2859 N N . PRO A 1 379 ? 16.519 -12.812 -21.870 1.00 50.38 379 PRO A N 1
ATOM 2860 C CA . PRO A 1 379 ? 15.417 -11.969 -21.390 1.00 50.38 379 PRO A CA 1
ATOM 2861 C C . PRO A 1 379 ? 14.943 -12.355 -19.981 1.00 50.38 379 PRO A C 1
ATOM 2863 O O . PRO A 1 379 ? 13.829 -12.837 -19.801 1.00 50.38 379 PRO A O 1
ATOM 2866 N N . ASN A 1 380 ? 15.795 -12.228 -18.962 1.00 52.31 380 ASN A N 1
ATOM 2867 C CA . ASN A 1 380 ? 15.500 -12.826 -17.653 1.00 52.31 380 ASN A CA 1
ATOM 2868 C C . ASN A 1 380 ? 15.731 -11.906 -16.448 1.00 52.31 380 ASN A C 1
ATOM 2870 O O . ASN A 1 380 ? 15.566 -12.359 -15.317 1.00 52.31 380 ASN A O 1
ATOM 2874 N N . SER A 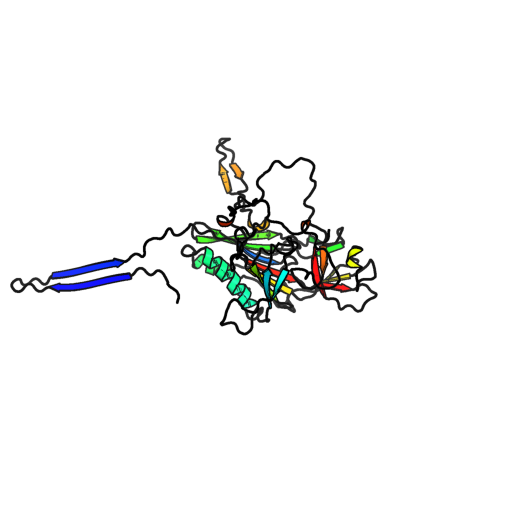1 381 ? 16.118 -10.646 -16.636 1.00 59.41 381 SER A N 1
ATOM 2875 C CA . SER A 1 381 ? 16.161 -9.717 -15.505 1.00 59.41 381 SER A CA 1
ATOM 2876 C C . SER A 1 381 ? 14.768 -9.135 -15.276 1.00 59.41 381 SER A C 1
ATOM 2878 O O . SER A 1 381 ? 14.252 -8.379 -16.100 1.00 59.41 381 SER A O 1
ATOM 2880 N N . GLU A 1 382 ? 14.150 -9.552 -14.175 1.00 61.16 382 GLU A N 1
ATOM 2881 C CA . GLU A 1 382 ? 12.908 -8.979 -13.667 1.00 61.16 382 GLU A CA 1
ATOM 2882 C C . GLU A 1 382 ? 13.230 -7.730 -12.856 1.00 61.16 382 GLU A C 1
ATOM 2884 O O . GLU A 1 382 ? 14.154 -7.725 -12.036 1.00 61.16 382 GLU A O 1
ATOM 2889 N N . PHE A 1 383 ? 12.463 -6.675 -13.095 1.00 58.59 383 PHE A N 1
ATOM 2890 C CA . PHE A 1 383 ? 12.660 -5.383 -12.469 1.00 58.59 383 PHE A CA 1
ATOM 2891 C C . PHE A 1 383 ? 11.368 -4.897 -11.804 1.00 58.59 383 PHE A C 1
ATOM 2893 O O . PHE A 1 383 ? 10.268 -5.148 -12.299 1.00 58.59 383 PHE A O 1
ATOM 2900 N N . ALA A 1 384 ? 11.508 -4.146 -10.713 1.00 54.91 384 ALA A N 1
ATOM 2901 C CA . ALA A 1 384 ? 10.515 -3.158 -10.305 1.00 54.91 384 ALA A CA 1
ATOM 2902 C C . ALA A 1 384 ? 10.972 -1.763 -10.747 1.00 54.91 384 ALA A C 1
ATOM 2904 O O . ALA A 1 384 ? 12.038 -1.563 -11.332 1.00 54.91 384 ALA A O 1
ATOM 2905 N N . TYR A 1 385 ? 10.125 -0.771 -10.512 1.00 48.81 385 TYR A N 1
ATOM 2906 C CA . TYR A 1 385 ? 10.476 0.618 -10.764 1.00 48.81 385 TYR A CA 1
ATOM 2907 C C . TYR A 1 385 ? 11.462 1.129 -9.690 1.00 48.81 385 TYR A C 1
ATOM 2909 O O . TYR A 1 385 ? 11.358 0.730 -8.538 1.00 48.81 385 TYR A O 1
ATOM 2917 N N . VAL A 1 386 ? 12.345 2.075 -10.031 1.00 39.50 386 VAL A N 1
ATOM 2918 C CA . VAL A 1 386 ? 13.134 2.889 -9.076 1.00 39.50 386 VAL A CA 1
ATOM 2919 C C . VAL A 1 386 ? 13.222 4.345 -9.539 1.00 39.50 386 VAL A C 1
ATOM 2921 O O . VAL A 1 386 ? 12.855 4.695 -10.664 1.00 39.50 386 VAL A O 1
ATOM 2924 N N . ALA A 1 387 ? 13.620 5.230 -8.628 1.00 31.38 387 ALA A N 1
ATOM 2925 C CA . ALA A 1 387 ? 13.856 6.645 -8.877 1.00 31.38 387 ALA A CA 1
ATOM 2926 C C . ALA A 1 387 ? 15.164 6.897 -9.657 1.00 31.38 387 ALA A C 1
ATOM 2928 O O . ALA A 1 387 ? 16.189 6.314 -9.325 1.00 31.38 387 ALA A O 1
ATOM 2929 N N . GLU A 1 388 ? 15.148 7.805 -10.641 1.00 30.27 388 GLU A N 1
ATOM 2930 C CA . GLU A 1 388 ? 16.365 8.298 -11.308 1.00 30.27 388 GLU A CA 1
ATOM 2931 C C . GLU A 1 388 ? 16.470 9.837 -11.295 1.00 30.27 388 GLU A C 1
ATOM 2933 O O . GLU A 1 388 ? 15.476 10.520 -11.533 1.00 30.27 388 GLU A O 1
ATOM 2938 N N . ARG A 1 389 ? 17.679 10.330 -10.991 1.00 31.03 389 ARG A N 1
ATOM 2939 C CA . ARG A 1 389 ? 18.174 11.711 -10.760 1.00 31.03 389 ARG A CA 1
ATOM 2940 C C . ARG A 1 389 ? 17.369 12.946 -11.156 1.00 31.03 389 ARG A C 1
ATOM 2942 O O . ARG A 1 389 ? 16.967 13.092 -12.331 1.00 31.03 389 ARG A O 1
#

Radius of gyration: 25.75 Å; Cα contacts (8 Å, |Δi|>4): 893; chains: 1; bounding box: 76×58×90 Å

Mean predicted aligned error: 13.4 Å

Secondary structure (DSSP, 8-state):
-------EEEEEEEEEE-TTSS-EEEEEEEEEE-------------EEEEEETT----SSS---SGGGGGSGGG-SB-EEEEEESSSBTTSTT-EEEE-SS-S-TT-SS-BHHHHHHHHHHHHHHHHGGG--HHHHHHHHHSPPPPP-S-EEE-TTS--EEEPPEEEEEEEE-TTSPEEEEEEEE-S---BPBPTT-EEEEEEEEESSSS--EEEEEEE--GGGGSTT--SSEEEEEEEEEEEEEEEETTTS--SSTT-TTTTPPB--HHHHBPPPEEEEPTTSTT-EEEE--B--TTS-------TT-----PPPEEEE-S-SS--TTSS------GGGSB--TTS-SS--GGGGS--EEEEEEEEEEEEEE-SSS-S--EEEEEE--

Foldseek 3Di:
DDDDQDWDKDKDWDWDDDPPDPDIDIDIDIDIDRPPPPPPDQQQQAKEKEKEQQFAQPFPQHDFALLCLLDCLQFAAKWKWAWADAWPPQDPPIAIDTDPPQPDPVPPRNTSSVLSVVLVVLNVVSNPPQADPVLVVVRRVDTDDHFDDWDAAAFPDRQDTTTWMKMWIWTQDSNNHIDIDMDTDHSDQLAIGFHGWMKMKDWQSDQQRHDKDKRWFGQADPLVCPPPAPDRGKMKIQHRGKIKMKTQLQPAAHPDDQRPRGSFFFLPLVFQWDQFDQDQDPVDHPDTDRDRPRFFPLNDDPPPDPPPPPDPPQFHKDWAAPDSHHGPPPPSPQDSDSVNHPDSRSDPGDDGCSNRHHGHRMYMYMYTKMWMGNVPDDGDDITDIDGHD

pLDDT: mean 70.7, std 20.88, range [30.27, 96.88]

Nearest PDB structures (foldseek):
  1kcz-assembly1_B  TM=4.691E-01  e=2.295E+00  Clostridium tetanomorphum

Solvent-accessible surface area (backbone atoms only — not comparable to full-atom values): 21791 Å² total; per-residue (Å²): 138,85,83,75,92,65,77,48,76,48,78,46,78,45,80,46,72,48,94,88,50,104,53,77,43,76,49,78,49,77,50,73,52,70,71,80,83,66,78,77,70,72,54,45,24,30,21,40,36,46,32,16,31,59,27,70,46,70,35,85,52,57,68,57,30,63,51,51,48,66,35,79,66,29,62,42,57,38,51,41,32,26,21,39,72,30,37,23,71,63,33,94,69,25,40,80,40,82,43,91,76,62,93,49,86,88,52,87,63,40,30,43,14,55,51,47,51,48,33,51,49,58,40,50,62,42,29,52,93,46,53,34,63,68,38,54,53,47,52,35,72,41,64,63,78,81,60,59,73,65,36,79,35,48,47,89,46,80,48,43,70,40,52,18,10,29,32,41,39,38,31,50,46,93,84,12,44,57,47,78,45,76,43,83,30,65,76,71,79,48,66,59,40,28,20,40,16,35,34,34,42,27,74,59,42,27,66,43,12,29,80,62,50,72,42,63,68,36,60,57,58,77,81,57,51,56,80,78,36,84,52,56,54,27,35,41,34,39,46,25,25,24,29,38,40,35,36,30,28,50,77,30,64,35,90,48,93,76,40,94,38,38,21,38,36,41,62,44,73,82,59,19,49,46,82,47,56,80,38,76,33,92,88,40,91,97,40,69,40,78,43,66,47,59,43,24,87,48,54,68,69,87,69,78,73,67,89,78,77,77,69,93,67,75,56,40,67,31,78,35,59,73,44,100,61,84,69,94,80,56,98,69,85,76,60,83,59,51,86,69,37,59,75,64,70,76,56,65,100,61,92,54,71,41,78,64,30,32,9,33,25,15,40,40,34,40,40,59,39,30,36,51,36,36,92,79,51,82,77,71,57,62,25,22,66,39,67,39,132